Protein AF-A0A950PPW9-F1 (afdb_monomer_lite)

Structure (mmCIF, N/CA/C/O backbone):
data_AF-A0A950PPW9-F1
#
_entry.id   AF-A0A950PPW9-F1
#
loop_
_atom_site.group_PDB
_atom_site.id
_atom_site.type_symbol
_atom_site.label_atom_id
_atom_site.label_alt_id
_atom_site.label_comp_id
_atom_site.label_asym_id
_atom_site.label_entity_id
_atom_site.label_seq_id
_atom_site.pdbx_PDB_ins_code
_atom_site.Cartn_x
_atom_site.Cartn_y
_atom_site.Cartn_z
_atom_site.occupancy
_atom_site.B_iso_or_equiv
_atom_site.auth_seq_id
_atom_site.auth_comp_id
_atom_site.auth_asym_id
_atom_site.auth_atom_id
_atom_site.pdbx_PDB_model_num
ATOM 1 N N . MET A 1 1 ? -24.900 -16.368 11.382 1.00 40.72 1 MET A N 1
ATOM 2 C CA . MET A 1 1 ? -25.192 -15.391 12.455 1.00 40.72 1 MET A CA 1
ATOM 3 C C . MET A 1 1 ? -25.379 -14.032 11.807 1.00 40.72 1 MET A C 1
ATOM 5 O O . MET A 1 1 ? -24.435 -13.543 11.202 1.00 40.72 1 MET A O 1
ATOM 9 N N . SER A 1 2 ? -26.587 -13.465 11.857 1.00 43.78 2 SER A N 1
ATOM 10 C CA . SER A 1 2 ? -26.828 -12.078 11.438 1.00 43.78 2 SER A CA 1
ATOM 11 C C . SER A 1 2 ? -25.952 -11.175 12.313 1.00 43.78 2 SER A C 1
ATOM 13 O O . SER A 1 2 ? -26.174 -11.087 13.519 1.00 43.78 2 SER A O 1
ATOM 15 N N . ARG A 1 3 ? -24.878 -10.605 11.750 1.00 61.78 3 ARG A N 1
ATOM 16 C CA . ARG A 1 3 ? -24.101 -9.577 12.453 1.00 61.78 3 ARG A CA 1
ATOM 17 C C . ARG A 1 3 ? -25.024 -8.372 12.605 1.00 61.78 3 ARG A C 1
ATOM 19 O O . ARG A 1 3 ? -25.609 -7.932 11.619 1.00 61.78 3 ARG A O 1
ATOM 26 N N . SER A 1 4 ? -25.191 -7.875 13.829 1.00 80.69 4 SER A N 1
ATOM 27 C CA . SER A 1 4 ? -25.979 -6.668 14.059 1.00 80.69 4 SER A CA 1
ATOM 28 C C . SER A 1 4 ? -25.408 -5.516 13.230 1.00 80.69 4 SER A C 1
ATOM 30 O O . SER A 1 4 ? -24.190 -5.320 13.167 1.00 80.69 4 SER A O 1
ATOM 32 N N . SER A 1 5 ? -26.292 -4.769 12.564 1.00 90.56 5 SER A N 1
ATOM 33 C CA . SER A 1 5 ? -25.911 -3.532 11.881 1.00 90.56 5 SER A CA 1
ATOM 34 C C . SER A 1 5 ? -25.262 -2.581 12.891 1.00 90.56 5 SER A C 1
ATOM 36 O O . SER A 1 5 ? -25.732 -2.454 14.021 1.00 90.56 5 SER A O 1
ATOM 38 N N . ARG A 1 6 ? -24.181 -1.919 12.479 1.00 95.56 6 ARG A N 1
ATOM 39 C CA . ARG A 1 6 ? -23.402 -0.968 13.287 1.00 95.56 6 ARG A CA 1
ATOM 40 C C . ARG A 1 6 ? -23.330 0.357 12.548 1.00 95.56 6 ARG A C 1
ATOM 42 O O . ARG A 1 6 ? -23.385 0.356 11.315 1.00 95.56 6 ARG A O 1
ATOM 49 N N . ARG A 1 7 ? -23.189 1.450 13.292 1.00 98.00 7 ARG A N 1
ATOM 50 C CA . ARG A 1 7 ? -22.873 2.776 12.754 1.00 98.00 7 ARG A CA 1
ATOM 51 C C . ARG A 1 7 ? -21.359 2.944 12.768 1.00 98.00 7 ARG A C 1
ATOM 53 O O . ARG A 1 7 ? -20.749 2.906 13.836 1.00 98.00 7 ARG A O 1
ATOM 60 N N . ILE A 1 8 ? -20.760 3.058 11.592 1.00 98.62 8 ILE A N 1
ATOM 61 C CA . ILE A 1 8 ? -19.311 3.119 11.410 1.00 98.62 8 ILE A CA 1
ATOM 62 C C . ILE A 1 8 ? -18.952 4.493 10.855 1.00 98.62 8 ILE A C 1
ATOM 64 O O . ILE A 1 8 ? -19.380 4.857 9.758 1.00 98.62 8 ILE A O 1
ATOM 68 N N . GLY A 1 9 ? -18.159 5.239 11.610 1.00 98.50 9 GLY A N 1
ATOM 69 C CA . GLY A 1 9 ? -17.560 6.493 11.180 1.00 98.50 9 GLY A CA 1
ATOM 70 C C . GLY A 1 9 ? -16.190 6.234 10.578 1.00 98.50 9 GLY A C 1
ATOM 71 O O . GLY A 1 9 ? -15.428 5.433 11.111 1.00 98.50 9 GLY A O 1
ATOM 72 N N . ILE A 1 10 ? -15.858 6.907 9.483 1.00 98.50 10 ILE A N 1
ATOM 73 C CA . ILE A 1 10 ? -14.514 6.878 8.900 1.00 98.50 10 ILE A CA 1
ATOM 74 C C . ILE A 1 10 ? -14.001 8.313 8.840 1.00 98.50 10 ILE A C 1
ATOM 76 O O . ILE A 1 10 ? -14.574 9.144 8.134 1.00 98.50 10 ILE A O 1
ATOM 80 N N . LEU A 1 11 ? -12.927 8.608 9.568 1.00 97.62 11 LEU A N 1
ATOM 81 C CA . LEU A 1 11 ? -12.256 9.904 9.500 1.00 97.62 11 LEU A CA 1
ATOM 82 C C . LEU A 1 11 ? -11.194 9.851 8.406 1.00 97.62 11 LEU A C 1
ATOM 84 O O . LEU A 1 11 ? -10.182 9.163 8.543 1.00 97.62 11 LEU A O 1
ATOM 88 N N . CYS A 1 12 ? -11.428 10.567 7.306 1.00 95.69 12 CYS A N 1
ATOM 89 C CA . CYS A 1 12 ? -10.517 10.543 6.161 1.00 95.69 12 CYS A CA 1
ATOM 90 C C . CYS A 1 12 ? -9.306 11.463 6.354 1.00 95.69 12 CYS A C 1
ATOM 92 O O . CYS A 1 12 ? -8.371 11.395 5.563 1.00 95.69 12 CYS A O 1
ATOM 94 N N . GLY A 1 13 ? -9.312 12.334 7.369 1.00 92.44 13 GLY A N 1
ATOM 95 C CA . GLY A 1 13 ? -8.239 13.301 7.592 1.00 92.44 13 GLY A CA 1
ATOM 96 C C . GLY A 1 13 ? -7.991 14.154 6.336 1.00 92.44 13 GLY A C 1
ATOM 97 O O . GLY A 1 13 ? -8.944 14.716 5.788 1.00 92.44 13 GLY A O 1
ATOM 98 N N . PRO A 1 14 ? -6.744 14.249 5.837 1.00 90.00 14 PRO A N 1
ATOM 99 C CA . PRO A 1 14 ? -6.435 15.031 4.641 1.00 90.00 14 PRO A CA 1
ATOM 100 C C . PRO A 1 14 ? -6.818 14.328 3.325 1.00 90.00 14 PRO A C 1
ATOM 102 O O . PRO A 1 14 ? -6.679 14.918 2.251 1.00 90.00 14 PRO 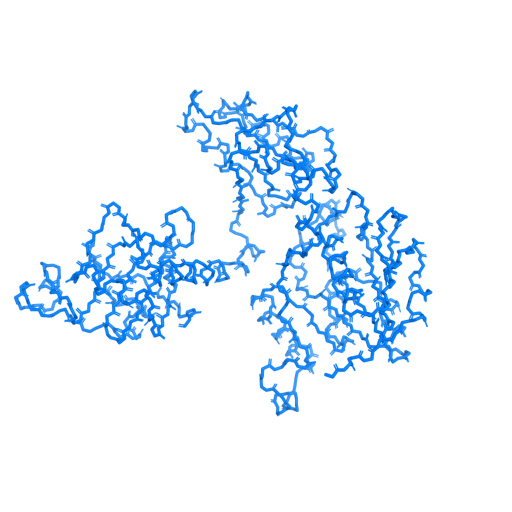A O 1
ATOM 105 N N . TYR A 1 15 ? -7.278 13.074 3.363 1.00 92.62 15 TYR A N 1
ATOM 106 C CA . TYR A 1 15 ? -7.465 12.264 2.162 1.00 92.62 15 TYR A CA 1
ATOM 107 C C . TYR A 1 15 ? -8.811 12.522 1.492 1.00 92.62 15 TYR A C 1
ATOM 109 O O . TYR A 1 15 ? -9.877 12.327 2.074 1.00 92.62 15 TYR A O 1
ATOM 117 N N . ARG A 1 16 ? -8.760 12.929 0.221 1.00 92.88 16 ARG A N 1
ATOM 118 C CA . ARG A 1 16 ? -9.948 13.108 -0.620 1.00 92.88 16 ARG A CA 1
ATOM 119 C C . ARG A 1 16 ? -10.617 11.767 -0.907 1.00 92.88 16 ARG A C 1
ATOM 121 O O . ARG A 1 16 ? -9.931 10.779 -1.162 1.00 92.88 16 ARG A O 1
ATOM 128 N N . VAL A 1 17 ? -11.945 11.775 -0.955 1.00 95.31 17 VAL A N 1
ATOM 129 C CA . VAL A 1 17 ? -12.769 10.632 -1.370 1.00 95.31 17 VAL A CA 1
ATOM 130 C C . VAL A 1 17 ? -13.710 11.095 -2.473 1.00 95.31 17 VAL A C 1
ATOM 132 O O . VAL A 1 17 ? -14.917 11.144 -2.302 1.00 95.31 17 VAL A O 1
ATOM 135 N N . ASP A 1 18 ? -13.136 11.526 -3.585 1.00 93.25 18 ASP A N 1
ATOM 136 C CA . ASP A 1 18 ? -13.825 11.995 -4.785 1.00 93.25 18 ASP A CA 1
ATOM 137 C C . ASP A 1 18 ? -13.012 11.587 -6.013 1.00 93.25 18 ASP A C 1
ATOM 139 O O . ASP A 1 18 ? -12.001 10.904 -5.887 1.00 93.25 18 ASP A O 1
ATOM 143 N N . ASP A 1 19 ? -13.372 12.041 -7.207 1.00 90.31 19 ASP A N 1
ATOM 144 C CA . ASP A 1 19 ? -12.643 11.661 -8.417 1.00 90.31 19 ASP A CA 1
ATOM 145 C C . ASP A 1 19 ? -11.154 12.065 -8.436 1.00 90.31 19 ASP A C 1
ATOM 147 O O . ASP A 1 19 ? -10.414 11.611 -9.300 1.00 90.31 19 ASP A O 1
ATOM 151 N N . GLN A 1 20 ? -10.658 12.851 -7.481 1.00 88.00 20 GLN A N 1
ATOM 152 C CA . GLN A 1 20 ? -9.236 13.173 -7.317 1.00 88.00 20 GLN A CA 1
ATOM 153 C C . GLN A 1 20 ? -8.565 12.371 -6.184 1.00 88.00 20 GLN A C 1
ATOM 155 O O . GLN A 1 20 ? -7.460 12.702 -5.753 1.00 88.00 20 GLN A O 1
ATOM 160 N N . LEU A 1 21 ? -9.206 11.310 -5.688 1.00 88.00 21 LEU A N 1
ATOM 161 C CA . LEU A 1 21 ? -8.724 10.487 -4.577 1.00 88.00 21 LEU A CA 1
ATOM 162 C C . LEU A 1 21 ? -7.353 9.837 -4.840 1.00 88.00 21 LEU A C 1
ATOM 164 O O . LEU A 1 21 ? -7.091 9.262 -5.902 1.00 88.00 21 LEU A O 1
ATOM 168 N N . GLY A 1 22 ? -6.479 9.884 -3.836 1.00 84.94 22 GLY A N 1
ATOM 169 C CA . GLY A 1 22 ? -5.212 9.147 -3.803 1.00 84.94 22 GLY A CA 1
ATOM 170 C C . GLY A 1 22 ? -5.377 7.713 -3.285 1.00 84.94 22 GLY A C 1
ATOM 171 O O . GLY A 1 22 ? -6.490 7.255 -3.038 1.00 84.94 22 GLY A O 1
ATOM 172 N N . GLY A 1 23 ? -4.263 7.004 -3.077 1.00 84.62 23 GLY A N 1
ATOM 173 C CA . GLY A 1 23 ? -4.278 5.605 -2.622 1.00 84.62 23 GLY A CA 1
ATOM 174 C C . GLY A 1 23 ? -5.037 5.380 -1.307 1.00 84.62 23 GLY A C 1
ATOM 175 O O . GLY A 1 23 ? -5.862 4.475 -1.231 1.00 84.62 23 GLY A O 1
ATOM 176 N N . ILE A 1 24 ? -4.831 6.239 -0.301 1.00 88.19 24 ILE A N 1
ATOM 177 C CA . ILE A 1 24 ? -5.546 6.133 0.983 1.00 88.19 24 ILE A CA 1
ATOM 178 C C . ILE A 1 24 ? -7.039 6.453 0.828 1.00 88.19 24 ILE A C 1
ATOM 180 O O . ILE A 1 24 ? -7.881 5.730 1.349 1.00 88.19 24 ILE A O 1
ATOM 184 N N . GLY A 1 25 ? -7.389 7.477 0.044 1.00 92.56 25 GLY A N 1
ATOM 185 C CA . GLY A 1 25 ? -8.788 7.793 -0.262 1.00 92.56 25 GLY A CA 1
ATOM 186 C C . GLY A 1 25 ? -9.523 6.628 -0.932 1.00 92.56 25 GLY A C 1
ATOM 187 O O . GLY A 1 25 ? -10.638 6.292 -0.534 1.00 92.56 25 GLY A O 1
ATOM 188 N N . LEU A 1 26 ? -8.865 5.952 -1.886 1.00 92.44 26 LEU A N 1
ATOM 189 C CA . LEU A 1 26 ? -9.387 4.737 -2.528 1.00 92.44 26 LEU A CA 1
ATOM 190 C C . LEU A 1 26 ? -9.616 3.636 -1.507 1.00 92.44 26 LEU A C 1
ATOM 192 O O . LEU A 1 26 ? -10.686 3.037 -1.458 1.00 92.44 26 LEU A O 1
ATOM 196 N N . ARG A 1 27 ? -8.609 3.402 -0.668 1.00 93.69 27 ARG A N 1
ATOM 197 C CA . ARG A 1 27 ? -8.648 2.383 0.369 1.00 93.69 27 ARG A CA 1
ATOM 198 C C . ARG A 1 27 ? -9.832 2.587 1.315 1.00 93.69 27 ARG A C 1
ATOM 200 O O . ARG A 1 27 ? -10.564 1.635 1.576 1.00 93.69 27 ARG A O 1
ATOM 207 N N . LEU A 1 28 ? -10.056 3.814 1.783 1.00 95.75 28 LEU A N 1
ATOM 208 C CA . LEU A 1 28 ? -11.186 4.151 2.652 1.00 95.75 28 LEU A CA 1
ATOM 209 C C . LEU A 1 28 ? -12.535 3.979 1.949 1.00 95.75 28 LEU A C 1
ATOM 211 O O . LEU A 1 28 ? -13.468 3.437 2.545 1.00 95.75 28 LEU A O 1
ATOM 215 N N . TRP A 1 29 ? -12.634 4.399 0.687 1.00 96.62 29 TRP A N 1
ATOM 216 C CA . TRP A 1 29 ? -13.847 4.228 -0.108 1.00 96.62 29 TRP A CA 1
ATOM 217 C C . TRP A 1 29 ? -14.204 2.754 -0.309 1.00 96.62 29 TRP A C 1
ATOM 219 O O . TRP A 1 29 ? -15.338 2.349 -0.053 1.00 96.62 29 TRP A O 1
ATOM 229 N N . GLU A 1 30 ? -13.229 1.926 -0.683 1.00 96.19 30 GLU A N 1
ATOM 230 C CA . GLU A 1 30 ? -13.460 0.498 -0.894 1.00 96.19 30 GLU A CA 1
ATOM 231 C C . GLU A 1 30 ? -13.828 -0.233 0.401 1.00 96.19 30 GLU A C 1
ATOM 233 O O . GLU A 1 30 ? -14.711 -1.096 0.385 1.00 96.19 30 GLU A O 1
ATOM 238 N N . ILE A 1 31 ? -13.196 0.120 1.530 1.00 96.81 31 ILE A N 1
ATOM 239 C CA . ILE A 1 31 ? -13.592 -0.389 2.853 1.00 96.81 31 ILE A CA 1
ATOM 240 C C . ILE A 1 31 ? -15.047 -0.008 3.140 1.00 96.81 31 ILE A C 1
ATOM 242 O O . ILE A 1 31 ? -15.829 -0.857 3.569 1.00 96.81 31 ILE A O 1
ATOM 246 N N . ALA A 1 32 ? -15.423 1.249 2.897 1.00 97.88 32 ALA A N 1
ATOM 247 C CA . ALA A 1 32 ? -16.771 1.733 3.161 1.00 97.88 32 ALA A CA 1
ATOM 248 C C . ALA A 1 32 ? -17.830 0.982 2.346 1.00 97.88 32 ALA A C 1
ATOM 250 O O . ALA A 1 32 ? -18.856 0.592 2.903 1.00 97.88 32 ALA A O 1
ATOM 251 N N . GLN A 1 33 ? -17.567 0.731 1.061 1.00 97.88 33 GLN 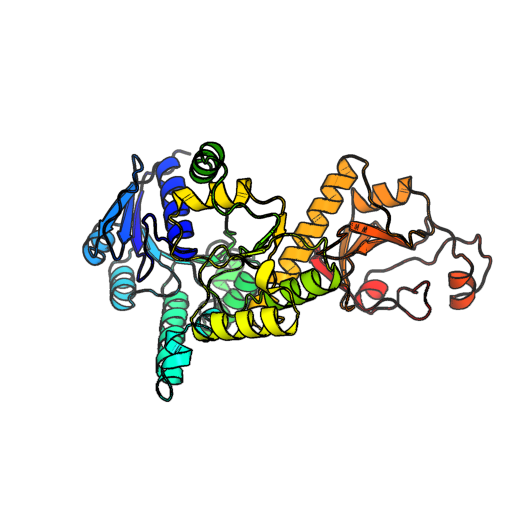A N 1
ATOM 252 C CA . GLN A 1 33 ? -18.443 -0.062 0.196 1.00 97.88 33 GLN A CA 1
ATOM 253 C C . GLN A 1 33 ? -18.620 -1.483 0.738 1.00 97.88 33 GLN A C 1
ATOM 255 O O . GLN A 1 33 ? -19.747 -1.914 0.958 1.00 97.88 33 GLN A O 1
ATOM 260 N N . VAL A 1 34 ? -17.521 -2.176 1.058 1.00 97.06 34 VAL A N 1
ATOM 261 C CA . VAL A 1 34 ? -17.573 -3.551 1.586 1.00 97.06 34 VAL A CA 1
ATOM 262 C C . VAL A 1 34 ? -18.327 -3.619 2.920 1.00 97.06 34 VAL A C 1
ATOM 264 O O . VAL A 1 34 ? -19.112 -4.540 3.146 1.00 97.06 34 VAL A O 1
ATOM 267 N N . LEU A 1 35 ? -18.135 -2.641 3.808 1.00 97.25 35 LEU A N 1
ATOM 268 C CA . LEU A 1 35 ? -18.881 -2.551 5.069 1.00 97.25 35 LEU A CA 1
ATOM 269 C C . LEU A 1 35 ? -20.369 -2.246 4.840 1.00 97.25 35 LEU A C 1
ATOM 271 O O . LEU A 1 35 ? -21.226 -2.800 5.535 1.00 97.25 35 LEU A O 1
ATOM 275 N N . GLY A 1 36 ? -20.680 -1.395 3.863 1.00 97.81 36 GLY A N 1
ATOM 276 C CA . GLY A 1 36 ? -22.043 -1.098 3.441 1.00 97.81 36 GLY A CA 1
ATOM 277 C C . GLY A 1 36 ? -22.753 -2.329 2.871 1.00 97.81 36 GLY A C 1
ATOM 278 O O . GLY A 1 36 ? -23.869 -2.630 3.293 1.00 97.81 36 GLY A O 1
ATOM 279 N N . ASP A 1 37 ? -22.097 -3.082 1.989 1.00 96.94 37 ASP A N 1
ATOM 280 C CA . ASP A 1 37 ? -22.600 -4.340 1.418 1.00 96.94 37 ASP A CA 1
ATOM 281 C C . ASP A 1 37 ? -22.793 -5.422 2.489 1.00 96.94 37 ASP A C 1
ATOM 283 O O . ASP A 1 37 ? -23.774 -6.167 2.468 1.00 96.94 37 ASP A O 1
ATOM 287 N N . ALA A 1 38 ? -21.909 -5.462 3.491 1.00 96.44 38 ALA A N 1
ATOM 288 C CA . ALA A 1 38 ? -22.058 -6.315 4.673 1.00 96.44 38 ALA A CA 1
ATOM 289 C C . ALA A 1 38 ? -23.217 -5.883 5.595 1.00 96.44 38 ALA A C 1
ATOM 291 O O . ALA A 1 38 ? -23.554 -6.580 6.556 1.00 96.44 38 ALA A O 1
ATOM 292 N N . GLY A 1 39 ? -23.848 -4.749 5.296 1.00 96.88 39 GLY A N 1
ATOM 293 C CA . GLY A 1 39 ? -25.080 -4.296 5.909 1.00 96.88 39 GLY A CA 1
ATOM 294 C C . GLY A 1 39 ? -24.917 -3.244 7.005 1.00 96.88 39 GLY A C 1
ATOM 295 O O . GLY A 1 39 ? -25.908 -2.920 7.663 1.00 96.88 39 GLY A O 1
ATOM 296 N N . HIS A 1 40 ? -23.726 -2.682 7.198 1.00 97.88 40 HIS A N 1
ATOM 297 C CA . HIS A 1 40 ? -23.492 -1.614 8.171 1.00 97.88 40 HIS A CA 1
ATOM 298 C C . HIS A 1 40 ? -23.896 -0.238 7.618 1.00 97.88 40 HIS A C 1
ATOM 300 O O . HIS A 1 40 ? -23.991 -0.045 6.406 1.00 97.88 40 HIS A O 1
ATOM 306 N N . GLN A 1 41 ? -24.151 0.723 8.507 1.00 98.12 41 GLN A N 1
ATOM 307 C CA . GLN A 1 41 ? -24.336 2.126 8.131 1.00 98.12 41 GLN A CA 1
ATOM 308 C C . GLN A 1 41 ? -22.988 2.827 8.239 1.00 98.12 41 GLN A C 1
ATOM 310 O O . GLN A 1 41 ? -22.442 2.921 9.337 1.00 98.12 41 GLN A O 1
ATOM 315 N N . VAL A 1 42 ? -22.451 3.308 7.120 1.00 98.69 42 VAL A N 1
ATOM 316 C CA . VAL A 1 42 ? -21.115 3.912 7.080 1.00 98.69 42 VAL A CA 1
ATOM 317 C C . VAL A 1 42 ? -21.228 5.399 6.775 1.00 98.69 42 VAL A C 1
ATOM 319 O O . VAL A 1 42 ? -21.940 5.793 5.851 1.00 98.69 42 VAL A O 1
ATOM 322 N N . THR A 1 43 ? -20.524 6.235 7.534 1.00 98.62 43 THR A N 1
ATOM 323 C CA . THR A 1 43 ? -20.415 7.672 7.258 1.00 98.62 43 THR A CA 1
ATOM 324 C C . THR A 1 43 ? -18.949 8.087 7.231 1.00 98.62 43 THR A C 1
ATOM 326 O O . THR A 1 43 ? -18.240 7.920 8.219 1.00 98.62 43 THR A O 1
ATOM 329 N N . LEU A 1 44 ? -18.489 8.628 6.105 1.00 98.62 44 LEU A N 1
ATOM 330 C CA . LEU A 1 44 ? -17.150 9.188 5.956 1.00 98.62 44 LEU A CA 1
ATOM 331 C C . LEU A 1 44 ? -17.188 10.687 6.263 1.00 98.62 44 LEU A C 1
ATOM 333 O O . LEU A 1 44 ? -18.028 11.403 5.717 1.00 98.62 44 LEU A O 1
ATOM 337 N N . ALA A 1 45 ? -16.252 11.163 7.078 1.00 98.00 45 ALA A N 1
ATOM 338 C CA . ALA A 1 45 ? -15.891 12.573 7.158 1.00 98.00 45 ALA A CA 1
ATOM 339 C C . ALA A 1 45 ? -14.720 12.822 6.202 1.00 98.00 45 ALA A C 1
ATOM 341 O O . ALA A 1 45 ? -13.606 12.362 6.455 1.00 98.00 45 ALA A O 1
ATOM 342 N N . ALA A 1 46 ? -14.991 13.486 5.080 1.00 96.50 46 ALA A N 1
ATOM 343 C CA . ALA A 1 46 ? -14.005 13.796 4.046 1.00 96.50 46 ALA A CA 1
ATOM 344 C C . ALA A 1 46 ? -13.631 15.291 4.079 1.00 96.50 46 ALA A C 1
ATOM 346 O O . ALA A 1 46 ? -14.449 16.116 4.490 1.00 96.50 46 ALA A O 1
ATOM 347 N N . PRO A 1 47 ? -12.438 15.688 3.601 1.00 95.00 47 PRO A N 1
ATOM 348 C CA . PRO A 1 47 ? -12.021 17.095 3.595 1.00 95.00 47 PRO A CA 1
ATOM 349 C C . PRO A 1 47 ? -12.770 17.950 2.560 1.00 95.00 47 PRO A C 1
ATOM 351 O O . PRO A 1 47 ? -12.691 19.175 2.584 1.00 95.00 47 PRO A O 1
ATOM 354 N N . CYS A 1 48 ? -13.482 17.321 1.624 1.00 94.94 48 CYS A N 1
ATOM 355 C CA . CYS A 1 48 ? -14.211 17.984 0.548 1.00 94.94 48 CYS A CA 1
ATOM 356 C C . CYS A 1 48 ? -15.485 17.202 0.183 1.00 94.94 48 CYS A C 1
ATOM 358 O O . CYS A 1 48 ? -15.594 16.021 0.531 1.00 94.94 48 CYS A O 1
ATOM 360 N N . PRO A 1 49 ? -16.464 17.850 -0.478 1.00 94.62 49 PRO A N 1
ATOM 361 C CA . PRO A 1 49 ? -17.642 17.170 -1.007 1.00 94.62 49 PRO A CA 1
ATOM 362 C C . PRO A 1 49 ? -17.273 16.067 -2.001 1.00 94.62 49 PRO A C 1
ATOM 364 O O . PRO A 1 49 ? -16.247 16.146 -2.672 1.00 94.62 49 PRO A O 1
ATOM 367 N N . SER A 1 50 ? -18.138 15.061 -2.104 1.00 95.75 50 SER A N 1
ATOM 368 C CA . SER A 1 50 ? -17.967 13.926 -3.005 1.00 95.75 50 SER A CA 1
ATOM 369 C C . SER A 1 50 ? -19.278 13.578 -3.686 1.00 95.75 50 SER A C 1
ATOM 371 O O . SER A 1 50 ? -20.323 13.552 -3.036 1.00 95.75 50 SER A O 1
ATOM 373 N N . ASP A 1 51 ? -19.186 13.246 -4.970 1.00 93.31 51 ASP A N 1
ATOM 374 C CA . ASP A 1 51 ? -20.301 12.738 -5.771 1.00 93.31 51 ASP A CA 1
ATOM 375 C C . ASP A 1 51 ? -20.394 11.205 -5.731 1.00 93.31 51 ASP A C 1
ATOM 377 O O . ASP A 1 51 ? -21.211 10.596 -6.424 1.00 93.31 51 ASP A O 1
ATOM 381 N N . PHE A 1 52 ? -19.546 10.544 -4.940 1.00 94.88 52 PHE A N 1
ATOM 382 C CA . PHE A 1 52 ? -19.574 9.094 -4.819 1.00 94.88 52 PHE A CA 1
ATOM 383 C C . PHE A 1 52 ? -20.810 8.647 -4.053 1.00 94.88 52 PHE A C 1
ATOM 385 O O . PHE A 1 52 ? -21.164 9.191 -3.006 1.00 94.88 52 PHE A O 1
ATOM 392 N N . THR A 1 53 ? -21.467 7.616 -4.576 1.00 94.69 53 THR A N 1
ATOM 393 C CA . THR A 1 53 ? -22.726 7.123 -4.029 1.00 94.69 53 THR A CA 1
ATOM 394 C C . THR A 1 53 ? -22.654 5.635 -3.749 1.00 94.69 53 THR A C 1
ATOM 396 O O . THR A 1 53 ? -22.024 4.862 -4.470 1.00 94.69 53 THR A O 1
ATOM 399 N N . HIS A 1 54 ? -23.308 5.233 -2.665 1.00 97.06 54 HIS A N 1
ATOM 400 C CA . HIS A 1 54 ? -23.545 3.840 -2.328 1.00 97.06 54 HIS A CA 1
ATOM 401 C C . HIS A 1 54 ? -24.750 3.763 -1.369 1.00 97.06 54 HIS A C 1
ATOM 403 O O . HIS A 1 54 ? -24.861 4.614 -0.483 1.00 97.06 54 HIS A O 1
ATOM 409 N N . PRO A 1 55 ? -25.647 2.760 -1.472 1.00 96.62 55 PRO A N 1
ATOM 410 C CA . PRO A 1 55 ? -26.925 2.750 -0.742 1.00 96.62 55 PRO A CA 1
ATOM 411 C C . PRO A 1 55 ? -26.832 2.870 0.787 1.00 96.62 55 PRO A C 1
ATOM 413 O O . PRO A 1 55 ? -27.778 3.321 1.430 1.00 96.62 55 PRO A O 1
ATOM 416 N N . ARG A 1 56 ? -25.713 2.441 1.384 1.00 97.44 56 ARG A N 1
ATOM 417 C CA . ARG A 1 56 ? -25.476 2.472 2.843 1.00 97.44 56 ARG A CA 1
ATOM 418 C C . ARG A 1 56 ? -24.269 3.299 3.283 1.00 97.44 56 ARG A C 1
ATOM 420 O O . ARG A 1 56 ? -23.878 3.222 4.447 1.00 97.44 56 ARG A O 1
ATOM 427 N N . VAL A 1 57 ? -23.675 4.063 2.369 1.00 98.44 57 VAL A N 1
ATOM 428 C CA . VAL A 1 57 ? -22.516 4.905 2.681 1.00 98.44 57 VAL A CA 1
ATOM 429 C C . VAL A 1 57 ? -22.884 6.359 2.439 1.00 98.44 57 VAL A C 1
ATOM 431 O O . VAL A 1 57 ? -23.402 6.713 1.383 1.00 98.44 57 VAL A O 1
ATOM 434 N N . ARG A 1 58 ? -22.606 7.204 3.427 1.00 98.00 58 ARG A N 1
ATOM 435 C CA . ARG A 1 58 ? -22.739 8.659 3.331 1.00 98.00 58 ARG A CA 1
ATOM 436 C C . ARG A 1 58 ? -21.360 9.295 3.410 1.00 98.00 58 ARG A C 1
ATOM 438 O O . ARG A 1 58 ? -20.515 8.826 4.163 1.00 98.00 58 ARG A O 1
ATOM 445 N N . ILE A 1 59 ? -21.151 10.381 2.677 1.00 98.12 59 ILE A N 1
ATOM 446 C CA . ILE A 1 59 ? -19.929 11.186 2.751 1.00 98.12 59 ILE A CA 1
ATOM 447 C C . ILE A 1 59 ? -20.337 12.596 3.177 1.00 98.12 59 ILE A C 1
ATOM 449 O O . ILE A 1 59 ? -21.217 13.198 2.565 1.00 98.12 59 ILE A O 1
ATOM 453 N N . LEU A 1 60 ? -19.734 13.102 4.250 1.00 97.56 60 LEU A N 1
ATOM 454 C CA . LEU A 1 60 ? -19.958 14.444 4.782 1.00 97.56 60 LEU A CA 1
ATOM 455 C C . LEU A 1 60 ? -18.646 15.229 4.734 1.00 97.56 60 LEU A C 1
ATOM 457 O O . LEU A 1 60 ? -17.623 14.769 5.239 1.00 97.56 60 LEU A O 1
ATOM 461 N N . ALA A 1 61 ? -18.675 16.425 4.151 1.00 96.81 61 ALA A N 1
ATOM 462 C CA . ALA A 1 61 ? -17.492 17.273 4.038 1.00 96.81 61 ALA A CA 1
ATOM 463 C C . ALA A 1 61 ? -17.258 18.085 5.325 1.00 96.81 61 ALA A C 1
ATOM 465 O O . ALA A 1 61 ? -18.112 18.892 5.693 1.00 96.81 61 ALA A O 1
ATOM 466 N N . GLY A 1 62 ? -16.118 17.890 5.995 1.00 92.31 62 GLY A N 1
ATOM 467 C CA . GLY A 1 62 ? -15.702 18.664 7.176 1.00 92.31 62 GLY A CA 1
ATOM 468 C C . GLY A 1 62 ? -16.627 18.534 8.395 1.00 92.31 62 GLY A C 1
ATOM 469 O O . GLY A 1 62 ? -16.815 19.497 9.138 1.00 92.31 62 GLY A O 1
ATOM 470 N N . ARG A 1 63 ? -17.273 17.373 8.573 1.00 95.75 63 ARG A N 1
ATOM 471 C CA . ARG A 1 63 ? -18.230 17.091 9.667 1.00 95.75 63 ARG A CA 1
ATOM 472 C C . ARG A 1 63 ? -17.709 16.029 10.636 1.00 95.75 63 ARG A C 1
ATOM 474 O O . ARG A 1 63 ? -18.480 15.238 11.172 1.00 95.75 63 ARG A O 1
ATOM 481 N N . ASP A 1 64 ? -16.405 16.006 10.865 1.00 96.12 64 ASP A N 1
ATOM 482 C CA . ASP A 1 64 ? -15.695 14.961 11.604 1.00 96.12 64 ASP A CA 1
ATOM 483 C C . ASP A 1 64 ? -16.269 14.712 13.009 1.00 96.12 64 ASP A C 1
ATOM 485 O O . ASP A 1 64 ? -16.537 13.568 13.374 1.00 96.12 64 ASP A O 1
ATOM 489 N N . SER A 1 65 ? -16.558 15.772 13.775 1.00 97.06 65 SER A N 1
ATOM 490 C CA . SER A 1 65 ? -17.160 15.650 15.113 1.00 97.06 65 SER A CA 1
ATOM 491 C C . SER A 1 65 ? -18.585 15.085 15.093 1.00 97.06 65 SER A C 1
ATOM 493 O O . SER A 1 65 ? -18.971 14.374 16.017 1.00 97.06 65 SER A O 1
ATOM 495 N N . GLU A 1 66 ? -19.373 15.379 14.054 1.00 97.75 66 GLU A N 1
ATOM 496 C CA . GLU A 1 66 ? -20.722 14.817 13.896 1.00 97.75 66 GLU A CA 1
ATOM 497 C C . GLU A 1 66 ? -20.653 13.333 13.539 1.00 97.75 66 GLU A C 1
ATOM 499 O O . GLU A 1 66 ? -21.389 12.525 14.107 1.00 97.75 66 GLU A O 1
ATOM 504 N N . VAL A 1 67 ? -19.735 12.969 12.639 1.00 98.06 67 VAL A N 1
ATOM 505 C CA . VAL A 1 67 ? -19.485 11.569 12.286 1.00 98.06 67 VAL A CA 1
ATOM 506 C C . VAL A 1 67 ? -19.054 10.787 13.520 1.00 98.06 67 VAL A C 1
ATOM 508 O O . VAL A 1 67 ? -19.625 9.730 13.783 1.00 98.06 67 VAL A O 1
ATOM 511 N N . LEU A 1 68 ? -18.125 11.318 14.319 1.00 98.00 68 LEU A N 1
ATOM 512 C CA . LEU A 1 68 ? -17.720 10.709 15.585 1.00 98.00 68 LEU A CA 1
ATOM 513 C C . LEU A 1 68 ? -18.918 10.505 16.526 1.00 98.00 68 LEU A C 1
ATOM 515 O O . LEU A 1 68 ? -19.164 9.383 16.962 1.00 98.00 68 LEU A O 1
ATOM 519 N N . ALA A 1 69 ? -19.698 11.557 16.789 1.00 97.38 69 ALA A N 1
ATOM 520 C CA . ALA A 1 69 ? -20.821 11.508 17.728 1.00 97.38 69 ALA A CA 1
ATOM 521 C C . ALA A 1 69 ? -21.922 10.505 17.328 1.00 97.38 69 ALA A C 1
ATOM 523 O O . ALA A 1 69 ? -22.657 10.006 18.181 1.00 97.38 69 ALA A O 1
ATOM 524 N N . ALA A 1 70 ? -22.056 10.211 16.033 1.00 97.25 70 ALA A N 1
ATOM 525 C CA . ALA A 1 70 ? -23.053 9.284 15.506 1.00 97.25 70 ALA A CA 1
ATOM 526 C C . ALA A 1 70 ? -22.568 7.824 15.402 1.00 97.25 70 ALA A C 1
ATOM 528 O O . ALA A 1 70 ? -23.359 6.960 15.006 1.00 97.25 70 ALA A O 1
ATOM 529 N N . SER A 1 71 ? -21.304 7.537 15.725 1.00 98.12 71 SER A N 1
ATOM 530 C CA . SER A 1 71 ? -20.654 6.257 15.423 1.00 98.12 71 SER A CA 1
ATOM 531 C C . SER A 1 71 ? -20.498 5.348 16.639 1.00 98.12 71 SER A C 1
ATOM 533 O O . SER A 1 71 ? -20.161 5.791 17.730 1.00 98.12 71 SER A O 1
ATOM 535 N N . ASP A 1 72 ? -20.698 4.045 16.431 1.00 97.56 72 ASP A N 1
ATOM 536 C CA . ASP A 1 72 ? -20.369 3.005 17.419 1.00 97.56 72 ASP A CA 1
ATOM 537 C C . ASP A 1 72 ? -18.901 2.555 17.286 1.00 97.56 72 ASP A C 1
ATOM 539 O O . ASP A 1 72 ? -18.299 2.050 18.233 1.00 97.56 72 ASP A O 1
ATOM 543 N N . VAL A 1 73 ? -18.353 2.692 16.075 1.00 98.31 73 VAL A N 1
ATOM 544 C CA . VAL A 1 73 ? -16.983 2.333 15.698 1.00 98.31 73 VAL A CA 1
ATOM 545 C C . VAL A 1 73 ? -16.419 3.443 14.821 1.00 98.31 73 VAL A C 1
ATOM 547 O O . VAL A 1 73 ? -17.099 3.900 13.902 1.00 98.31 73 VAL A O 1
ATOM 550 N N . LEU A 1 74 ? -15.177 3.836 15.069 1.00 98.31 74 LEU A N 1
ATOM 551 C CA . LEU A 1 74 ? -14.447 4.840 14.312 1.00 98.31 74 LEU A CA 1
ATOM 552 C C . LEU A 1 74 ? -13.245 4.197 13.620 1.00 98.31 74 LEU A C 1
ATOM 554 O O . LEU A 1 74 ? -12.393 3.617 14.286 1.00 98.31 74 LEU A O 1
ATOM 558 N N . LEU A 1 75 ? -13.155 4.320 12.299 1.00 98.31 75 LEU A N 1
ATOM 559 C CA . LEU A 1 75 ? -11.962 3.992 11.524 1.00 98.31 75 LEU A CA 1
ATOM 560 C C . LEU A 1 75 ? -11.160 5.267 11.244 1.00 98.31 75 LEU A C 1
ATOM 562 O O . LEU A 1 75 ? -11.724 6.270 10.803 1.00 98.31 75 LEU A O 1
ATOM 566 N N . THR A 1 76 ? -9.848 5.209 11.446 1.00 96.06 76 THR A N 1
ATOM 567 C CA . THR A 1 76 ? -8.908 6.287 11.109 1.00 96.06 76 THR A CA 1
ATOM 568 C C . THR A 1 76 ? -7.666 5.752 10.386 1.00 96.06 76 THR A C 1
ATOM 570 O O . THR A 1 76 ? -7.481 4.538 10.258 1.00 96.06 76 THR A O 1
ATOM 573 N N . THR A 1 77 ? -6.837 6.670 9.893 1.00 91.75 77 THR A N 1
ATOM 574 C CA . THR A 1 77 ? -5.640 6.418 9.074 1.00 91.75 77 THR A CA 1
ATOM 575 C C . THR A 1 77 ? -4.361 6.893 9.774 1.00 91.75 77 THR A C 1
ATOM 577 O O . THR A 1 77 ? -4.377 7.268 10.944 1.00 91.75 77 THR A O 1
ATOM 580 N N . ASP A 1 78 ? -3.244 6.891 9.055 1.00 87.75 78 ASP A N 1
ATOM 581 C CA . ASP A 1 78 ? -1.915 7.347 9.467 1.00 87.75 78 ASP A CA 1
ATOM 582 C C . ASP A 1 78 ? -1.853 8.811 9.948 1.00 87.75 78 ASP A C 1
ATOM 584 O O . ASP A 1 78 ? -1.063 9.120 10.844 1.00 87.75 78 ASP A O 1
ATOM 588 N N . LEU A 1 79 ? -2.726 9.691 9.442 1.00 89.25 79 LEU A N 1
ATOM 589 C CA . LEU A 1 79 ? -2.786 11.115 9.804 1.00 89.25 79 LEU A CA 1
ATOM 590 C C . LEU A 1 79 ? -4.098 11.509 10.516 1.00 89.25 79 LEU A C 1
ATOM 592 O O . LEU A 1 79 ? -4.878 12.308 9.987 1.00 89.25 79 LEU A O 1
ATOM 596 N N . PRO A 1 80 ? -4.368 10.997 11.733 1.00 92.56 80 PRO A N 1
ATOM 597 C CA . PRO A 1 80 ? -5.577 11.335 12.469 1.00 92.56 80 PRO A CA 1
ATOM 598 C C . PRO A 1 80 ? -5.517 12.759 13.044 1.00 92.56 80 PRO A C 1
ATOM 600 O O . PRO A 1 80 ? -4.453 13.259 13.443 1.00 92.56 80 PRO A O 1
ATOM 603 N N . ASP A 1 81 ? -6.690 13.374 13.219 1.00 93.81 81 ASP A N 1
ATOM 604 C CA . ASP A 1 81 ? -6.846 14.444 14.206 1.00 93.81 81 ASP A CA 1
ATOM 605 C C . ASP A 1 81 ? -6.805 13.824 15.609 1.00 93.81 81 ASP A C 1
ATOM 607 O O . ASP A 1 81 ? -7.699 13.083 16.024 1.00 93.81 81 ASP A O 1
ATOM 611 N N . THR A 1 82 ? -5.744 14.126 16.354 1.00 95.25 82 THR A N 1
ATOM 612 C CA . THR A 1 82 ? -5.515 13.569 17.689 1.00 95.25 82 THR A CA 1
ATOM 613 C C . THR A 1 82 ? -6.565 14.007 18.702 1.00 95.25 82 THR A C 1
ATOM 615 O O . THR A 1 82 ? -6.831 13.260 19.641 1.00 95.25 82 THR A O 1
ATOM 618 N N . ARG A 1 83 ? -7.208 15.166 18.510 1.00 96.69 83 ARG A N 1
ATOM 619 C CA . ARG A 1 83 ? -8.281 15.644 19.395 1.00 96.69 83 ARG A CA 1
ATOM 620 C C . ARG A 1 83 ? -9.515 14.764 19.265 1.00 96.69 83 ARG A C 1
ATOM 622 O O . ARG A 1 83 ? -10.090 14.374 20.274 1.00 96.69 83 ARG A O 1
ATOM 629 N N . LEU A 1 84 ? -9.880 14.407 18.033 1.00 96.75 84 LEU A N 1
ATOM 630 C CA . LEU A 1 84 ? -11.001 13.504 17.771 1.00 96.75 84 LEU A CA 1
ATOM 631 C C . LEU A 1 84 ? -10.703 12.086 18.252 1.00 96.75 84 LEU A C 1
ATOM 633 O O . LEU A 1 84 ? -11.590 11.429 18.784 1.00 96.75 84 LEU A O 1
ATOM 637 N N . LEU A 1 85 ? -9.455 11.631 18.113 1.00 96.38 85 LEU A N 1
ATOM 638 C CA . LEU A 1 85 ? -9.038 10.323 18.614 1.00 96.38 85 LEU A CA 1
ATOM 639 C C . LEU A 1 85 ? -9.144 10.233 20.146 1.00 96.38 85 LEU A C 1
ATOM 641 O O . LEU A 1 85 ? -9.659 9.250 20.671 1.00 96.38 85 LEU A O 1
ATOM 645 N N . LEU A 1 86 ? -8.696 11.273 20.857 1.00 97.81 86 LEU A N 1
ATOM 646 C CA . LEU A 1 86 ? -8.835 11.372 22.313 1.00 97.81 86 LEU A CA 1
ATOM 647 C C . LEU A 1 86 ? -10.305 11.453 22.731 1.00 97.81 86 LEU A C 1
ATOM 649 O O . LEU A 1 86 ? -10.721 10.721 23.622 1.00 97.81 86 LEU A O 1
ATOM 653 N N . GLN A 1 87 ? -11.103 12.268 22.041 1.00 97.94 87 GLN A N 1
ATOM 654 C CA . GLN A 1 87 ? -12.539 12.368 22.291 1.00 97.94 87 GLN A CA 1
ATOM 655 C C . GLN A 1 87 ? -13.245 11.015 22.100 1.00 97.94 87 GLN A C 1
ATOM 657 O O . GLN A 1 87 ? -14.067 10.630 22.928 1.00 97.94 87 GLN A O 1
ATOM 662 N N . ALA A 1 88 ? -12.927 10.279 21.031 1.00 97.88 88 ALA A N 1
ATOM 663 C CA . ALA A 1 88 ? -13.484 8.952 20.770 1.00 97.88 88 ALA A CA 1
ATOM 664 C C . ALA A 1 88 ? -13.166 7.973 21.907 1.00 97.88 88 ALA A C 1
ATOM 666 O O . ALA A 1 88 ? -14.054 7.264 22.383 1.00 97.88 88 ALA A O 1
ATOM 667 N N . TYR A 1 89 ? -11.917 7.994 22.376 1.00 97.62 89 TYR A N 1
ATOM 668 C CA . TYR A 1 89 ? -11.455 7.176 23.491 1.00 97.62 89 TYR A CA 1
ATOM 669 C C . TYR A 1 89 ? -12.186 7.524 24.798 1.00 97.62 89 TYR A C 1
ATOM 671 O O . TYR A 1 89 ? -12.700 6.633 25.472 1.00 97.62 89 TYR A O 1
ATOM 679 N N . GLU A 1 90 ? -12.304 8.812 25.131 1.00 97.56 90 GLU A N 1
ATOM 680 C CA . GLU A 1 90 ? -13.028 9.289 26.321 1.00 97.56 90 GLU A CA 1
ATOM 681 C C . GLU A 1 90 ? -14.518 8.915 26.297 1.00 97.56 90 GLU A C 1
ATOM 683 O O . GLU A 1 90 ? -15.113 8.651 27.342 1.00 97.56 90 GLU A O 1
ATOM 688 N N . GLN A 1 91 ? -15.119 8.862 25.107 1.00 97.25 91 GLN A N 1
ATOM 689 C CA . GLN A 1 91 ? -16.521 8.488 24.900 1.00 97.25 91 GLN A CA 1
ATOM 690 C C . GLN A 1 91 ? -16.747 6.969 24.807 1.00 97.25 91 GLN A C 1
ATOM 692 O O . GLN A 1 91 ? -17.896 6.531 24.740 1.00 97.25 91 GLN A O 1
ATOM 697 N N . GLY A 1 92 ? -15.684 6.158 24.805 1.00 97.00 92 GLY A N 1
ATOM 698 C CA . GLY A 1 92 ? -15.774 4.701 24.677 1.00 97.00 92 GLY A CA 1
ATOM 699 C C . GLY A 1 92 ? -16.208 4.217 23.288 1.00 97.00 92 GLY A C 1
ATOM 700 O O . GLY A 1 92 ? -16.739 3.111 23.165 1.00 97.00 92 GLY A O 1
ATOM 701 N N . VAL A 1 93 ? -16.013 5.033 22.247 1.00 98.12 93 VAL A N 1
ATOM 702 C CA . VAL A 1 93 ? -16.209 4.618 20.850 1.00 98.12 93 VAL A CA 1
ATOM 703 C C . VAL A 1 93 ? -15.077 3.669 20.470 1.00 98.12 93 VAL A C 1
ATOM 705 O O . VAL A 1 93 ? -13.917 3.968 20.736 1.00 98.12 93 VAL A O 1
ATOM 708 N N . LEU A 1 94 ? -15.395 2.542 19.823 1.00 98.25 94 LEU A N 1
ATOM 709 C CA . LEU A 1 94 ? -14.363 1.587 19.412 1.00 98.25 94 LEU A CA 1
ATOM 710 C C . LEU A 1 94 ? -13.494 2.181 18.302 1.00 98.25 94 LEU A C 1
ATOM 712 O O . LEU A 1 94 ? -14.009 2.533 17.240 1.00 98.25 94 LEU A O 1
ATOM 716 N N . ILE A 1 95 ? -12.185 2.240 18.516 1.00 98.56 95 ILE A N 1
ATOM 717 C CA . ILE A 1 95 ? -11.228 2.826 17.577 1.00 98.56 95 ILE A CA 1
ATOM 718 C C . ILE A 1 95 ? -10.535 1.719 16.783 1.00 98.56 95 ILE A C 1
ATOM 720 O O . ILE A 1 95 ? -9.829 0.869 17.330 1.00 98.56 95 ILE A O 1
ATOM 724 N N . VAL A 1 96 ? -10.675 1.779 15.463 1.00 98.31 96 VAL A N 1
ATOM 725 C CA . VAL A 1 96 ? -9.905 0.992 14.503 1.00 98.31 96 VAL A CA 1
ATOM 726 C C . VAL A 1 96 ? -8.949 1.929 13.771 1.00 98.31 96 VAL A C 1
ATOM 728 O O . VAL A 1 96 ? -9.368 2.943 13.219 1.00 98.31 96 VAL A O 1
ATOM 731 N N . ALA A 1 97 ? -7.664 1.598 13.744 1.00 97.25 97 ALA A N 1
ATOM 732 C CA . ALA A 1 97 ? -6.651 2.415 13.081 1.00 97.25 97 ALA A CA 1
ATOM 733 C C . ALA A 1 97 ? -5.909 1.597 12.022 1.00 97.25 97 ALA A C 1
ATOM 735 O O . ALA A 1 97 ? -5.267 0.600 12.358 1.00 97.25 97 ALA A O 1
ATOM 736 N N . GLU A 1 98 ? -5.974 2.010 10.753 1.00 93.25 98 GLU A N 1
ATOM 737 C CA . GLU A 1 98 ? -5.017 1.535 9.748 1.00 93.25 98 GLU A CA 1
ATOM 738 C C . GLU A 1 98 ? -3.704 2.286 9.972 1.00 93.25 98 GLU A C 1
ATOM 740 O O . GLU A 1 98 ? -3.618 3.490 9.744 1.00 93.25 98 GLU A O 1
ATOM 745 N N . ASN A 1 99 ? -2.717 1.578 10.525 1.00 80.62 99 ASN A N 1
ATOM 746 C CA . ASN A 1 99 ? -1.561 2.194 11.161 1.00 80.62 99 ASN A CA 1
ATOM 747 C C . ASN A 1 99 ? -0.262 1.513 10.716 1.00 80.62 99 ASN A C 1
ATOM 749 O O . ASN A 1 99 ? -0.019 0.347 11.038 1.00 80.62 99 ASN A O 1
ATOM 753 N N . ALA A 1 100 ? 0.598 2.264 10.032 1.00 83.62 100 ALA A N 1
ATOM 754 C CA . ALA A 1 100 ? 1.948 1.853 9.663 1.00 83.62 100 ALA A CA 1
ATOM 755 C C . ALA A 1 100 ? 2.967 2.823 10.284 1.00 83.62 100 ALA A C 1
ATOM 757 O O . ALA A 1 100 ? 2.656 4.004 10.452 1.00 83.62 100 ALA A O 1
ATOM 758 N N . PRO A 1 101 ? 4.182 2.366 10.650 1.00 88.06 101 PRO A N 1
ATOM 759 C CA . PRO A 1 101 ? 5.258 3.283 11.010 1.00 88.06 101 PRO A CA 1
ATOM 760 C C . PRO A 1 101 ? 5.437 4.346 9.914 1.00 88.06 101 PRO A C 1
ATOM 762 O O . PRO A 1 101 ? 5.483 3.969 8.743 1.00 88.06 101 PRO A O 1
ATOM 765 N N . PRO A 1 102 ? 5.569 5.643 10.253 1.00 88.62 102 PRO A N 1
ATOM 766 C CA . PRO A 1 102 ? 5.508 6.735 9.279 1.00 88.62 102 PRO A CA 1
ATOM 767 C C . PRO A 1 102 ? 6.815 6.893 8.479 1.00 88.62 102 PRO A C 1
ATOM 769 O O . PRO A 1 102 ? 7.315 7.997 8.303 1.00 88.62 102 PRO A O 1
ATOM 772 N N . ILE A 1 103 ? 7.394 5.793 7.996 1.00 84.88 103 ILE A N 1
ATOM 773 C CA . ILE A 1 103 ? 8.606 5.792 7.166 1.00 84.88 103 ILE A CA 1
ATOM 774 C C . ILE A 1 103 ? 8.315 6.510 5.845 1.00 84.88 103 ILE A C 1
ATOM 776 O O . ILE A 1 103 ? 9.087 7.381 5.450 1.00 84.88 103 ILE A O 1
ATOM 780 N N . GLU A 1 104 ? 7.158 6.238 5.233 1.00 78.25 104 GLU A N 1
ATOM 781 C CA . GLU A 1 104 ? 6.727 6.882 3.988 1.00 78.25 104 GLU A CA 1
ATOM 782 C C . GLU A 1 104 ? 6.646 8.411 4.095 1.00 78.25 104 GLU A C 1
ATOM 784 O O . GLU A 1 104 ? 6.915 9.116 3.126 1.00 78.25 104 GLU A O 1
ATOM 789 N N . HIS A 1 105 ? 6.355 8.940 5.288 1.00 81.56 105 HIS A N 1
ATOM 790 C CA . HIS A 1 105 ? 6.184 10.376 5.497 1.00 81.56 105 HIS A CA 1
ATOM 791 C C . HIS A 1 105 ? 7.498 11.139 5.350 1.00 81.56 105 HIS A C 1
ATOM 793 O O . HIS A 1 105 ? 7.465 12.309 4.982 1.00 81.56 105 HIS A O 1
ATOM 799 N N . LEU A 1 106 ? 8.652 10.485 5.561 1.00 81.19 106 LEU A N 1
ATOM 800 C CA . LEU A 1 106 ? 9.983 11.067 5.319 1.00 81.19 106 LEU A CA 1
ATOM 801 C C . LEU A 1 106 ? 10.186 11.509 3.864 1.00 81.19 106 LEU A C 1
ATOM 803 O O . LEU A 1 106 ? 11.079 12.307 3.593 1.00 81.19 106 LEU A O 1
ATOM 807 N N . HIS A 1 107 ? 9.363 10.996 2.950 1.00 73.94 107 HIS A N 1
ATOM 808 C CA . HIS A 1 107 ? 9.380 11.312 1.528 1.00 73.94 107 HIS A CA 1
ATOM 809 C C . HIS A 1 107 ? 8.352 12.375 1.121 1.00 73.94 107 HIS A C 1
ATOM 811 O O . HIS A 1 107 ? 8.213 12.658 -0.064 1.00 73.94 107 HIS A O 1
ATOM 817 N N . PHE A 1 108 ? 7.580 12.936 2.055 1.00 73.81 108 PHE A N 1
ATOM 818 C CA . PHE A 1 108 ? 6.570 13.929 1.697 1.00 73.81 108 PHE A CA 1
ATOM 819 C C . PHE A 1 108 ? 7.223 15.271 1.376 1.00 73.81 108 PHE A C 1
ATOM 821 O O . PHE A 1 108 ? 8.055 15.768 2.137 1.00 73.81 108 PHE A O 1
ATOM 828 N N . ASP A 1 109 ? 6.761 15.914 0.301 1.00 68.31 109 ASP A N 1
ATOM 829 C CA . ASP A 1 109 ? 7.213 17.252 -0.099 1.00 68.31 109 ASP A CA 1
ATOM 830 C C . ASP A 1 109 ? 7.073 18.281 1.029 1.00 68.31 109 ASP A C 1
ATOM 832 O O . ASP A 1 109 ? 7.873 19.211 1.126 1.00 68.31 109 ASP A O 1
ATOM 836 N N . THR A 1 110 ? 6.085 18.104 1.912 1.00 70.56 110 THR A N 1
ATOM 837 C CA . THR A 1 110 ? 5.904 18.937 3.106 1.00 70.56 110 THR A CA 1
ATOM 838 C C . THR A 1 110 ? 7.089 18.867 4.063 1.00 70.56 110 THR A C 1
ATOM 840 O O . THR A 1 110 ? 7.418 19.887 4.655 1.00 70.56 110 THR A O 1
ATOM 843 N N . LEU A 1 111 ? 7.760 17.719 4.202 1.00 76.44 111 LEU A N 1
ATOM 844 C CA . LEU A 1 111 ? 8.989 17.604 4.991 1.00 76.44 111 LEU A CA 1
ATOM 845 C C . LEU A 1 111 ? 10.201 18.089 4.199 1.00 76.44 111 LEU A C 1
ATOM 847 O O . LEU A 1 111 ? 10.991 18.875 4.719 1.00 76.44 111 LEU A O 1
ATOM 851 N N . SER A 1 112 ? 10.318 17.673 2.937 1.00 71.44 112 SER A N 1
ATOM 852 C CA . SER A 1 112 ? 11.437 18.035 2.057 1.00 71.44 112 SER A CA 1
ATOM 853 C C . SER A 1 112 ? 11.563 19.553 1.864 1.00 71.44 112 SER A C 1
ATOM 855 O O . SER A 1 112 ? 12.670 20.082 1.775 1.00 71.44 112 SER A O 1
ATOM 857 N N . SER A 1 113 ? 10.434 20.269 1.859 1.00 75.12 113 SER A N 1
ATOM 858 C CA . SER A 1 113 ? 10.363 21.727 1.682 1.00 75.12 113 SER A CA 1
ATOM 859 C C . SER A 1 113 ? 10.367 22.514 3.000 1.00 75.12 113 SER A C 1
ATOM 861 O O . SER A 1 113 ? 10.472 23.739 2.973 1.00 75.12 113 SER A O 1
ATOM 863 N N . ALA A 1 114 ? 10.250 21.851 4.157 1.00 79.62 114 ALA A N 1
ATOM 864 C CA . ALA A 1 114 ? 10.132 22.511 5.464 1.00 79.62 114 ALA A CA 1
ATOM 865 C C . ALA A 1 114 ? 11.461 23.030 6.038 1.00 79.62 114 ALA A C 1
ATOM 867 O O . ALA A 1 114 ? 11.458 23.726 7.056 1.00 79.62 114 ALA A O 1
ATOM 868 N N . GLY A 1 115 ? 12.601 22.705 5.421 1.00 85.06 115 GLY A N 1
ATOM 869 C CA . GLY A 1 115 ? 13.914 23.165 5.875 1.00 85.06 115 GLY A CA 1
ATOM 870 C C . GLY A 1 115 ? 14.167 22.820 7.348 1.00 85.06 115 GLY A C 1
ATOM 871 O O . GLY A 1 115 ? 14.136 21.652 7.731 1.00 85.06 115 GLY A O 1
ATOM 872 N N . ALA A 1 116 ? 14.394 23.839 8.183 1.00 86.81 116 ALA A N 1
ATOM 873 C CA . ALA A 1 116 ? 14.664 23.666 9.614 1.00 86.81 116 ALA A CA 1
ATOM 874 C C . ALA A 1 116 ? 13.498 23.022 10.400 1.00 86.81 116 ALA A C 1
ATOM 876 O O . ALA A 1 116 ? 13.738 22.358 11.407 1.00 86.81 116 ALA A O 1
ATOM 877 N N . GLU A 1 117 ? 12.253 23.151 9.925 1.00 89.62 117 GLU A N 1
ATOM 878 C CA . GLU A 1 117 ? 11.058 22.633 10.612 1.00 89.62 117 GLU A CA 1
ATOM 879 C C . GLU A 1 117 ? 10.775 21.152 10.317 1.00 89.62 117 GLU A C 1
ATOM 881 O O . GLU A 1 117 ? 9.952 20.525 10.989 1.00 89.62 117 GLU A O 1
ATOM 886 N N . ALA A 1 118 ? 11.469 20.550 9.344 1.00 87.38 118 ALA A N 1
ATOM 887 C CA . ALA A 1 118 ? 11.211 19.177 8.904 1.00 87.38 118 ALA A CA 1
ATOM 888 C C . ALA A 1 118 ? 11.273 18.165 10.065 1.00 87.38 118 ALA A C 1
ATOM 890 O O . ALA A 1 118 ? 10.432 17.272 10.184 1.00 87.38 118 ALA A O 1
ATOM 891 N N . GLN A 1 119 ? 12.231 18.333 10.980 1.00 89.31 119 GLN A N 1
ATOM 892 C CA . GLN A 1 119 ? 12.358 17.467 12.154 1.00 89.31 119 GLN A CA 1
ATOM 893 C C . GLN A 1 119 ? 11.219 17.642 13.158 1.00 89.31 119 GLN A C 1
ATOM 895 O O . GLN A 1 119 ? 10.819 16.661 13.787 1.00 89.31 119 GLN A O 1
ATOM 900 N N . TYR A 1 120 ? 10.679 18.851 13.315 1.00 91.69 120 TYR A N 1
ATOM 901 C CA . TYR A 1 120 ? 9.523 19.082 14.178 1.00 91.69 120 TYR A CA 1
ATOM 902 C C . TYR A 1 120 ? 8.265 18.424 13.595 1.00 91.69 120 TYR A C 1
ATOM 904 O O . TYR A 1 120 ? 7.602 17.651 14.289 1.00 91.69 120 TYR A O 1
ATOM 912 N N . LEU A 1 121 ? 7.998 18.634 12.304 1.00 89.19 121 LEU A N 1
ATOM 913 C CA . LEU A 1 121 ? 6.856 18.043 11.597 1.00 89.19 121 LEU A CA 1
ATOM 914 C C . LEU A 1 121 ? 6.896 16.508 11.602 1.00 89.19 121 LEU A C 1
ATOM 916 O O . LEU A 1 121 ? 5.884 15.842 11.845 1.00 89.19 121 LEU A O 1
ATOM 920 N N . TYR A 1 122 ? 8.078 15.923 11.400 1.00 92.19 122 TYR A N 1
ATOM 921 C CA . TYR A 1 122 ? 8.228 14.473 11.474 1.00 92.19 122 TYR A CA 1
ATOM 922 C C . TYR A 1 122 ? 8.020 13.943 12.899 1.00 92.19 122 TYR A C 1
ATOM 924 O O . TYR A 1 122 ? 7.365 12.919 13.098 1.00 92.19 122 TYR A O 1
ATOM 932 N N . ARG A 1 123 ? 8.518 14.653 13.921 1.00 94.06 123 ARG A N 1
ATOM 933 C CA . ARG A 1 123 ? 8.270 14.292 15.326 1.00 94.06 123 ARG A CA 1
ATOM 934 C C . ARG A 1 123 ? 6.786 14.333 15.679 1.00 94.06 123 ARG A C 1
ATOM 936 O O . ARG A 1 123 ? 6.345 13.450 16.413 1.00 94.06 123 ARG A O 1
ATOM 943 N N . ASP A 1 124 ? 6.036 15.306 15.166 1.00 92.25 124 ASP A N 1
ATOM 944 C CA . ASP A 1 124 ? 4.577 15.362 15.326 1.00 92.25 124 ASP A CA 1
ATOM 945 C C . ASP A 1 124 ? 3.906 14.141 14.682 1.00 92.25 124 ASP A C 1
ATOM 947 O O . ASP A 1 124 ? 3.148 13.432 15.341 1.00 92.25 124 ASP A O 1
ATOM 951 N N . THR A 1 125 ? 4.282 13.804 13.447 1.00 92.69 125 THR A N 1
ATOM 952 C CA . THR A 1 125 ? 3.788 12.603 12.746 1.00 92.69 125 THR A CA 1
ATOM 953 C C . THR A 1 125 ? 4.041 11.326 13.561 1.00 92.69 125 THR A C 1
ATOM 955 O O . THR A 1 125 ? 3.136 10.519 13.783 1.00 92.69 125 THR A O 1
ATOM 958 N N . VAL A 1 126 ? 5.252 11.163 14.103 1.00 94.94 126 VAL A N 1
ATOM 959 C CA . VAL A 1 126 ? 5.601 10.033 14.981 1.00 94.94 126 VAL A CA 1
ATOM 960 C C . VAL A 1 126 ? 4.789 10.047 16.282 1.00 94.94 126 VAL A C 1
ATOM 962 O O . VAL A 1 126 ? 4.411 8.984 16.779 1.00 94.94 126 VAL A O 1
ATOM 965 N N . ALA A 1 127 ? 4.505 11.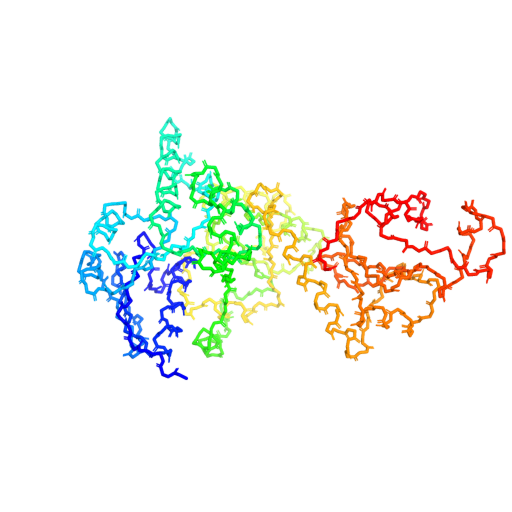218 16.855 1.00 94.88 127 ALA A N 1
ATOM 966 C CA . ALA A 1 127 ? 3.677 11.331 18.054 1.00 94.88 127 ALA A CA 1
ATOM 967 C C . ALA A 1 127 ? 2.225 10.899 17.787 1.00 94.88 127 ALA A C 1
ATOM 969 O O . ALA A 1 127 ? 1.662 10.154 18.592 1.00 94.88 127 ALA A O 1
ATOM 970 N N . ARG A 1 128 ? 1.652 11.279 16.637 1.00 94.75 128 ARG A N 1
ATOM 971 C CA . ARG A 1 128 ? 0.319 10.827 16.190 1.00 94.75 128 ARG A CA 1
ATOM 972 C C . ARG A 1 128 ? 0.274 9.315 16.017 1.00 94.75 128 ARG A C 1
ATOM 974 O O . ARG A 1 128 ? -0.602 8.662 16.577 1.00 94.75 128 ARG A O 1
ATOM 981 N N . TRP A 1 129 ? 1.257 8.755 15.315 1.00 95.31 129 TRP A N 1
ATOM 982 C CA . TRP A 1 129 ? 1.414 7.310 15.142 1.00 95.31 129 TRP A CA 1
ATOM 983 C C . TRP A 1 129 ? 1.466 6.562 16.488 1.00 95.31 129 TRP A C 1
ATOM 985 O O . TRP A 1 129 ? 0.743 5.585 16.695 1.00 95.31 129 TRP A O 1
ATOM 995 N N . ARG A 1 130 ? 2.262 7.054 17.450 1.00 95.69 130 ARG A N 1
ATOM 996 C CA . ARG A 1 130 ? 2.344 6.479 18.807 1.00 95.69 130 ARG A CA 1
ATOM 997 C C . ARG A 1 130 ? 1.021 6.561 19.557 1.00 95.69 130 ARG A C 1
ATOM 999 O O . ARG A 1 130 ? 0.665 5.607 20.242 1.00 95.69 130 ARG A O 1
ATOM 1006 N N . LEU A 1 131 ? 0.295 7.671 19.434 1.00 95.62 131 LEU A N 1
ATOM 1007 C CA . LEU A 1 131 ? -1.012 7.827 20.066 1.00 95.62 131 LEU A CA 1
ATOM 1008 C C . LEU A 1 131 ? -1.995 6.757 19.577 1.00 95.62 131 LEU A C 1
ATOM 1010 O O . LEU A 1 131 ? -2.681 6.145 20.392 1.00 95.62 131 LEU A O 1
ATOM 1014 N N . GLN A 1 132 ? -1.998 6.455 18.277 1.00 96.38 132 GLN A N 1
ATOM 1015 C CA . GLN A 1 132 ? -2.833 5.387 17.720 1.00 96.38 132 GLN A CA 1
ATOM 1016 C C . GLN A 1 132 ? -2.495 4.009 18.301 1.00 96.38 132 GLN A C 1
ATOM 1018 O O . GLN A 1 132 ? -3.404 3.251 18.620 1.00 96.38 132 GLN A O 1
ATOM 1023 N N . LEU A 1 133 ? -1.211 3.689 18.511 1.00 95.69 133 LEU A N 1
ATOM 1024 C CA . LEU A 1 133 ? -0.809 2.427 19.155 1.00 95.69 133 LEU A CA 1
ATOM 1025 C C . LEU A 1 133 ? -1.337 2.294 20.589 1.00 95.69 133 LEU A C 1
ATOM 1027 O O . LEU A 1 133 ? -1.604 1.183 21.046 1.00 95.69 133 LEU A O 1
ATOM 1031 N N . MET A 1 134 ? -1.460 3.414 21.303 1.00 93.81 134 MET A N 1
ATOM 1032 C CA . MET A 1 134 ? -1.953 3.430 22.679 1.00 93.81 134 MET A CA 1
ATOM 1033 C C . MET A 1 134 ? -3.481 3.350 22.744 1.00 93.81 134 MET A C 1
ATOM 1035 O O . MET A 1 134 ? -4.004 2.635 23.597 1.00 93.81 134 MET A O 1
ATOM 1039 N N . LEU A 1 135 ? -4.180 4.068 21.858 1.00 94.88 135 LEU A N 1
ATOM 1040 C CA . LEU A 1 135 ? -5.628 4.277 21.958 1.00 94.88 135 LEU A CA 1
ATOM 1041 C C . LEU A 1 135 ? -6.475 3.324 21.112 1.00 94.88 135 LEU A C 1
ATOM 1043 O O . LEU A 1 135 ? -7.630 3.105 21.460 1.00 94.88 135 LEU A O 1
ATOM 1047 N N . ALA A 1 136 ? -5.950 2.774 20.014 1.00 96.81 136 ALA A N 1
ATOM 1048 C CA . ALA A 1 136 ? -6.751 1.918 19.146 1.00 96.81 136 ALA A CA 1
ATOM 1049 C C . ALA A 1 136 ? -7.148 0.610 19.850 1.00 96.81 136 ALA A C 1
ATOM 1051 O O . ALA A 1 136 ? -6.314 -0.082 20.448 1.00 96.81 136 ALA A O 1
ATOM 1052 N N . ASP A 1 137 ? -8.421 0.241 19.723 1.00 96.81 137 ASP A N 1
ATOM 1053 C CA . ASP A 1 137 ? -8.935 -1.069 20.124 1.00 96.81 137 ASP A CA 1
ATOM 1054 C C . ASP A 1 137 ? -8.496 -2.159 19.145 1.00 96.81 137 ASP A C 1
ATOM 1056 O O . ASP A 1 137 ? -8.327 -3.320 19.528 1.00 96.81 137 ASP A O 1
ATOM 1060 N N . HIS A 1 138 ? -8.302 -1.788 17.876 1.00 97.19 138 HIS A N 1
ATOM 1061 C CA . HIS A 1 138 ? -7.814 -2.691 16.847 1.00 97.19 138 HIS A CA 1
ATOM 1062 C C . HIS A 1 138 ? -6.963 -1.973 15.794 1.00 97.19 138 HIS A C 1
ATOM 1064 O O . HIS A 1 138 ? -7.298 -0.883 15.332 1.00 97.19 138 HIS A O 1
ATOM 1070 N N . LEU A 1 139 ? -5.877 -2.613 15.373 1.00 97.06 139 LEU A N 1
ATOM 1071 C CA . LEU A 1 139 ? -4.958 -2.107 14.357 1.00 97.06 139 LEU A CA 1
ATOM 1072 C C . LEU A 1 139 ? -5.120 -2.892 13.056 1.00 97.06 139 LEU A C 1
ATOM 1074 O O . LEU A 1 139 ? -5.170 -4.123 13.060 1.00 97.06 139 LEU A O 1
ATOM 1078 N N . LEU A 1 140 ? -5.156 -2.183 11.934 1.00 96.56 140 LEU A N 1
ATOM 1079 C CA . LEU A 1 140 ? -5.083 -2.766 10.600 1.00 96.56 140 LEU A CA 1
ATOM 1080 C C . LEU A 1 140 ? -3.697 -2.500 10.019 1.00 96.56 140 LEU A C 1
ATOM 1082 O O . LEU A 1 140 ? -3.182 -1.386 10.098 1.00 96.56 140 LEU A O 1
ATOM 1086 N N . VAL A 1 141 ? -3.107 -3.536 9.433 1.00 93.19 141 VAL A N 1
ATOM 1087 C CA . VAL A 1 141 ? -1.834 -3.478 8.705 1.00 93.19 141 VAL A CA 1
ATOM 1088 C C . VAL A 1 141 ? -1.995 -4.145 7.348 1.00 93.19 141 VAL A C 1
ATOM 1090 O O . VAL A 1 141 ? -2.779 -5.081 7.202 1.00 93.19 141 VAL A O 1
ATOM 1093 N N . ARG A 1 142 ? -1.255 -3.682 6.348 1.00 88.38 142 ARG A N 1
ATOM 1094 C CA . ARG A 1 142 ? -1.443 -4.027 4.929 1.00 88.38 142 ARG A CA 1
ATOM 1095 C C . ARG A 1 142 ? -0.481 -5.106 4.446 1.00 88.38 142 ARG A C 1
ATOM 1097 O O . ARG A 1 142 ? -0.695 -5.712 3.399 1.00 88.38 142 ARG A O 1
ATOM 1104 N N . SER A 1 143 ? 0.582 -5.368 5.201 1.00 84.50 143 SER A N 1
ATOM 1105 C CA . SER A 1 143 ? 1.585 -6.380 4.871 1.00 84.50 143 SER A CA 1
ATOM 1106 C C . SER A 1 143 ? 2.128 -7.082 6.114 1.00 84.50 143 SER A C 1
ATOM 1108 O O . SER A 1 143 ? 2.021 -6.591 7.237 1.00 84.50 143 SER A O 1
ATOM 1110 N N . GLU A 1 144 ? 2.765 -8.236 5.914 1.00 84.31 144 GLU A N 1
ATOM 1111 C CA . GLU A 1 144 ? 3.466 -8.946 6.992 1.00 84.31 144 GLU A CA 1
ATOM 1112 C C . GLU A 1 144 ? 4.621 -8.128 7.587 1.00 84.31 144 GLU A C 1
ATOM 1114 O O . GLU A 1 144 ? 4.918 -8.247 8.774 1.00 84.31 144 GLU A O 1
ATOM 1119 N N . ALA A 1 145 ? 5.269 -7.278 6.784 1.00 82.56 145 ALA A N 1
ATOM 1120 C CA . ALA A 1 145 ? 6.336 -6.411 7.271 1.00 82.56 145 ALA A CA 1
ATOM 1121 C C . ALA A 1 145 ? 5.787 -5.298 8.167 1.00 82.56 145 ALA A C 1
ATOM 1123 O O . ALA A 1 145 ? 6.313 -5.084 9.260 1.00 82.56 145 ALA A O 1
ATOM 1124 N N . GLU A 1 146 ? 4.692 -4.655 7.752 1.00 87.12 146 GLU A N 1
ATOM 1125 C CA . GLU A 1 146 ? 3.973 -3.708 8.606 1.00 87.12 146 GLU A CA 1
ATOM 1126 C C . GLU A 1 146 ? 3.525 -4.403 9.895 1.00 87.12 146 GLU A C 1
ATOM 1128 O O . GLU A 1 146 ? 3.816 -3.912 10.983 1.00 87.12 146 GLU A O 1
ATOM 1133 N N . ARG A 1 147 ? 2.945 -5.607 9.801 1.00 89.94 147 ARG A N 1
ATOM 1134 C CA . ARG A 1 147 ? 2.544 -6.397 10.973 1.00 89.94 147 ARG A CA 1
ATOM 1135 C C . ARG A 1 147 ? 3.703 -6.640 11.935 1.00 89.94 147 ARG A C 1
ATOM 1137 O O . ARG A 1 147 ? 3.563 -6.371 13.126 1.00 89.94 147 ARG A O 1
ATOM 1144 N N . ALA A 1 148 ? 4.842 -7.118 11.441 1.00 88.69 148 ALA A N 1
ATOM 1145 C CA . ALA A 1 148 ? 6.022 -7.367 12.265 1.00 88.69 148 ALA A CA 1
ATOM 1146 C C . ALA A 1 148 ? 6.535 -6.081 12.936 1.00 88.69 148 ALA A C 1
ATOM 1148 O O . ALA A 1 148 ? 6.834 -6.085 14.132 1.00 88.69 148 ALA A O 1
ATOM 1149 N N . SER A 1 149 ? 6.588 -4.973 12.191 1.00 89.94 149 SER A N 1
ATOM 1150 C CA . SER A 1 149 ? 7.025 -3.676 12.718 1.00 89.94 149 SER A CA 1
ATOM 1151 C C . SER A 1 149 ? 6.082 -3.140 13.802 1.00 89.94 149 SER A C 1
ATOM 1153 O O . SER A 1 149 ? 6.538 -2.715 14.866 1.00 89.94 149 SER A O 1
ATOM 1155 N N . THR A 1 150 ? 4.769 -3.255 13.594 1.00 92.62 150 THR A N 1
ATOM 1156 C CA . THR A 1 150 ? 3.746 -2.826 14.550 1.00 92.62 150 THR A CA 1
ATOM 1157 C C . THR A 1 150 ? 3.757 -3.696 15.804 1.00 92.62 150 THR A C 1
ATOM 1159 O O . THR A 1 150 ? 3.633 -3.162 16.900 1.00 92.62 150 THR A O 1
ATOM 1162 N N . LEU A 1 151 ? 3.995 -5.009 15.698 1.00 92.12 151 LEU A N 1
ATOM 1163 C CA . LEU A 1 151 ? 4.182 -5.875 16.872 1.00 92.12 151 LEU A CA 1
ATOM 1164 C C . LEU A 1 151 ? 5.383 -5.436 17.723 1.00 92.12 151 LEU A C 1
ATOM 1166 O O . LEU A 1 151 ? 5.263 -5.336 18.944 1.00 92.12 151 LEU A O 1
ATOM 1170 N N . GLY A 1 152 ? 6.513 -5.109 17.090 1.00 92.94 152 GLY A N 1
ATOM 1171 C CA . GLY A 1 152 ? 7.665 -4.529 17.787 1.00 92.94 152 GLY A CA 1
ATOM 1172 C C . GLY A 1 152 ? 7.331 -3.193 18.462 1.00 92.94 152 GLY A C 1
ATOM 1173 O O . GLY A 1 152 ? 7.716 -2.957 19.606 1.00 92.94 152 GLY A O 1
ATOM 1174 N N . ALA A 1 153 ? 6.549 -2.340 17.799 1.00 94.06 153 ALA A N 1
ATOM 1175 C CA . ALA A 1 153 ? 6.104 -1.069 18.362 1.00 94.06 153 ALA A CA 1
ATOM 1176 C C . ALA A 1 153 ? 5.129 -1.240 19.543 1.00 94.06 153 ALA A C 1
ATOM 1178 O O . ALA A 1 153 ? 5.218 -0.503 20.525 1.00 94.06 153 ALA A O 1
ATOM 1179 N N . LEU A 1 154 ? 4.238 -2.233 19.498 1.00 93.62 154 LEU A N 1
ATOM 1180 C CA . LEU A 1 154 ? 3.331 -2.572 20.602 1.00 93.62 154 LEU A CA 1
ATOM 1181 C C . LEU A 1 154 ? 4.087 -3.078 21.837 1.00 93.62 154 LEU A C 1
ATOM 1183 O O . LEU A 1 154 ? 3.684 -2.782 22.962 1.00 93.62 154 LEU A O 1
ATOM 1187 N N . VAL A 1 155 ? 5.200 -3.798 21.648 1.00 92.94 155 VAL A N 1
ATOM 1188 C CA . VAL A 1 155 ? 6.132 -4.134 22.739 1.00 92.94 155 VAL A CA 1
ATOM 1189 C C . VAL A 1 155 ? 6.758 -2.862 23.302 1.00 92.94 155 VAL A C 1
ATOM 1191 O O . VAL A 1 155 ? 6.684 -2.619 24.503 1.00 92.94 155 VAL A O 1
ATOM 1194 N N . ALA A 1 156 ? 7.351 -2.036 22.436 1.00 93.12 156 ALA A N 1
ATOM 1195 C CA . ALA A 1 156 ? 8.093 -0.844 22.845 1.00 93.12 156 ALA A CA 1
ATOM 1196 C C . ALA A 1 156 ? 7.218 0.205 23.554 1.00 93.12 156 ALA A C 1
ATOM 1198 O O . ALA A 1 156 ? 7.709 0.956 24.391 1.00 93.12 156 ALA A O 1
ATOM 1199 N N . THR A 1 157 ? 5.924 0.249 23.236 1.00 91.88 157 THR A N 1
ATOM 1200 C CA . THR A 1 157 ? 4.932 1.130 23.875 1.00 91.88 157 THR A CA 1
ATOM 1201 C C . THR A 1 157 ? 4.277 0.512 25.113 1.00 91.88 157 THR A C 1
ATOM 1203 O O . THR A 1 157 ? 3.452 1.162 25.749 1.00 91.88 157 THR A O 1
ATOM 1206 N N . GLY A 1 158 ? 4.617 -0.732 25.472 1.00 90.62 158 GLY A N 1
ATOM 1207 C CA . GLY A 1 158 ? 4.037 -1.434 26.621 1.00 90.62 158 GLY A CA 1
ATOM 1208 C C . GLY A 1 158 ? 2.580 -1.866 26.428 1.00 90.62 158 GLY A C 1
ATOM 1209 O O . GLY A 1 158 ? 1.924 -2.264 27.390 1.00 90.62 158 GLY A O 1
ATOM 1210 N N . ARG A 1 159 ? 2.054 -1.803 25.198 1.00 91.38 159 ARG A N 1
ATOM 1211 C CA . ARG A 1 159 ? 0.672 -2.188 24.884 1.00 91.38 159 ARG A CA 1
ATOM 1212 C C . ARG A 1 159 ? 0.488 -3.703 24.849 1.00 91.38 159 ARG A C 1
ATOM 1214 O O . ARG A 1 159 ? -0.607 -4.192 25.112 1.00 91.38 159 ARG A O 1
ATOM 1221 N N . MET A 1 160 ? 1.545 -4.452 24.538 1.00 89.75 160 MET A N 1
ATOM 1222 C CA . MET A 1 160 ? 1.529 -5.914 24.534 1.00 89.75 160 MET A CA 1
ATOM 1223 C C . MET A 1 160 ? 1.986 -6.485 25.884 1.00 89.75 160 MET A C 1
ATOM 1225 O O . MET A 1 160 ? 2.977 -6.042 26.454 1.00 89.75 160 MET A O 1
ATOM 1229 N N . SER A 1 161 ? 1.285 -7.506 26.382 1.00 86.88 161 SER A N 1
ATOM 1230 C CA . SER A 1 161 ? 1.564 -8.158 27.667 1.00 86.88 161 SER A CA 1
ATOM 1231 C C . SER A 1 161 ? 1.265 -9.660 27.609 1.00 86.88 161 SER A C 1
ATOM 1233 O O . SER A 1 161 ? 0.657 -10.150 26.652 1.00 86.88 161 SER A O 1
ATOM 1235 N N . ALA A 1 162 ? 1.648 -10.400 28.656 1.00 91.31 162 ALA A N 1
ATOM 1236 C CA . ALA A 1 162 ? 1.366 -11.834 28.769 1.00 91.31 162 ALA A CA 1
ATOM 1237 C C . ALA A 1 162 ? -0.138 -12.155 28.672 1.00 91.31 162 ALA A C 1
ATOM 1239 O O . ALA A 1 162 ? -0.506 -13.169 28.084 1.00 91.31 162 ALA A O 1
ATOM 1240 N N . VAL A 1 163 ? -1.004 -11.263 29.169 1.00 92.50 163 VAL A N 1
ATOM 1241 C CA . VAL A 1 163 ? -2.468 -11.414 29.099 1.00 92.50 163 VAL A CA 1
ATOM 1242 C C . VAL A 1 163 ? -2.954 -11.429 27.647 1.00 92.50 163 VAL A C 1
ATOM 1244 O O . VAL A 1 163 ? -3.798 -12.248 27.283 1.00 92.50 163 VAL A O 1
ATOM 1247 N N . HIS A 1 164 ? -2.391 -10.576 26.785 1.00 91.06 164 HIS A N 1
ATOM 1248 C CA . HIS A 1 164 ? -2.728 -10.571 25.360 1.00 91.06 164 HIS A CA 1
ATOM 1249 C C . HIS A 1 164 ? -2.296 -11.869 24.674 1.00 91.06 164 HIS A C 1
ATOM 1251 O O . HIS A 1 164 ? -3.085 -12.472 23.945 1.00 91.06 164 HIS A O 1
ATOM 1257 N N . HIS A 1 165 ? -1.082 -12.341 24.960 1.00 90.31 165 HIS A N 1
ATOM 1258 C CA . HIS A 1 165 ? -0.585 -13.596 24.401 1.00 90.31 165 HIS A CA 1
ATOM 1259 C C . HIS A 1 165 ? -1.414 -14.809 24.863 1.00 90.31 165 HIS A C 1
ATOM 1261 O O . HIS A 1 165 ? -1.762 -15.659 24.048 1.00 90.31 165 HIS A O 1
ATOM 1267 N N . GLN A 1 166 ? -1.789 -14.872 26.145 1.00 94.75 166 GLN A N 1
ATOM 1268 C CA . GLN A 1 166 ? -2.642 -15.937 26.691 1.00 94.75 166 GLN A CA 1
ATOM 1269 C C . GLN A 1 166 ? -4.046 -15.937 26.078 1.00 94.75 166 GLN A C 1
ATOM 1271 O O . GLN A 1 166 ? -4.601 -17.004 25.830 1.00 94.75 166 GLN A O 1
ATOM 1276 N N . ARG A 1 167 ? -4.617 -14.755 25.800 1.00 94.25 167 ARG A N 1
ATOM 1277 C CA . ARG A 1 167 ? -5.922 -14.639 25.134 1.00 94.25 167 ARG A CA 1
ATOM 1278 C C . ARG A 1 167 ? -5.886 -15.191 23.712 1.00 94.25 167 ARG A C 1
ATOM 1280 O O . ARG A 1 167 ? -6.826 -15.856 23.289 1.00 94.25 167 ARG A O 1
ATOM 1287 N N . ASN A 1 168 ? -4.850 -14.848 22.950 1.00 92.62 168 ASN A N 1
ATOM 1288 C CA . ASN A 1 168 ? -4.625 -15.361 21.604 1.00 92.62 168 ASN A CA 1
ATOM 1289 C C . ASN A 1 168 ? -3.163 -15.117 21.207 1.00 92.62 168 ASN A C 1
ATOM 1291 O O . ASN A 1 168 ? -2.782 -13.967 20.981 1.00 92.62 168 ASN A O 1
ATOM 1295 N N . ALA A 1 169 ? -2.386 -16.188 21.036 1.00 89.12 169 ALA A N 1
ATOM 1296 C CA . ALA A 1 169 ? -0.974 -16.112 20.656 1.00 89.12 169 ALA A CA 1
ATOM 1297 C C . ALA A 1 169 ? -0.749 -15.443 19.285 1.00 89.12 169 ALA A C 1
ATOM 1299 O O . ALA A 1 169 ? 0.273 -14.798 19.068 1.00 89.12 169 ALA A O 1
ATOM 1300 N N . ALA A 1 170 ? -1.723 -15.522 18.371 1.00 87.81 170 ALA A N 1
ATOM 1301 C CA . ALA A 1 170 ? -1.676 -14.835 17.080 1.00 87.81 170 ALA A CA 1
ATOM 1302 C C . ALA A 1 170 ? -2.045 -13.341 17.171 1.00 87.81 170 ALA A C 1
ATOM 1304 O O . ALA A 1 170 ? -1.960 -12.629 16.170 1.00 87.81 170 ALA A O 1
ATOM 1305 N N . LEU A 1 171 ? -2.474 -12.860 18.345 1.00 92.31 171 LEU A N 1
ATOM 1306 C CA . LEU A 1 171 ? -2.848 -11.467 18.623 1.00 92.31 171 LEU A CA 1
ATOM 1307 C C . LEU A 1 171 ? -3.937 -10.899 17.697 1.00 92.31 171 LEU A C 1
ATOM 1309 O O . LEU A 1 171 ? -4.121 -9.688 17.634 1.00 92.31 171 LEU A O 1
ATOM 1313 N N . GLY A 1 172 ? -4.731 -11.761 17.051 1.00 92.69 172 GLY A N 1
ATOM 1314 C CA . GLY A 1 172 ? -5.795 -11.358 16.117 1.00 92.69 172 GLY A CA 1
ATOM 1315 C C . GLY A 1 172 ? -6.941 -10.558 16.748 1.00 92.69 172 GLY A C 1
ATOM 1316 O O . GLY A 1 172 ? -7.838 -10.113 16.049 1.00 92.69 172 GLY A O 1
ATOM 1317 N N . HIS A 1 173 ? -6.928 -10.369 18.070 1.00 92.88 173 HIS A N 1
ATOM 1318 C CA . HIS A 1 173 ? -7.834 -9.451 18.760 1.00 92.88 173 HIS A CA 1
ATOM 1319 C C . HIS A 1 173 ? -7.304 -8.007 18.799 1.00 92.88 173 HIS A C 1
ATOM 1321 O O . HIS A 1 173 ? -8.107 -7.096 18.952 1.00 92.88 173 HIS A O 1
ATOM 1327 N N . LEU A 1 174 ? -5.991 -7.793 18.646 1.00 93.88 174 LEU A N 1
ATOM 1328 C CA . LEU A 1 174 ? -5.350 -6.470 18.639 1.00 93.88 174 LEU A CA 1
ATOM 1329 C C . LEU A 1 174 ? -5.005 -5.983 17.233 1.00 93.88 174 LEU A C 1
ATOM 1331 O O . LEU A 1 174 ? -5.054 -4.787 16.982 1.00 93.88 174 LEU A O 1
ATOM 1335 N N . ILE A 1 175 ? -4.604 -6.889 16.340 1.00 95.00 175 ILE A N 1
ATOM 1336 C CA . ILE A 1 175 ? -4.066 -6.524 15.029 1.00 95.00 175 ILE A CA 1
ATOM 1337 C C . ILE A 1 175 ? -4.497 -7.517 13.952 1.00 95.00 175 ILE A C 1
ATOM 1339 O O . ILE A 1 175 ? -4.376 -8.731 14.139 1.00 95.00 175 ILE A O 1
ATOM 1343 N N . SER A 1 176 ? -4.944 -7.000 12.809 1.00 95.25 176 SER A N 1
ATOM 1344 C CA . SER A 1 176 ? -5.316 -7.787 11.631 1.00 95.25 176 SER A CA 1
ATOM 1345 C C . SER A 1 176 ? -4.517 -7.379 10.401 1.00 95.25 176 SER A C 1
ATOM 1347 O O . SER A 1 176 ? -4.326 -6.195 10.129 1.00 95.25 176 SER A O 1
ATOM 1349 N N . LEU A 1 177 ? -4.095 -8.383 9.630 1.00 92.25 177 LEU A N 1
ATOM 1350 C CA . LEU A 1 177 ? -3.541 -8.193 8.295 1.00 92.25 177 LEU A CA 1
ATOM 1351 C C . LEU A 1 177 ? -4.695 -8.043 7.298 1.00 92.25 177 LEU A C 1
ATOM 1353 O O . LEU A 1 177 ? -5.406 -9.008 7.025 1.00 92.25 177 LEU A O 1
ATOM 1357 N N . VAL A 1 178 ? -4.873 -6.839 6.761 1.00 93.25 178 VAL A N 1
ATOM 1358 C CA . VAL A 1 178 ? -5.847 -6.518 5.715 1.00 93.25 178 VAL A CA 1
ATOM 1359 C C . VAL A 1 178 ? -5.090 -5.911 4.533 1.00 93.25 178 VAL A C 1
ATOM 1361 O O . VAL A 1 178 ? -4.872 -4.700 4.504 1.00 93.25 178 VAL A O 1
ATOM 1364 N N . PRO A 1 179 ? -4.651 -6.739 3.569 1.00 87.88 179 PRO A N 1
ATOM 1365 C CA . PRO A 1 179 ? -3.931 -6.258 2.398 1.00 87.88 179 PRO A CA 1
ATOM 1366 C C . PRO A 1 179 ? -4.758 -5.277 1.567 1.00 87.88 179 PRO A C 1
ATOM 1368 O O . PRO A 1 179 ? -5.991 -5.272 1.625 1.00 87.88 179 PRO A O 1
ATOM 1371 N N . ILE A 1 180 ? -4.069 -4.482 0.746 1.00 85.31 180 ILE A N 1
ATOM 1372 C CA . ILE A 1 180 ? -4.734 -3.692 -0.292 1.00 85.31 180 ILE A CA 1
ATOM 1373 C C . ILE A 1 180 ? -5.444 -4.658 -1.245 1.00 85.31 180 ILE A C 1
ATOM 1375 O O . ILE A 1 180 ? -4.821 -5.558 -1.809 1.00 85.31 180 ILE A O 1
ATOM 1379 N N . GLY A 1 181 ? -6.759 -4.487 -1.358 1.00 85.62 181 GLY A N 1
ATOM 1380 C CA . GLY A 1 181 ? -7.632 -5.321 -2.172 1.00 85.62 181 GLY A CA 1
ATOM 1381 C C . GLY A 1 181 ? -8.085 -4.620 -3.447 1.00 85.62 181 GLY A C 1
ATOM 1382 O O . GLY A 1 181 ? -7.609 -3.543 -3.791 1.00 85.62 181 GLY A O 1
ATOM 1383 N N . PHE A 1 182 ? -9.014 -5.277 -4.135 1.00 88.50 182 PHE A N 1
ATOM 1384 C CA . PHE A 1 182 ? -9.732 -4.740 -5.282 1.00 88.50 182 PHE A CA 1
ATOM 1385 C C . PHE A 1 182 ? -11.152 -5.309 -5.240 1.00 88.50 182 PHE A C 1
ATOM 1387 O O . PHE A 1 182 ? -11.350 -6.507 -5.456 1.00 88.50 182 PHE A O 1
ATOM 1394 N N . ASN A 1 183 ? -12.122 -4.490 -4.830 1.00 92.81 183 ASN A N 1
ATOM 1395 C CA . ASN A 1 183 ? -13.474 -4.969 -4.533 1.00 92.81 183 ASN A CA 1
ATOM 1396 C C . ASN A 1 183 ? -14.353 -5.107 -5.799 1.00 92.81 183 ASN A C 1
ATOM 1398 O O . ASN A 1 183 ? -13.966 -4.726 -6.904 1.00 92.81 183 ASN A O 1
ATOM 1402 N N . GLN A 1 184 ? -15.567 -5.647 -5.640 1.00 94.12 184 GLN A N 1
ATOM 1403 C CA . GLN A 1 184 ? -16.488 -5.881 -6.758 1.00 94.12 184 GLN A CA 1
ATOM 1404 C C . GLN A 1 184 ? -16.969 -4.585 -7.441 1.00 94.12 184 GLN A C 1
ATOM 1406 O O . GLN A 1 184 ? -17.237 -4.591 -8.646 1.00 94.12 184 GLN A O 1
ATOM 1411 N N . HIS A 1 185 ? -17.069 -3.475 -6.704 1.00 93.69 185 HIS A N 1
ATOM 1412 C CA . HIS A 1 185 ? -17.428 -2.169 -7.266 1.00 93.69 185 HIS A CA 1
ATOM 1413 C C . HIS A 1 185 ? -16.299 -1.640 -8.147 1.00 93.69 185 HIS A C 1
ATOM 1415 O O . HIS A 1 185 ? -16.547 -1.293 -9.298 1.00 93.69 185 HIS A O 1
ATOM 1421 N N . SER A 1 186 ? -15.057 -1.680 -7.663 1.00 92.06 186 SER A N 1
ATOM 1422 C CA . SER A 1 186 ? -13.866 -1.318 -8.438 1.00 92.06 186 SER A CA 1
ATOM 1423 C C . SER A 1 186 ? -13.698 -2.208 -9.666 1.00 92.06 186 SER A C 1
ATOM 1425 O O . SER A 1 186 ? -13.433 -1.706 -10.755 1.00 92.06 186 SER A O 1
ATOM 1427 N N . LEU A 1 187 ? -13.959 -3.514 -9.543 1.00 93.12 187 LEU A N 1
ATOM 1428 C CA . LEU A 1 187 ? -13.979 -4.433 -10.682 1.00 93.12 187 LEU A CA 1
ATOM 1429 C C . LEU A 1 187 ? -15.046 -4.052 -11.714 1.00 93.12 187 LEU A C 1
ATOM 1431 O O . LEU A 1 187 ? -14.791 -4.104 -12.917 1.00 93.12 187 LEU A O 1
ATOM 1435 N N . THR A 1 188 ? -16.227 -3.632 -11.263 1.00 93.06 188 THR A N 1
ATOM 1436 C CA . THR A 1 188 ? -17.308 -3.179 -12.147 1.00 93.06 188 THR A CA 1
ATOM 1437 C C . THR A 1 188 ? -16.920 -1.896 -12.883 1.00 93.06 188 THR A C 1
ATOM 1439 O O . THR A 1 188 ? -17.029 -1.852 -14.111 1.00 93.06 188 THR A O 1
ATOM 1442 N N . THR A 1 189 ? -16.399 -0.894 -12.168 1.00 90.56 189 THR A N 1
ATOM 1443 C CA . THR A 1 189 ? -15.867 0.350 -12.751 1.00 90.56 189 THR A CA 1
ATOM 1444 C C . THR A 1 189 ? -14.789 0.044 -13.786 1.00 90.56 189 THR A C 1
ATOM 1446 O O . THR A 1 189 ? -14.878 0.488 -14.934 1.00 90.56 189 THR A O 1
ATOM 1449 N N . ALA A 1 190 ? -13.831 -0.813 -13.430 1.00 91.88 190 ALA A N 1
ATOM 1450 C CA . ALA A 1 190 ? -12.768 -1.219 -14.328 1.00 91.88 190 ALA A CA 1
ATOM 1451 C C . ALA A 1 190 ? -13.316 -1.934 -15.561 1.00 91.88 190 ALA A C 1
ATOM 1453 O O . ALA A 1 190 ? -12.882 -1.628 -16.665 1.00 91.88 190 ALA A O 1
ATOM 1454 N N . HIS A 1 191 ? -14.294 -2.838 -15.447 1.00 93.50 191 HIS A N 1
ATOM 1455 C CA . HIS A 1 191 ? -14.905 -3.487 -16.612 1.00 93.50 191 HIS A CA 1
ATOM 1456 C C . HIS A 1 191 ? -15.600 -2.493 -17.547 1.00 93.50 191 HIS A C 1
ATOM 1458 O O . HIS A 1 191 ? -15.432 -2.608 -18.763 1.00 93.50 191 HIS A O 1
ATOM 1464 N N . GLN A 1 192 ? -16.303 -1.503 -16.999 1.00 93.62 192 GLN A N 1
ATOM 1465 C CA . GLN A 1 192 ? -17.027 -0.485 -17.766 1.00 93.62 192 GLN A CA 1
ATOM 1466 C C . GLN A 1 192 ? -16.104 0.546 -18.430 1.00 93.62 192 GLN A C 1
ATOM 1468 O O . GLN A 1 192 ? -16.462 1.109 -19.470 1.00 93.62 192 GLN A O 1
ATOM 1473 N N . ALA A 1 193 ? -14.910 0.765 -17.875 1.00 93.50 193 ALA A N 1
ATOM 1474 C CA . ALA A 1 193 ? -13.951 1.724 -18.404 1.00 93.50 193 ALA A CA 1
ATOM 1475 C C . ALA A 1 193 ? -13.569 1.413 -19.859 1.00 93.50 193 ALA A C 1
ATOM 1477 O O . ALA A 1 193 ? -13.174 0.292 -20.200 1.00 93.50 193 ALA A O 1
ATOM 1478 N N . GLN A 1 194 ? -13.652 2.422 -20.722 1.00 93.69 194 GLN A N 1
ATOM 1479 C CA . GLN A 1 194 ? -13.226 2.311 -22.114 1.00 93.69 194 GLN A CA 1
ATOM 1480 C C . GLN A 1 194 ? -11.720 2.580 -22.232 1.00 93.69 194 GLN A C 1
ATOM 1482 O O . GLN A 1 194 ? -11.227 3.504 -21.579 1.00 93.69 194 GLN A O 1
ATOM 1487 N N . PRO A 1 195 ? -10.977 1.823 -23.063 1.00 93.81 195 PRO A N 1
ATOM 1488 C CA . PRO A 1 195 ? -9.570 2.109 -23.310 1.00 93.81 195 PRO A CA 1
ATOM 1489 C C . PRO A 1 195 ? -9.385 3.524 -23.861 1.00 93.81 195 PRO A C 1
ATOM 1491 O O . PRO A 1 195 ? -10.071 3.940 -24.802 1.00 93.81 195 PRO A O 1
ATOM 1494 N N . VAL A 1 196 ? -8.437 4.261 -23.290 1.00 92.44 196 VAL A N 1
ATOM 1495 C CA . VAL A 1 196 ? -8.082 5.597 -23.772 1.00 92.44 196 VAL A CA 1
ATOM 1496 C C . VAL A 1 196 ? -7.452 5.495 -25.164 1.00 92.44 196 VAL A C 1
ATOM 1498 O O . VAL A 1 196 ? -6.510 4.738 -25.378 1.00 92.44 196 VAL A O 1
ATOM 1501 N N . LYS A 1 197 ? -7.968 6.276 -26.122 1.00 88.81 197 LYS A N 1
ATOM 1502 C CA . LYS A 1 197 ? -7.430 6.344 -27.495 1.00 88.81 197 LYS A CA 1
ATOM 1503 C C . LYS A 1 197 ? -6.420 7.477 -27.673 1.00 88.81 197 LYS A C 1
ATOM 1505 O O . LYS A 1 197 ? -5.372 7.292 -28.281 1.00 88.81 197 LYS A O 1
ATOM 1510 N N . ALA A 1 198 ? -6.741 8.661 -27.155 1.00 85.19 198 ALA A N 1
ATOM 1511 C CA . ALA A 1 198 ? -5.888 9.838 -27.268 1.00 85.19 198 ALA A CA 1
ATOM 1512 C C . ALA A 1 198 ? -4.743 9.772 -26.246 1.00 85.19 198 ALA A C 1
ATOM 1514 O O . ALA A 1 198 ? -4.989 9.659 -25.049 1.00 85.19 198 ALA A O 1
ATOM 1515 N N . GLY A 1 199 ? -3.497 9.846 -26.716 1.00 77.25 199 GLY A N 1
ATOM 1516 C CA . GLY A 1 199 ? -2.315 9.703 -25.859 1.00 77.25 199 GLY A CA 1
ATOM 1517 C C . GLY A 1 199 ? -2.004 8.260 -25.455 1.00 77.25 199 GLY A C 1
ATOM 1518 O O . GLY A 1 199 ? -1.235 8.063 -24.516 1.00 77.25 199 GLY A O 1
ATOM 1519 N N . ALA A 1 200 ? -2.600 7.272 -26.140 1.00 80.38 200 ALA A N 1
ATOM 1520 C CA . ALA A 1 200 ? -2.300 5.857 -25.947 1.00 80.38 200 ALA A CA 1
ATOM 1521 C C . ALA A 1 200 ? -0.787 5.592 -26.007 1.00 80.38 200 ALA A C 1
ATOM 1523 O O . ALA A 1 200 ? -0.048 6.259 -26.732 1.00 80.38 200 ALA A O 1
ATOM 1524 N N . CYS A 1 201 ? -0.344 4.619 -25.220 1.00 88.12 201 CYS A N 1
ATOM 1525 C CA . CYS A 1 201 ? 1.062 4.283 -25.037 1.00 88.12 201 CYS A CA 1
ATOM 1526 C C . CYS A 1 201 ? 1.240 2.768 -25.056 1.00 88.12 201 CYS A C 1
ATOM 1528 O O . CYS A 1 201 ? 0.306 2.019 -24.763 1.00 88.12 201 CYS A O 1
ATOM 1530 N N . ASP A 1 202 ? 2.445 2.310 -25.367 1.00 92.94 202 ASP A N 1
ATOM 1531 C CA . ASP A 1 202 ? 2.783 0.894 -25.263 1.00 92.94 202 ASP A CA 1
ATOM 1532 C C . ASP A 1 202 ? 2.976 0.484 -23.799 1.00 92.94 202 ASP A C 1
ATOM 1534 O O . ASP A 1 202 ? 2.505 -0.573 -23.373 1.00 92.94 202 ASP A O 1
ATOM 1538 N N . VAL A 1 203 ? 3.660 1.327 -23.023 1.00 93.94 203 VAL A N 1
ATOM 1539 C CA . VAL A 1 203 ? 4.026 1.066 -21.632 1.00 93.94 203 VAL A CA 1
ATOM 1540 C C . VAL A 1 203 ? 3.532 2.195 -20.741 1.00 93.94 203 VAL A C 1
ATOM 1542 O O . VAL A 1 203 ? 3.865 3.361 -20.943 1.00 93.94 203 VAL A O 1
ATOM 1545 N N . LEU A 1 204 ? 2.791 1.834 -19.698 1.00 92.56 204 LEU A N 1
ATOM 1546 C CA . LEU A 1 204 ? 2.346 2.758 -18.667 1.00 92.56 204 LEU A CA 1
ATOM 1547 C C . LEU A 1 204 ? 3.196 2.586 -17.412 1.00 92.56 204 LEU A C 1
ATOM 1549 O O . LEU A 1 204 ? 3.227 1.514 -16.806 1.00 92.56 204 LEU A O 1
ATOM 1553 N N . TRP A 1 205 ? 3.847 3.653 -16.974 1.00 90.44 205 TRP A N 1
ATOM 1554 C CA . TRP A 1 205 ? 4.454 3.697 -15.655 1.00 90.44 205 TRP A CA 1
ATOM 1555 C C . TRP A 1 205 ? 3.443 4.246 -14.655 1.00 90.44 205 TRP A C 1
ATOM 1557 O O . TRP A 1 205 ? 3.136 5.438 -14.637 1.00 90.44 205 TRP A O 1
ATOM 1567 N N . ASN A 1 206 ? 2.878 3.345 -13.852 1.00 79.19 206 ASN A N 1
ATOM 1568 C CA . ASN A 1 206 ? 1.874 3.689 -12.843 1.00 79.19 206 ASN A CA 1
ATOM 1569 C C . ASN A 1 206 ? 2.522 4.282 -11.582 1.00 79.19 206 ASN A C 1
ATOM 1571 O O . ASN A 1 206 ? 1.878 5.067 -10.902 1.00 79.19 206 ASN A O 1
ATOM 1575 N N . GLY A 1 207 ? 3.783 3.924 -11.305 1.00 64.88 207 GLY A N 1
ATOM 1576 C CA . GLY A 1 207 ? 4.463 3.992 -10.006 1.00 64.88 207 GLY A CA 1
ATOM 1577 C C . GLY A 1 207 ? 4.454 5.315 -9.235 1.00 64.88 207 GLY A C 1
ATOM 1578 O O . GLY A 1 207 ? 5.512 5.839 -8.963 1.00 64.88 207 GLY A O 1
ATOM 1579 N N . GLY A 1 208 ? 3.289 5.768 -8.775 1.00 61.84 208 GLY A N 1
ATOM 1580 C CA . GLY A 1 208 ? 3.085 6.749 -7.714 1.00 61.84 208 GLY A CA 1
ATOM 1581 C C . GLY A 1 208 ? 3.592 8.170 -7.978 1.00 61.84 208 GLY A C 1
ATOM 1582 O O . GLY A 1 208 ? 4.560 8.423 -8.683 1.00 61.84 208 GLY A O 1
ATOM 1583 N N . VAL A 1 209 ? 2.960 9.125 -7.301 1.00 50.72 209 VAL A N 1
ATOM 1584 C CA . VAL A 1 209 ? 3.516 10.475 -7.093 1.00 50.72 209 VAL A CA 1
ATOM 1585 C C . VAL A 1 209 ? 4.690 10.430 -6.089 1.00 50.72 209 VAL A C 1
ATOM 1587 O O . VAL A 1 209 ? 5.329 11.438 -5.823 1.00 50.72 209 VAL A O 1
ATOM 1590 N N . TRP A 1 210 ? 4.973 9.251 -5.521 1.00 60.59 210 TRP A N 1
ATOM 1591 C CA . TRP A 1 210 ? 5.835 9.056 -4.362 1.00 60.59 210 TRP A CA 1
ATOM 1592 C C . TRP A 1 210 ? 7.309 8.860 -4.713 1.00 60.59 210 TRP A C 1
ATOM 1594 O O . TRP A 1 210 ? 7.657 8.181 -5.678 1.00 60.59 210 TRP A O 1
ATOM 1604 N N . ASP A 1 211 ? 8.180 9.383 -3.853 1.00 58.09 211 ASP A N 1
ATOM 1605 C CA . ASP A 1 211 ? 9.623 9.476 -4.099 1.00 58.09 211 ASP A CA 1
ATOM 1606 C C . ASP A 1 211 ? 10.379 8.158 -4.083 1.00 58.09 211 ASP A C 1
ATOM 1608 O O . ASP A 1 211 ? 11.444 8.043 -4.684 1.00 58.09 211 ASP A O 1
ATOM 1612 N N . TYR A 1 212 ? 9.818 7.141 -3.441 1.00 64.25 212 TYR A N 1
ATOM 1613 C CA . TYR A 1 212 ? 10.393 5.802 -3.442 1.00 64.25 212 TYR A CA 1
ATOM 1614 C C . TYR A 1 212 ? 10.116 5.034 -4.745 1.00 64.25 212 TYR A C 1
ATOM 1616 O O . TYR A 1 212 ? 10.687 3.959 -4.959 1.00 64.25 212 TYR A O 1
ATOM 1624 N N . CYS A 1 213 ? 9.266 5.559 -5.630 1.00 72.62 213 CYS A N 1
ATOM 1625 C CA . CYS A 1 213 ? 9.126 5.057 -6.988 1.00 72.62 213 CYS A CA 1
ATOM 1626 C C . CYS A 1 213 ? 10.031 5.849 -7.937 1.00 72.62 213 CYS A C 1
ATOM 1628 O O . CYS A 1 213 ? 10.119 7.073 -7.873 1.00 72.62 213 CYS A O 1
ATOM 1630 N N . HIS A 1 214 ? 10.712 5.147 -8.839 1.00 77.50 214 HIS A N 1
ATOM 1631 C CA . HIS A 1 214 ? 11.790 5.738 -9.625 1.00 77.50 214 HIS A CA 1
ATOM 1632 C C . HIS A 1 214 ? 11.729 5.270 -11.083 1.00 77.50 214 HIS A C 1
ATOM 1634 O O . HIS A 1 214 ? 12.069 4.116 -11.350 1.00 77.50 214 HIS A O 1
ATOM 1640 N N . PRO A 1 215 ? 11.282 6.111 -12.039 1.00 79.56 215 PRO A N 1
ATOM 1641 C CA . PRO A 1 215 ? 11.113 5.711 -13.438 1.00 79.56 215 PRO A CA 1
ATOM 1642 C C . PRO A 1 215 ? 12.410 5.708 -14.258 1.00 79.56 215 PRO A C 1
ATOM 1644 O O . PRO A 1 215 ? 12.409 5.164 -15.359 1.00 79.56 215 PRO A O 1
ATOM 1647 N N . ALA A 1 216 ? 13.525 6.255 -13.759 1.00 83.88 216 ALA A N 1
ATOM 1648 C CA . ALA A 1 216 ? 14.765 6.353 -14.541 1.00 83.88 216 ALA A CA 1
ATOM 1649 C C . ALA A 1 216 ? 15.309 5.005 -15.080 1.00 83.88 216 ALA A C 1
ATOM 1651 O O . ALA A 1 216 ? 15.768 4.976 -16.222 1.00 83.88 216 ALA A O 1
ATOM 1652 N N . PRO A 1 217 ? 15.194 3.859 -14.372 1.00 88.12 217 PRO A N 1
ATOM 1653 C CA . PRO A 1 217 ? 15.575 2.559 -14.921 1.00 88.12 217 PRO A CA 1
ATOM 1654 C C . PRO A 1 217 ? 14.763 2.180 -16.164 1.00 88.12 217 PRO A C 1
ATOM 1656 O O . PRO A 1 217 ? 15.263 1.457 -17.024 1.00 88.12 217 PRO A O 1
ATOM 1659 N N . VAL A 1 218 ? 13.526 2.677 -16.286 1.00 91.12 218 VAL A N 1
ATOM 1660 C CA . VAL A 1 218 ? 12.707 2.490 -17.488 1.00 91.12 218 VAL A CA 1
ATOM 1661 C C . VAL A 1 218 ? 13.282 3.302 -18.645 1.00 91.12 218 VAL A C 1
ATOM 1663 O O . VAL A 1 218 ? 13.405 2.761 -19.736 1.00 91.12 218 VAL A O 1
ATOM 1666 N N . LEU A 1 219 ? 13.713 4.548 -18.413 1.00 93.38 219 LEU A N 1
ATOM 1667 C CA . LEU A 1 219 ? 14.349 5.381 -19.445 1.00 93.38 219 LEU A CA 1
ATOM 1668 C C . LEU A 1 219 ? 15.620 4.724 -19.999 1.00 93.38 219 LEU A C 1
ATOM 1670 O O . LEU A 1 219 ? 15.782 4.616 -21.213 1.00 93.38 219 LEU A O 1
ATOM 1674 N N . ALA A 1 220 ? 16.477 4.201 -19.118 1.00 93.12 220 ALA A N 1
ATOM 1675 C CA . ALA A 1 220 ? 17.673 3.463 -19.524 1.00 93.12 220 ALA A CA 1
ATOM 1676 C C . ALA A 1 220 ? 17.329 2.201 -20.340 1.00 93.12 220 ALA A C 1
ATOM 1678 O O . ALA A 1 220 ? 18.005 1.885 -21.320 1.00 93.12 220 ALA A O 1
ATOM 1679 N N . ALA A 1 221 ? 16.253 1.495 -19.974 1.00 94.19 221 ALA A N 1
ATOM 1680 C CA . ALA A 1 221 ? 15.777 0.340 -20.729 1.00 94.19 221 ALA A CA 1
ATOM 1681 C C . ALA A 1 221 ? 15.260 0.726 -22.126 1.00 94.19 221 ALA A C 1
ATOM 1683 O O . ALA A 1 221 ? 15.551 0.017 -23.088 1.00 94.19 221 ALA A O 1
ATOM 1684 N N . LEU A 1 222 ? 14.547 1.851 -22.266 1.00 95.56 222 LEU A N 1
ATOM 1685 C CA . LEU A 1 222 ? 14.126 2.368 -23.575 1.00 95.56 222 LEU A CA 1
ATOM 1686 C C . LEU A 1 222 ? 15.338 2.684 -24.456 1.00 95.56 222 LEU A C 1
ATOM 1688 O O . LEU A 1 222 ? 15.373 2.267 -25.610 1.00 95.56 222 LEU A O 1
ATOM 1692 N N . ALA A 1 223 ? 16.355 3.345 -23.899 1.00 96.06 223 ALA A N 1
ATOM 1693 C CA . ALA A 1 223 ? 17.569 3.693 -24.635 1.00 96.06 223 ALA A CA 1
ATOM 1694 C C . ALA A 1 223 ? 18.293 2.442 -25.153 1.00 96.06 223 ALA A C 1
ATOM 1696 O O . ALA A 1 223 ? 18.730 2.397 -26.302 1.00 96.06 223 ALA A O 1
ATOM 1697 N N . HIS A 1 224 ? 18.348 1.383 -24.339 1.00 96.12 224 HIS A N 1
ATOM 1698 C CA . HIS A 1 224 ? 18.935 0.104 -24.735 1.00 96.12 224 HIS A CA 1
ATOM 1699 C C . HIS A 1 224 ? 18.173 -0.592 -25.877 1.00 96.12 224 HIS A C 1
ATOM 1701 O O . HIS A 1 224 ? 18.784 -1.266 -26.703 1.00 96.12 224 HIS A O 1
ATOM 1707 N N . LEU A 1 225 ? 16.848 -0.428 -25.945 1.00 95.38 225 LEU A N 1
ATOM 1708 C CA . LEU A 1 225 ? 16.015 -0.981 -27.021 1.00 95.38 225 LEU A CA 1
ATOM 1709 C C . LEU A 1 225 ? 16.144 -0.200 -28.343 1.00 95.38 225 LEU A C 1
ATOM 1711 O O . LEU A 1 225 ? 15.786 -0.724 -29.402 1.00 95.38 225 LEU A O 1
ATOM 1715 N N . GLY A 1 226 ? 16.667 1.027 -28.298 1.00 92.31 226 GLY A N 1
ATOM 1716 C CA . GLY A 1 226 ? 16.960 1.835 -29.478 1.00 92.31 226 GLY A CA 1
ATOM 1717 C C . GLY A 1 226 ? 15.703 2.239 -30.271 1.00 92.31 226 GLY A C 1
ATOM 1718 O O . GLY A 1 226 ? 14.645 2.464 -29.686 1.00 92.31 226 GLY A O 1
ATOM 1719 N N . PRO A 1 227 ? 15.767 2.329 -31.614 1.00 89.56 227 PRO A N 1
ATOM 1720 C CA . PRO A 1 227 ? 14.684 2.887 -32.440 1.00 89.56 227 PRO A CA 1
ATOM 1721 C C . PRO A 1 227 ? 13.316 2.195 -32.315 1.00 8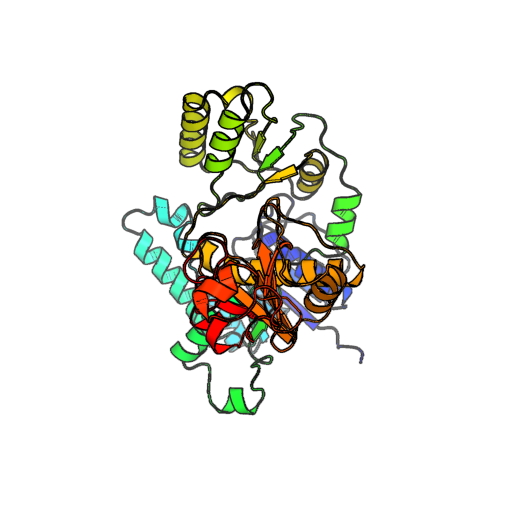9.56 227 PRO A C 1
ATOM 1723 O O . PRO A 1 227 ? 12.283 2.813 -32.592 1.00 89.56 227 PRO A O 1
ATOM 1726 N N . ASN A 1 228 ? 13.310 0.928 -31.891 1.00 90.12 228 ASN A N 1
ATOM 1727 C CA . ASN A 1 228 ? 12.111 0.107 -31.712 1.00 90.12 228 ASN A CA 1
ATOM 1728 C C . ASN A 1 228 ? 11.561 0.156 -30.275 1.00 90.12 228 ASN A C 1
ATOM 1730 O O . ASN A 1 228 ? 10.680 -0.634 -29.932 1.00 90.12 228 ASN A O 1
ATOM 1734 N N . ALA A 1 229 ? 12.090 1.040 -29.424 1.00 94.25 229 ALA A N 1
ATOM 1735 C CA . ALA A 1 229 ? 11.638 1.182 -28.051 1.00 94.25 229 ALA A CA 1
ATOM 1736 C C . ALA A 1 229 ? 10.144 1.565 -27.982 1.00 94.25 229 ALA A C 1
ATOM 1738 O O . ALA A 1 229 ? 9.682 2.400 -28.774 1.00 94.25 229 ALA A O 1
ATOM 1739 N N . PRO A 1 230 ? 9.389 0.974 -27.035 1.00 95.31 230 PRO A N 1
ATOM 1740 C CA . PRO A 1 230 ? 7.984 1.296 -26.835 1.00 95.31 230 PRO A CA 1
ATOM 1741 C C . PRO A 1 230 ? 7.800 2.740 -26.366 1.00 95.31 230 PRO A C 1
ATOM 1743 O O . PRO A 1 230 ? 8.667 3.311 -25.703 1.00 95.31 230 PRO A O 1
ATOM 1746 N N . THR A 1 231 ? 6.634 3.311 -26.651 1.00 95.12 231 THR A N 1
ATOM 1747 C CA . THR A 1 231 ? 6.235 4.597 -26.070 1.00 95.12 231 THR A CA 1
ATOM 1748 C C . THR A 1 231 ? 5.871 4.427 -24.595 1.00 95.12 231 THR A C 1
ATOM 1750 O O . THR A 1 231 ? 5.023 3.608 -24.230 1.00 95.12 231 THR A O 1
ATOM 1753 N N . LEU A 1 232 ? 6.522 5.204 -23.735 1.00 94.50 232 LEU A N 1
ATOM 1754 C CA . LEU A 1 232 ? 6.290 5.242 -22.298 1.00 94.50 232 LEU A CA 1
ATOM 1755 C C . LEU A 1 232 ? 5.366 6.403 -21.952 1.00 94.50 232 LEU A C 1
ATOM 1757 O O . LEU A 1 232 ? 5.603 7.526 -22.379 1.00 94.50 232 LEU A O 1
ATOM 1761 N N . ARG A 1 233 ? 4.376 6.174 -21.095 1.00 92.69 233 ARG A N 1
ATOM 1762 C CA . ARG A 1 233 ? 3.606 7.241 -20.449 1.00 92.69 233 ARG A CA 1
ATOM 1763 C C . ARG A 1 233 ? 3.697 7.132 -18.938 1.00 92.69 233 ARG A C 1
ATOM 1765 O O . ARG A 1 233 ? 3.515 6.048 -18.389 1.00 92.69 233 ARG A O 1
ATOM 1772 N N . LEU A 1 234 ? 3.910 8.255 -18.262 1.00 90.62 234 LEU A N 1
ATOM 1773 C CA . LEU A 1 234 ? 3.726 8.330 -16.813 1.00 90.62 234 LEU A CA 1
ATOM 1774 C C . LEU A 1 234 ? 2.239 8.553 -16.524 1.00 90.62 234 LEU A C 1
ATOM 1776 O O . LEU A 1 234 ? 1.614 9.429 -17.127 1.00 90.62 234 LEU A O 1
ATOM 1780 N N . LEU A 1 235 ? 1.664 7.753 -15.623 1.00 88.06 235 LEU A N 1
ATOM 1781 C CA . LEU A 1 235 ? 0.244 7.864 -15.280 1.00 88.06 235 LEU A CA 1
ATOM 1782 C C . LEU A 1 235 ? -0.044 9.144 -14.482 1.00 88.06 235 LEU A C 1
ATOM 1784 O O . LEU A 1 235 ? -1.062 9.789 -14.704 1.00 88.06 235 LEU A O 1
ATOM 1788 N N . TYR A 1 236 ? 0.860 9.523 -13.581 1.00 85.19 236 TYR A N 1
ATOM 1789 C CA . TYR A 1 236 ? 0.713 10.698 -12.727 1.00 85.19 236 TYR A CA 1
ATOM 1790 C C . TYR A 1 236 ? 1.842 11.692 -12.957 1.00 85.19 236 TYR A C 1
ATOM 1792 O O . TYR A 1 236 ? 2.961 11.315 -13.307 1.00 85.19 236 TYR A O 1
ATOM 1800 N N . GLU A 1 237 ? 1.524 12.967 -12.753 1.00 83.69 237 GLU A N 1
ATOM 1801 C CA . GLU A 1 237 ? 2.488 14.060 -12.808 1.00 83.69 237 GLU A CA 1
ATOM 1802 C C . GLU A 1 237 ? 3.513 13.916 -11.672 1.00 83.69 237 GLU A C 1
ATOM 1804 O O . GLU A 1 237 ? 3.110 13.889 -10.506 1.00 83.69 237 GLU A O 1
ATOM 1809 N N . PRO A 1 238 ? 4.821 13.818 -11.969 1.00 79.81 238 PRO A N 1
ATOM 1810 C CA . PRO A 1 238 ? 5.848 13.889 -10.938 1.00 79.81 238 PRO A CA 1
ATOM 1811 C C . PRO A 1 238 ? 5.909 15.288 -10.315 1.00 79.81 238 PRO A C 1
ATOM 1813 O O . PRO A 1 238 ? 5.582 16.279 -10.968 1.00 79.81 238 PRO A O 1
ATOM 1816 N N . ALA A 1 239 ? 6.435 15.392 -9.092 1.00 78.50 239 ALA A N 1
ATOM 1817 C CA . ALA A 1 239 ? 6.783 16.690 -8.513 1.00 78.50 239 ALA A CA 1
ATOM 1818 C C . ALA A 1 239 ? 7.703 17.493 -9.469 1.00 78.50 239 ALA A C 1
ATOM 1820 O O . ALA A 1 239 ? 8.547 16.885 -10.140 1.00 78.50 239 ALA A O 1
ATOM 1821 N N . PRO A 1 240 ? 7.604 18.838 -9.533 1.00 82.31 240 PRO A N 1
ATOM 1822 C CA . PRO A 1 240 ? 8.288 19.643 -10.552 1.00 82.31 240 PRO A CA 1
ATOM 1823 C C . PRO A 1 240 ? 9.797 19.385 -10.674 1.00 82.31 240 PRO A C 1
ATOM 1825 O O . PRO A 1 240 ? 10.307 19.217 -11.780 1.00 82.31 240 PRO A O 1
ATOM 1828 N N . ALA A 1 241 ? 10.505 19.281 -9.544 1.00 80.75 241 ALA A N 1
ATOM 1829 C CA . ALA A 1 241 ? 11.940 18.992 -9.532 1.00 80.75 241 ALA A CA 1
ATOM 1830 C C . ALA A 1 241 ? 12.259 17.598 -10.101 1.00 80.75 241 ALA A C 1
ATOM 1832 O O . ALA A 1 241 ? 13.187 17.444 -10.896 1.00 80.75 241 ALA A O 1
ATOM 1833 N N . ARG A 1 242 ? 11.450 16.585 -9.759 1.00 80.88 242 ARG A N 1
ATOM 1834 C CA . ARG A 1 242 ? 11.584 15.235 -10.322 1.00 80.88 242 ARG A CA 1
ATOM 1835 C C . ARG A 1 242 ? 11.276 15.226 -11.813 1.00 80.88 242 ARG A C 1
ATOM 1837 O O . ARG A 1 242 ? 11.996 14.573 -12.562 1.00 80.88 242 ARG A O 1
ATOM 1844 N N . ARG A 1 243 ? 10.232 15.933 -12.254 1.00 87.00 243 ARG A N 1
ATOM 1845 C CA . ARG A 1 243 ? 9.903 16.045 -13.680 1.00 87.00 243 ARG A CA 1
ATOM 1846 C C . ARG A 1 243 ? 11.093 16.595 -14.461 1.00 87.00 243 ARG A C 1
ATOM 1848 O O . ARG A 1 243 ? 11.481 15.975 -15.445 1.00 87.00 243 ARG A O 1
ATOM 1855 N N . ALA A 1 244 ? 11.691 17.691 -13.994 1.00 88.56 244 ALA A N 1
ATOM 1856 C CA . ALA A 1 244 ? 12.856 18.293 -14.639 1.00 88.56 244 ALA A CA 1
ATOM 1857 C C . ALA A 1 244 ? 14.037 17.309 -14.730 1.00 88.56 244 ALA A C 1
ATOM 1859 O O . ALA A 1 244 ? 14.606 17.133 -15.803 1.00 88.56 244 ALA A O 1
ATOM 1860 N N . ALA A 1 245 ? 14.346 16.599 -13.639 1.00 88.00 245 ALA A N 1
ATOM 1861 C CA . ALA A 1 245 ? 15.415 15.598 -13.624 1.00 88.00 245 ALA A CA 1
ATOM 1862 C C . ALA A 1 245 ? 15.153 14.427 -14.592 1.00 88.00 245 ALA A C 1
ATOM 1864 O O . ALA A 1 245 ? 16.064 13.960 -15.273 1.00 88.00 245 ALA A O 1
ATOM 1865 N N . LEU A 1 246 ? 13.907 13.953 -14.684 1.00 89.62 246 LEU A N 1
ATOM 1866 C CA . LEU A 1 246 ? 13.546 12.876 -15.609 1.00 89.62 246 LEU A CA 1
ATOM 1867 C C . LEU A 1 246 ? 13.552 13.332 -17.071 1.00 89.62 246 LEU A C 1
ATOM 1869 O O . LEU A 1 246 ? 13.916 12.544 -17.937 1.00 89.62 246 LEU A O 1
ATOM 1873 N N . GLN A 1 247 ? 13.162 14.578 -17.347 1.00 93.62 247 GLN A N 1
ATOM 1874 C CA . GLN A 1 247 ? 13.243 15.168 -18.685 1.00 93.62 247 GLN A CA 1
ATOM 1875 C C . GLN A 1 247 ? 14.697 15.287 -19.134 1.00 93.62 247 GLN A C 1
ATOM 1877 O O . GLN A 1 247 ? 15.038 14.763 -20.189 1.00 93.62 247 GLN A O 1
ATOM 1882 N N . GLN A 1 248 ? 15.565 15.839 -18.283 1.00 95.19 248 GLN A N 1
ATOM 1883 C CA . GLN A 1 248 ? 17.001 15.892 -18.546 1.00 95.19 248 GLN A CA 1
ATOM 1884 C C . GLN A 1 248 ? 17.580 14.492 -18.803 1.00 95.19 248 GLN A C 1
ATOM 1886 O O . GLN A 1 248 ? 18.295 14.288 -19.779 1.00 95.19 248 GLN A O 1
ATOM 1891 N N . SER A 1 249 ? 17.231 13.503 -17.973 1.00 94.62 249 SER A N 1
ATOM 1892 C CA . SER A 1 249 ? 17.690 12.123 -18.167 1.00 94.62 249 SER A CA 1
ATOM 1893 C C . SER A 1 249 ? 17.184 11.517 -19.481 1.00 94.62 249 SER A C 1
ATOM 1895 O O . SER A 1 249 ? 17.927 10.799 -20.148 1.00 94.62 249 SER A O 1
ATOM 1897 N N . ALA A 1 250 ? 15.942 11.803 -19.880 1.00 95.62 250 ALA A N 1
ATOM 1898 C CA . ALA A 1 250 ? 15.398 11.349 -21.156 1.00 95.62 250 ALA A CA 1
ATOM 1899 C C . ALA A 1 250 ? 16.107 12.002 -22.356 1.00 95.62 250 ALA A C 1
ATOM 1901 O O . ALA A 1 250 ? 16.338 11.318 -23.355 1.00 95.62 250 ALA A O 1
ATOM 1902 N N . ASP A 1 251 ? 16.481 13.281 -22.249 1.00 96.88 251 ASP A N 1
ATOM 1903 C CA . ASP A 1 251 ? 17.254 14.003 -23.266 1.00 96.88 251 ASP A CA 1
ATOM 1904 C C . ASP A 1 251 ? 18.673 13.428 -23.398 1.00 96.88 251 ASP A C 1
ATOM 1906 O O . ASP A 1 251 ? 19.107 13.094 -24.500 1.00 96.88 251 ASP A O 1
ATOM 1910 N N . GLU A 1 252 ? 19.374 13.233 -22.277 1.00 97.06 252 GLU A N 1
ATOM 1911 C CA . GLU A 1 252 ? 20.726 12.654 -22.233 1.00 97.06 252 GLU A CA 1
ATOM 1912 C C . GLU A 1 252 ? 20.774 11.230 -22.806 1.00 97.06 252 GLU A C 1
ATOM 1914 O O . GLU A 1 252 ? 21.743 10.844 -23.461 1.00 97.06 252 GLU A O 1
ATOM 1919 N N . LEU A 1 253 ? 19.715 10.451 -22.582 1.00 96.94 253 LEU A N 1
ATOM 1920 C CA . LEU A 1 253 ? 19.568 9.092 -23.103 1.00 96.94 253 LEU A CA 1
ATOM 1921 C C . LEU A 1 253 ? 19.038 9.042 -24.546 1.00 96.94 253 LEU A C 1
ATOM 1923 O O . LEU A 1 253 ? 18.981 7.957 -25.124 1.00 96.94 253 LEU A O 1
ATOM 1927 N N . GLY A 1 254 ? 18.640 10.179 -25.125 1.00 96.50 254 GLY A N 1
ATOM 1928 C CA . GLY A 1 254 ? 18.087 10.250 -26.479 1.00 96.50 254 GLY A CA 1
ATOM 1929 C C . GLY A 1 254 ? 16.735 9.547 -26.636 1.00 96.50 254 GLY A C 1
ATOM 1930 O O . GLY A 1 254 ? 16.465 8.985 -27.694 1.00 96.50 254 GLY A O 1
ATOM 1931 N N . VAL A 1 255 ? 15.902 9.542 -25.587 1.00 96.62 255 VAL A N 1
ATOM 1932 C CA . VAL A 1 255 ? 14.580 8.878 -25.559 1.00 96.62 255 VAL A CA 1
ATOM 1933 C C . VAL A 1 255 ? 13.420 9.831 -25.270 1.00 96.62 255 VAL A C 1
ATOM 1935 O O . VAL A 1 255 ? 12.301 9.383 -25.024 1.00 96.62 255 VAL A O 1
ATOM 1938 N N . ALA A 1 256 ? 13.656 11.143 -25.271 1.00 95.50 256 ALA A N 1
ATOM 1939 C CA . ALA A 1 256 ? 12.637 12.146 -24.963 1.00 95.50 256 ALA A CA 1
ATOM 1940 C C . ALA A 1 256 ? 11.397 12.058 -25.875 1.00 95.50 256 ALA A C 1
ATOM 1942 O O . ALA A 1 256 ? 10.273 12.228 -25.403 1.00 95.50 256 ALA A O 1
ATOM 1943 N N . ASP A 1 257 ? 11.577 11.698 -27.150 1.00 94.62 257 ASP A N 1
ATOM 1944 C CA . ASP A 1 257 ? 10.504 11.459 -28.129 1.00 94.62 257 ASP A CA 1
ATOM 1945 C C . ASP A 1 257 ? 9.632 10.234 -27.796 1.00 94.62 257 ASP A C 1
ATOM 1947 O O . ASP A 1 257 ? 8.533 10.082 -28.332 1.00 94.62 257 ASP A O 1
ATOM 1951 N N . ARG A 1 258 ? 10.101 9.362 -26.896 1.00 94.31 258 ARG A N 1
ATOM 1952 C CA . ARG A 1 258 ? 9.397 8.153 -26.443 1.00 94.31 258 ARG A CA 1
ATOM 1953 C C . ARG A 1 258 ? 8.674 8.328 -25.120 1.00 94.31 258 ARG A C 1
ATOM 1955 O O . ARG A 1 258 ? 7.966 7.405 -24.719 1.00 94.31 258 ARG A O 1
ATOM 1962 N N . VAL A 1 259 ? 8.815 9.471 -24.450 1.00 94.00 259 VAL A N 1
ATOM 1963 C CA . VAL A 1 259 ? 8.207 9.711 -23.136 1.00 94.00 259 VAL A CA 1
ATOM 1964 C C . VAL A 1 259 ? 7.048 10.696 -23.247 1.00 94.00 259 VAL A C 1
ATOM 1966 O O . VAL A 1 259 ? 7.214 11.887 -23.495 1.00 94.00 259 VAL A O 1
ATOM 1969 N N . LEU A 1 260 ? 5.843 10.190 -23.001 1.00 92.88 260 LEU A N 1
ATOM 1970 C CA . LEU A 1 260 ? 4.614 10.961 -22.923 1.00 92.88 260 LEU A CA 1
ATOM 1971 C C . LEU A 1 260 ? 4.393 11.434 -21.488 1.00 92.88 260 LEU A C 1
ATOM 1973 O O . LEU A 1 260 ? 4.051 10.654 -20.593 1.00 92.88 260 LEU A O 1
ATOM 1977 N N . TRP A 1 261 ? 4.533 12.738 -21.286 1.00 90.00 261 TRP A N 1
ATOM 1978 C CA . TRP A 1 261 ? 4.271 13.364 -19.999 1.00 90.00 261 TRP A CA 1
ATOM 1979 C C . TRP A 1 261 ? 2.764 13.579 -19.794 1.00 90.00 261 TRP A C 1
ATOM 1981 O O . TRP A 1 261 ? 2.051 13.943 -20.739 1.00 90.00 261 TRP A O 1
ATOM 1991 N N . PRO A 1 262 ? 2.237 13.347 -18.583 1.00 88.12 262 PRO A N 1
ATOM 1992 C CA . PRO A 1 262 ? 0.914 13.829 -18.224 1.00 88.12 262 PRO A CA 1
ATOM 1993 C C . PRO A 1 262 ? 0.882 15.368 -18.242 1.00 88.12 262 PRO A C 1
ATOM 1995 O O . PRO A 1 262 ? 1.907 16.050 -18.274 1.00 88.12 262 PRO A O 1
ATOM 1998 N N . THR A 1 263 ? -0.330 15.911 -18.336 1.00 81.62 263 THR A N 1
ATOM 1999 C CA . THR A 1 263 ? -0.590 17.360 -18.405 1.00 81.62 263 THR A CA 1
ATOM 2000 C C . THR A 1 263 ? -1.564 17.813 -17.318 1.00 81.62 263 THR A C 1
ATOM 2002 O O . THR A 1 263 ? -2.052 18.938 -17.350 1.00 81.62 263 THR A O 1
ATOM 2005 N N . GLY A 1 264 ? -1.900 16.921 -16.386 1.00 82.56 264 GLY A N 1
ATOM 2006 C CA . GLY A 1 264 ? -2.897 17.143 -15.349 1.00 82.56 264 GLY A CA 1
ATOM 2007 C C . GLY A 1 264 ? -3.293 15.846 -14.643 1.00 82.56 264 GLY A C 1
ATOM 2008 O O . GLY A 1 264 ? -2.911 14.755 -15.083 1.00 82.56 264 GLY A O 1
ATOM 2009 N N . PRO A 1 265 ? -4.049 15.952 -13.539 1.00 83.44 265 PRO A N 1
ATOM 2010 C CA . PRO A 1 265 ? -4.485 14.794 -12.779 1.00 83.44 265 PRO A CA 1
ATOM 2011 C C . PRO A 1 265 ? -5.504 13.960 -13.564 1.00 83.44 265 PRO A C 1
ATOM 2013 O O . PRO A 1 265 ? -6.293 14.477 -14.356 1.00 83.44 265 PRO A O 1
ATOM 2016 N N . ILE A 1 266 ? -5.498 12.651 -13.314 1.00 86.75 266 ILE A N 1
ATOM 2017 C CA . ILE A 1 266 ? -6.437 11.706 -13.922 1.00 86.75 266 ILE A CA 1
ATOM 2018 C C . ILE A 1 266 ? -7.550 11.406 -12.912 1.00 86.75 266 ILE A C 1
ATOM 2020 O O . ILE A 1 266 ? -7.243 10.880 -11.830 1.00 86.75 266 ILE A O 1
ATOM 2024 N N . PRO A 1 267 ? -8.822 11.683 -13.265 1.00 88.31 267 PRO A N 1
ATOM 2025 C CA . PRO A 1 267 ? -9.960 11.300 -12.443 1.00 88.31 267 PRO A CA 1
ATOM 2026 C C . PRO A 1 267 ? -9.936 9.806 -12.124 1.00 88.31 267 PRO A C 1
ATOM 2028 O O . PRO A 1 267 ? -9.557 9.002 -12.977 1.00 88.31 267 PRO A O 1
ATOM 2031 N N . HIS A 1 268 ? -10.352 9.417 -10.924 1.00 86.88 268 HIS A N 1
ATOM 2032 C CA . HIS A 1 268 ? -10.365 8.032 -10.462 1.00 86.88 268 HIS A CA 1
ATOM 2033 C C . HIS A 1 268 ? -11.043 7.102 -11.473 1.00 86.88 268 HIS A C 1
ATOM 2035 O O . HIS A 1 268 ? -10.424 6.130 -11.906 1.00 86.88 268 HIS A O 1
ATOM 2041 N N . GLN A 1 269 ? -12.236 7.476 -11.943 1.00 84.81 269 GLN A N 1
ATOM 2042 C CA . GLN A 1 269 ? -13.002 6.725 -12.944 1.00 84.81 269 GLN A CA 1
ATOM 2043 C C . GLN A 1 269 ? -12.315 6.627 -14.321 1.00 84.81 269 GLN A C 1
ATOM 2045 O O . GLN A 1 269 ? -12.662 5.774 -15.134 1.00 84.81 269 GLN A O 1
ATOM 2050 N N . GLY A 1 270 ? -11.324 7.478 -14.604 1.00 87.38 270 GLY A N 1
ATOM 2051 C CA . GLY A 1 270 ? -10.564 7.472 -15.856 1.00 87.38 270 GLY A CA 1
ATOM 2052 C C . GLY A 1 270 ? -9.310 6.592 -15.842 1.00 87.38 270 GLY A C 1
ATOM 2053 O O . GLY A 1 270 ? -8.741 6.333 -16.904 1.00 87.38 270 GLY A O 1
ATOM 2054 N N . ARG A 1 271 ? -8.846 6.129 -14.671 1.00 89.56 271 ARG A N 1
ATOM 2055 C CA . ARG A 1 271 ? -7.552 5.428 -14.522 1.00 89.56 271 ARG A CA 1
ATOM 2056 C C . ARG A 1 271 ? -7.527 4.079 -15.231 1.00 89.56 271 ARG A C 1
ATOM 2058 O O . ARG A 1 271 ? -6.558 3.769 -15.923 1.00 89.56 271 ARG A O 1
ATOM 2065 N N . ASP A 1 272 ? -8.604 3.310 -15.120 1.00 92.12 272 ASP A N 1
ATOM 2066 C CA . ASP A 1 272 ? -8.687 1.971 -15.712 1.00 92.12 272 ASP A CA 1
ATOM 2067 C C . ASP A 1 272 ? -8.637 2.009 -17.242 1.00 92.12 272 ASP A C 1
ATOM 2069 O O . ASP A 1 272 ? -8.075 1.114 -17.872 1.00 92.12 272 ASP A O 1
ATOM 2073 N N . GLY A 1 273 ? -9.149 3.079 -17.858 1.00 93.31 273 GLY A N 1
ATOM 2074 C CA . GLY A 1 273 ? -9.051 3.285 -19.302 1.00 93.31 273 GLY A CA 1
ATOM 2075 C C . GLY A 1 273 ? -7.605 3.418 -19.786 1.00 93.31 273 GLY A C 1
ATOM 2076 O O . GLY A 1 273 ? -7.266 2.911 -20.856 1.00 93.31 273 GLY A O 1
ATOM 2077 N N . TRP A 1 274 ? -6.733 4.047 -18.991 1.00 92.31 274 TRP A N 1
ATOM 2078 C CA . TRP A 1 274 ? -5.299 4.137 -19.282 1.00 92.31 274 TRP A CA 1
ATOM 2079 C C . TRP A 1 274 ? -4.598 2.793 -19.124 1.00 92.31 274 TRP A C 1
ATOM 2081 O O . TRP A 1 274 ? -3.815 2.408 -19.991 1.00 92.31 274 TRP A O 1
ATOM 2091 N N . VAL A 1 275 ? -4.907 2.058 -18.052 1.00 92.06 275 VAL A N 1
ATOM 2092 C CA . VAL A 1 275 ? -4.355 0.713 -17.822 1.00 92.06 275 VAL A CA 1
ATOM 2093 C C . VAL A 1 275 ? -4.758 -0.236 -18.952 1.00 92.06 275 VAL A C 1
ATOM 2095 O O . VAL A 1 275 ? -3.911 -0.962 -19.460 1.00 92.06 275 VAL A O 1
ATOM 2098 N N . LYS A 1 276 ? -6.019 -0.190 -19.401 1.00 92.88 276 LYS A N 1
ATOM 2099 C CA . LYS A 1 276 ? -6.519 -0.994 -20.528 1.00 92.88 276 LYS A CA 1
ATOM 2100 C C . LYS A 1 276 ? -5.927 -0.610 -21.883 1.00 92.88 276 LYS A C 1
ATOM 2102 O O . LYS A 1 276 ? -5.885 -1.452 -22.775 1.00 92.88 276 LYS A O 1
ATOM 2107 N N . ALA A 1 277 ? -5.552 0.653 -22.069 1.00 92.62 277 ALA A N 1
ATOM 2108 C CA . ALA A 1 277 ? -4.944 1.119 -23.313 1.00 92.62 277 ALA A CA 1
ATOM 2109 C C . ALA A 1 277 ? -3.477 0.688 -23.443 1.00 92.62 277 ALA A C 1
ATOM 2111 O O . ALA A 1 277 ? -2.986 0.529 -24.559 1.00 92.62 277 ALA A O 1
ATOM 2112 N N . ALA A 1 278 ? -2.782 0.509 -22.317 1.00 93.69 278 ALA A N 1
ATOM 2113 C CA . ALA A 1 278 ? -1.383 0.114 -22.297 1.00 93.69 278 ALA A CA 1
ATOM 2114 C C . ALA A 1 278 ? -1.203 -1.384 -22.579 1.00 93.69 278 ALA A C 1
ATOM 2116 O O . ALA A 1 278 ? -1.989 -2.223 -22.139 1.00 93.69 278 ALA A O 1
ATOM 2117 N N . ARG A 1 279 ? -0.116 -1.745 -23.269 1.00 93.19 279 ARG A N 1
ATOM 2118 C CA . ARG A 1 279 ? 0.257 -3.152 -23.511 1.00 93.19 279 ARG A CA 1
ATOM 2119 C C . ARG A 1 279 ? 0.951 -3.765 -22.298 1.00 93.19 279 ARG A C 1
ATOM 2121 O O . ARG A 1 279 ? 0.890 -4.976 -22.101 1.00 93.19 279 ARG A O 1
ATOM 2128 N N . ALA A 1 280 ? 1.615 -2.934 -21.498 1.00 91.81 280 ALA A N 1
ATOM 2129 C CA . ALA A 1 280 ? 2.231 -3.326 -20.240 1.00 91.81 280 ALA A CA 1
ATOM 2130 C C . ALA A 1 280 ? 2.191 -2.185 -19.217 1.00 91.81 280 ALA A C 1
ATOM 2132 O O . ALA A 1 280 ? 2.279 -1.010 -19.570 1.00 91.81 280 ALA A O 1
ATOM 2133 N N . VAL A 1 281 ? 2.129 -2.550 -17.935 1.00 90.81 281 VAL A N 1
ATOM 2134 C CA . VAL A 1 281 ? 2.344 -1.629 -16.814 1.00 90.81 281 VAL A CA 1
ATOM 2135 C C . VAL A 1 281 ? 3.694 -1.941 -16.183 1.00 90.81 281 VAL A C 1
ATOM 2137 O O . VAL A 1 281 ? 3.979 -3.095 -15.860 1.00 90.81 281 VAL A O 1
ATOM 2140 N N . VAL A 1 282 ? 4.524 -0.918 -15.994 1.00 88.19 282 VAL A N 1
ATOM 2141 C CA . VAL A 1 282 ? 5.841 -1.039 -15.359 1.00 88.19 282 VAL A CA 1
ATOM 2142 C C . VAL A 1 282 ? 5.851 -0.250 -14.058 1.00 88.19 282 VAL A C 1
ATOM 2144 O O . VAL A 1 282 ? 5.368 0.878 -13.986 1.00 88.19 282 VAL A O 1
ATOM 2147 N N . ILE A 1 283 ? 6.401 -0.860 -13.011 1.00 84.38 283 ILE A N 1
ATOM 2148 C CA . ILE A 1 283 ? 6.580 -0.240 -11.699 1.00 84.38 283 ILE A CA 1
ATOM 2149 C C . ILE A 1 283 ? 8.014 -0.506 -11.265 1.00 84.38 283 ILE A C 1
ATOM 2151 O O . ILE A 1 283 ? 8.454 -1.654 -11.188 1.00 84.38 283 ILE A O 1
ATOM 2155 N N . THR A 1 284 ? 8.734 0.567 -10.978 1.00 83.50 284 THR A N 1
ATOM 2156 C CA . THR A 1 284 ? 10.140 0.551 -10.578 1.00 83.50 284 THR A CA 1
ATOM 2157 C C . THR A 1 284 ? 10.302 1.413 -9.337 1.00 83.50 284 THR A C 1
ATOM 2159 O O . THR A 1 284 ? 9.658 2.452 -9.203 1.00 83.50 284 THR A O 1
ATOM 2162 N N . GLY A 1 285 ? 11.154 0.976 -8.419 1.00 76.31 285 GLY A N 1
ATOM 2163 C CA . GLY A 1 285 ? 11.438 1.685 -7.179 1.00 76.31 285 GLY A CA 1
ATOM 2164 C C . GLY A 1 285 ? 12.873 1.443 -6.749 1.00 76.31 285 GLY A C 1
ATOM 2165 O O . GLY A 1 285 ? 13.496 0.459 -7.158 1.00 76.31 285 GLY A O 1
ATOM 2166 N N . GLU A 1 286 ? 13.396 2.355 -5.945 1.00 73.06 286 GLU A N 1
ATOM 2167 C CA . GLU A 1 286 ? 14.745 2.243 -5.400 1.00 73.06 286 GLU A CA 1
ATOM 2168 C C . GLU A 1 286 ? 14.784 1.301 -4.200 1.00 73.06 286 GLU A C 1
ATOM 2170 O O . GLU A 1 286 ? 13.778 1.038 -3.542 1.00 73.06 286 GLU A O 1
ATOM 2175 N N . ARG A 1 287 ? 15.964 0.787 -3.864 1.00 74.62 287 ARG A N 1
ATOM 2176 C CA . ARG A 1 287 ? 16.128 0.003 -2.640 1.00 74.62 287 ARG A CA 1
ATOM 2177 C C . ARG A 1 287 ? 16.217 0.937 -1.428 1.00 74.62 287 ARG A C 1
ATOM 2179 O O . ARG A 1 287 ? 17.308 1.237 -0.955 1.00 74.62 287 ARG A O 1
ATOM 2186 N N . THR A 1 288 ? 15.066 1.372 -0.929 1.00 73.44 288 THR A N 1
ATOM 2187 C CA . THR A 1 288 ? 14.925 2.235 0.256 1.00 73.44 288 THR A CA 1
ATOM 2188 C C . THR A 1 288 ? 14.367 1.460 1.448 1.00 73.44 288 THR A C 1
ATOM 2190 O O . THR A 1 288 ? 13.832 0.363 1.284 1.00 73.44 288 THR A O 1
ATOM 2193 N N . ALA A 1 289 ? 14.463 2.032 2.655 1.00 72.81 289 ALA A N 1
ATOM 2194 C CA . ALA A 1 289 ? 13.835 1.460 3.849 1.00 72.81 289 ALA A CA 1
ATOM 2195 C C . ALA A 1 289 ? 12.329 1.203 3.638 1.00 72.81 289 ALA A C 1
ATOM 2197 O O . ALA A 1 289 ? 11.832 0.154 4.039 1.00 72.81 289 ALA A O 1
ATOM 2198 N N . GLU A 1 290 ? 11.655 2.109 2.923 1.00 72.81 290 GLU A N 1
ATOM 2199 C CA . GLU A 1 290 ? 10.249 1.989 2.533 1.00 72.81 290 GLU A CA 1
ATOM 2200 C C . GLU A 1 290 ? 10.009 0.761 1.639 1.00 72.81 290 GLU A C 1
ATOM 2202 O O . GLU A 1 290 ? 9.281 -0.160 2.010 1.00 72.81 290 GLU A O 1
ATOM 2207 N N . ASN A 1 291 ? 10.722 0.653 0.512 1.00 69.19 291 ASN A N 1
ATOM 2208 C CA . ASN A 1 291 ? 10.561 -0.467 -0.424 1.00 69.19 291 ASN A CA 1
ATOM 2209 C C . ASN A 1 291 ? 11.048 -1.814 0.144 1.00 69.19 291 ASN A C 1
ATOM 2211 O O . ASN A 1 291 ? 10.609 -2.879 -0.309 1.00 69.19 291 ASN A O 1
ATOM 2215 N N . MET A 1 292 ? 11.920 -1.793 1.160 1.00 64.56 292 MET A N 1
ATOM 2216 C CA . MET A 1 292 ? 12.420 -3.003 1.812 1.00 64.56 292 MET A CA 1
ATOM 2217 C C . MET A 1 292 ? 11.354 -3.758 2.612 1.00 64.56 292 MET A C 1
ATOM 2219 O O . MET A 1 292 ? 11.468 -4.978 2.768 1.00 64.56 292 MET A O 1
ATOM 2223 N N . THR A 1 293 ? 10.283 -3.085 3.033 1.00 57.53 293 THR A N 1
ATOM 2224 C CA . THR A 1 293 ? 9.133 -3.724 3.692 1.00 57.53 293 THR A CA 1
ATOM 2225 C C . THR A 1 293 ? 8.318 -4.621 2.737 1.00 57.53 293 THR A C 1
ATOM 2227 O O . THR A 1 293 ? 7.560 -5.481 3.179 1.00 57.53 293 THR A O 1
ATOM 2230 N N . CYS A 1 294 ? 8.527 -4.535 1.416 1.00 53.97 294 CYS A N 1
ATOM 2231 C CA . CYS A 1 294 ? 7.722 -5.246 0.413 1.00 53.97 294 CYS A CA 1
ATOM 2232 C C . CYS A 1 294 ? 8.350 -6.544 -0.149 1.00 53.97 294 CYS A C 1
ATOM 2234 O O . CYS A 1 294 ? 7.674 -7.306 -0.846 1.00 53.97 294 CYS A O 1
ATOM 2236 N N . HIS A 1 295 ? 9.636 -6.829 0.099 1.00 53.56 295 HIS A N 1
ATOM 2237 C CA . HIS A 1 295 ? 10.354 -7.889 -0.638 1.00 53.56 295 HIS A CA 1
ATOM 2238 C C . HIS A 1 295 ? 9.944 -9.321 -0.267 1.00 53.56 295 HIS A C 1
ATOM 2240 O O . HIS A 1 295 ? 9.803 -10.161 -1.156 1.00 53.56 295 HIS A O 1
ATOM 2246 N N . GLN A 1 296 ? 9.717 -9.615 1.019 1.00 57.78 296 GLN A N 1
ATOM 2247 C CA . GLN A 1 296 ? 9.272 -10.956 1.421 1.00 57.78 296 GLN A CA 1
ATOM 2248 C C . GLN A 1 296 ? 7.845 -11.256 0.949 1.00 57.78 296 GLN A C 1
ATOM 2250 O O . GLN A 1 296 ? 7.561 -12.391 0.580 1.00 57.78 296 GLN A O 1
ATOM 2255 N N . ALA A 1 297 ? 6.964 -10.250 0.908 1.00 62.12 297 ALA A N 1
ATOM 2256 C CA . ALA A 1 297 ? 5.602 -10.414 0.404 1.00 62.12 297 ALA A CA 1
ATOM 2257 C C . ALA A 1 297 ? 5.599 -10.799 -1.084 1.00 62.12 297 ALA A C 1
ATOM 2259 O O . ALA A 1 297 ? 4.939 -11.760 -1.469 1.00 62.12 297 ALA A O 1
ATOM 2260 N N . LYS A 1 298 ? 6.425 -10.129 -1.902 1.00 67.19 298 LYS A N 1
ATOM 2261 C CA . LYS A 1 298 ? 6.604 -10.471 -3.325 1.00 67.19 298 LYS A CA 1
ATOM 2262 C C . LYS A 1 298 ? 7.177 -11.879 -3.526 1.00 67.19 298 LYS A C 1
ATOM 2264 O O . LYS A 1 298 ? 6.795 -12.557 -4.472 1.00 67.19 298 LYS A O 1
ATOM 2269 N N . ALA A 1 299 ? 8.077 -12.323 -2.647 1.00 76.75 299 ALA A N 1
ATOM 2270 C CA . ALA A 1 299 ? 8.622 -13.682 -2.670 1.00 76.75 299 ALA A CA 1
ATOM 2271 C C . ALA A 1 299 ? 7.572 -14.748 -2.353 1.00 76.75 299 ALA A C 1
ATOM 2273 O O . ALA A 1 299 ? 7.506 -15.752 -3.058 1.00 76.75 299 ALA A O 1
ATOM 2274 N N . LYS A 1 300 ? 6.726 -14.506 -1.345 1.00 77.62 300 LYS A N 1
ATOM 2275 C CA . LYS A 1 300 ? 5.607 -15.395 -1.014 1.00 77.62 300 LYS A CA 1
ATOM 2276 C C . LYS A 1 300 ? 4.589 -15.464 -2.154 1.00 77.62 300 LYS A C 1
ATOM 2278 O O . LYS A 1 300 ? 4.272 -16.556 -2.598 1.00 77.62 300 LYS A O 1
ATOM 2283 N N . ASP A 1 301 ? 4.161 -14.322 -2.690 1.00 75.94 301 ASP A N 1
ATOM 2284 C CA . ASP A 1 301 ? 3.225 -14.271 -3.826 1.00 75.94 301 ASP A CA 1
ATOM 2285 C C . ASP A 1 301 ? 3.783 -14.977 -5.076 1.00 75.94 301 ASP A C 1
ATOM 2287 O O . ASP A 1 301 ? 3.091 -15.756 -5.730 1.00 75.94 301 ASP A O 1
ATOM 2291 N N . ALA A 1 302 ? 5.068 -14.772 -5.386 1.00 82.62 302 ALA A N 1
ATOM 2292 C CA . ALA A 1 302 ? 5.725 -15.491 -6.473 1.00 82.62 302 ALA A CA 1
ATOM 2293 C C . ALA A 1 302 ? 5.750 -17.006 -6.227 1.00 82.62 302 ALA A C 1
ATOM 2295 O O . ALA A 1 302 ? 5.504 -17.764 -7.165 1.00 82.62 302 ALA A O 1
ATOM 2296 N N . ALA A 1 303 ? 6.018 -17.443 -4.992 1.00 91.19 303 ALA A N 1
ATOM 2297 C CA . ALA A 1 303 ? 6.004 -18.854 -4.630 1.00 91.19 303 ALA A CA 1
ATOM 2298 C C . ALA A 1 303 ? 4.610 -19.477 -4.792 1.00 91.19 303 ALA A C 1
ATOM 2300 O O . ALA A 1 303 ? 4.496 -20.507 -5.454 1.00 91.19 303 ALA A O 1
ATOM 2301 N N . GLU A 1 304 ? 3.553 -18.829 -4.292 1.00 89.69 304 GLU A N 1
ATOM 2302 C CA . GLU A 1 304 ? 2.170 -19.307 -4.456 1.00 89.69 304 GLU A CA 1
ATOM 2303 C C . GLU A 1 304 ? 1.792 -19.449 -5.935 1.00 89.69 304 GLU A C 1
ATOM 2305 O O . GLU A 1 304 ? 1.304 -20.495 -6.354 1.00 89.69 304 GLU A O 1
ATOM 2310 N N . LYS A 1 305 ? 2.124 -18.458 -6.771 1.00 88.44 305 LYS A N 1
ATOM 2311 C CA . LYS A 1 305 ? 1.874 -18.515 -8.223 1.00 88.44 305 LYS A CA 1
ATOM 2312 C C . LYS A 1 305 ? 2.648 -19.621 -8.936 1.00 88.44 305 LYS A C 1
ATOM 2314 O O . LYS A 1 305 ? 2.269 -20.029 -10.034 1.00 88.44 305 LYS A O 1
ATOM 2319 N N . ILE A 1 306 ? 3.802 -20.030 -8.411 1.00 95.19 306 ILE A N 1
ATOM 2320 C CA . ILE A 1 306 ? 4.569 -21.160 -8.954 1.00 95.19 306 ILE A CA 1
ATOM 2321 C C . ILE A 1 306 ? 3.884 -22.468 -8.571 1.00 95.19 306 ILE A C 1
ATOM 2323 O O . ILE A 1 306 ? 3.708 -23.316 -9.442 1.00 95.19 306 ILE A O 1
ATOM 2327 N N . ILE A 1 307 ? 3.454 -22.592 -7.315 1.00 96.06 307 ILE A N 1
ATOM 2328 C CA . ILE A 1 307 ? 2.721 -23.758 -6.811 1.00 96.06 307 ILE A CA 1
ATOM 2329 C C . ILE A 1 307 ? 1.417 -23.935 -7.592 1.00 96.06 307 ILE A C 1
ATOM 2331 O O . ILE A 1 307 ? 1.157 -25.019 -8.099 1.00 96.06 307 ILE A O 1
ATOM 2335 N N . GLU A 1 308 ? 0.638 -22.870 -7.779 1.00 92.38 308 GLU A N 1
ATOM 2336 C CA . GLU A 1 308 ? -0.612 -22.889 -8.549 1.00 92.38 308 GLU A CA 1
ATOM 2337 C C . GLU A 1 308 ? -0.391 -23.375 -9.991 1.00 92.38 308 GLU A C 1
ATOM 2339 O O . GLU A 1 308 ? -1.051 -24.305 -10.451 1.00 92.38 308 GLU A O 1
ATOM 2344 N N . ARG A 1 309 ? 0.618 -22.836 -10.688 1.00 93.25 309 ARG A N 1
ATOM 2345 C CA . ARG A 1 309 ? 0.990 -23.311 -12.034 1.00 93.25 309 ARG A CA 1
ATOM 2346 C C . ARG A 1 309 ? 1.429 -24.774 -12.034 1.00 93.25 309 ARG A C 1
ATOM 2348 O O . ARG A 1 309 ? 1.079 -25.517 -12.950 1.00 93.25 309 ARG A O 1
ATOM 2355 N N . ALA A 1 310 ? 2.181 -25.191 -11.020 1.00 95.06 310 ALA A N 1
ATOM 2356 C CA . ALA A 1 310 ? 2.612 -26.572 -10.886 1.00 95.06 310 ALA A CA 1
ATOM 2357 C C . ALA A 1 310 ? 1.420 -27.504 -10.637 1.00 95.06 310 ALA A C 1
ATOM 2359 O O . ALA A 1 310 ? 1.401 -28.590 -11.211 1.00 95.06 310 ALA A O 1
ATOM 2360 N N . GLN A 1 311 ? 0.398 -27.086 -9.878 1.00 93.94 311 GLN A N 1
ATOM 2361 C CA . GLN A 1 311 ? -0.853 -27.837 -9.687 1.00 93.94 311 GLN A CA 1
ATOM 2362 C C . GLN A 1 311 ? -1.575 -28.093 -11.021 1.00 93.94 311 GLN A C 1
ATOM 2364 O O . GLN A 1 311 ? -2.098 -29.185 -11.231 1.00 93.94 311 GLN A O 1
ATOM 2369 N N . GLU A 1 312 ? -1.477 -27.172 -11.983 1.00 94.00 312 GLU A N 1
ATOM 2370 C CA . GLU A 1 312 ? -1.937 -27.372 -13.370 1.00 94.00 312 GLU A CA 1
ATOM 2371 C C . GLU A 1 312 ? -1.008 -28.258 -14.229 1.00 94.00 312 GLU A C 1
ATOM 2373 O O . GLU A 1 312 ? -1.234 -28.426 -15.428 1.00 94.00 312 GLU A O 1
ATOM 2378 N N . GLY A 1 313 ? 0.071 -28.798 -13.656 1.00 91.06 313 GLY A N 1
ATOM 2379 C CA . GLY A 1 313 ? 1.084 -29.588 -14.360 1.00 91.06 313 GLY A CA 1
ATOM 2380 C C . GLY A 1 313 ? 2.051 -28.759 -15.209 1.00 91.06 313 GLY A C 1
ATOM 2381 O O . GLY A 1 313 ? 2.706 -29.311 -16.092 1.00 91.06 313 GLY A O 1
ATOM 2382 N N . LYS A 1 314 ? 2.148 -27.443 -14.980 1.00 92.19 314 LYS A N 1
ATOM 2383 C CA . LYS A 1 314 ? 2.965 -26.530 -15.792 1.00 92.19 314 LYS A CA 1
ATOM 2384 C C . LYS A 1 314 ? 4.202 -26.055 -15.035 1.00 92.19 314 LYS A C 1
ATOM 2386 O O . LYS A 1 314 ? 4.126 -25.639 -13.883 1.00 92.19 314 LYS A O 1
ATOM 2391 N N . MET A 1 315 ? 5.333 -25.992 -15.735 1.00 94.00 315 MET A N 1
ATOM 2392 C CA . MET A 1 315 ? 6.542 -25.300 -15.277 1.00 94.00 315 MET A CA 1
ATOM 2393 C C . MET A 1 315 ? 7.215 -24.549 -16.430 1.00 94.00 315 MET A C 1
ATOM 2395 O O . MET A 1 315 ? 7.033 -24.892 -17.599 1.00 94.00 315 MET A O 1
ATOM 2399 N N . ARG A 1 316 ? 8.003 -23.520 -16.104 1.00 93.12 316 ARG A N 1
ATOM 2400 C CA . ARG A 1 316 ? 8.857 -22.809 -17.069 1.00 93.12 316 ARG A CA 1
ATOM 2401 C C . ARG A 1 316 ? 10.310 -23.196 -16.851 1.00 93.12 316 ARG A C 1
ATOM 2403 O O . ARG A 1 316 ? 10.700 -23.473 -15.722 1.00 93.12 316 ARG A O 1
ATOM 2410 N N . ARG A 1 317 ? 11.109 -23.192 -17.915 1.00 96.19 317 ARG A N 1
ATOM 2411 C CA . ARG A 1 317 ? 12.533 -23.547 -17.873 1.00 96.19 317 ARG A CA 1
ATOM 2412 C C . ARG A 1 317 ? 13.378 -22.306 -18.125 1.00 96.19 317 ARG A C 1
ATOM 2414 O O . ARG A 1 317 ? 13.086 -21.542 -19.042 1.00 96.19 317 ARG A O 1
ATOM 2421 N N . ASP A 1 318 ? 14.402 -22.104 -17.307 1.00 94.44 318 ASP A N 1
ATOM 2422 C CA . ASP A 1 318 ? 15.427 -21.100 -17.571 1.00 94.44 318 ASP A CA 1
ATOM 2423 C C . ASP A 1 318 ? 16.325 -21.528 -18.746 1.00 94.44 318 ASP A C 1
ATOM 2425 O O . ASP A 1 318 ? 16.432 -22.709 -19.066 1.00 94.44 318 ASP A O 1
ATOM 2429 N N . SER A 1 319 ? 17.033 -20.574 -19.356 1.00 88.69 319 SER A N 1
ATOM 2430 C CA . SER A 1 319 ? 18.062 -20.864 -20.365 1.00 88.69 319 SER A CA 1
ATOM 2431 C C . SER A 1 319 ? 19.156 -21.816 -19.868 1.00 88.69 319 SER A C 1
ATOM 2433 O O . SER A 1 319 ? 19.744 -22.537 -20.665 1.00 88.69 319 SER A O 1
ATOM 2435 N N . GLY A 1 320 ? 19.436 -21.821 -18.562 1.00 85.44 320 GLY A N 1
ATOM 2436 C CA . GLY A 1 320 ? 20.360 -22.747 -17.922 1.00 85.44 320 GLY A CA 1
ATOM 2437 C C . GLY A 1 320 ? 19.645 -23.865 -17.176 1.00 85.44 320 GLY A C 1
ATOM 2438 O O . GLY A 1 320 ? 20.059 -24.160 -16.066 1.00 85.44 320 GLY A O 1
ATOM 2439 N N . TYR A 1 321 ? 18.560 -24.434 -17.706 1.00 92.75 321 TYR A N 1
ATOM 2440 C CA . TYR A 1 321 ? 17.825 -25.537 -17.073 1.00 92.75 321 TYR A CA 1
ATOM 2441 C C . TYR A 1 321 ? 18.673 -26.818 -16.971 1.00 92.75 321 TYR A C 1
ATOM 2443 O O . TYR A 1 321 ? 19.037 -27.395 -17.993 1.00 92.75 321 TYR A O 1
ATOM 2451 N N . HIS A 1 322 ? 18.984 -27.259 -15.748 1.00 90.81 322 HIS A N 1
ATOM 2452 C CA . HIS A 1 322 ? 19.780 -28.470 -15.478 1.00 90.81 322 HIS A CA 1
ATOM 2453 C C . HIS A 1 322 ? 19.449 -29.126 -14.116 1.00 90.81 322 HIS A C 1
ATOM 2455 O O . HIS A 1 322 ? 20.311 -29.219 -13.240 1.00 90.81 322 HIS A O 1
ATOM 2461 N N . PRO A 1 323 ? 18.198 -29.532 -13.846 1.00 90.38 323 PRO A N 1
ATOM 2462 C CA . PRO A 1 323 ? 17.919 -30.337 -12.662 1.00 90.38 323 PRO A CA 1
ATOM 2463 C C . PRO A 1 323 ? 18.567 -31.722 -12.760 1.00 90.38 323 PRO A C 1
ATOM 2465 O O . PRO A 1 323 ? 18.691 -32.290 -13.842 1.00 90.38 323 PRO A O 1
ATOM 2468 N N . HIS A 1 324 ? 18.961 -32.271 -11.613 1.00 89.56 324 HIS A N 1
ATOM 2469 C CA . HIS A 1 324 ? 19.620 -33.576 -11.520 1.00 89.56 324 HIS A CA 1
ATOM 2470 C C . HIS A 1 324 ? 18.643 -34.766 -11.541 1.00 89.56 324 HIS A C 1
ATOM 2472 O O . HIS A 1 324 ? 19.070 -35.916 -11.486 1.00 89.56 324 HIS A O 1
ATOM 2478 N N . PHE A 1 325 ? 17.341 -34.493 -11.635 1.00 92.81 325 PHE A N 1
ATOM 2479 C CA . PHE A 1 325 ? 16.252 -35.461 -11.757 1.00 92.81 325 PHE A CA 1
ATOM 2480 C C . PHE A 1 325 ? 15.238 -34.996 -12.809 1.00 92.81 325 PHE A C 1
ATOM 2482 O O . PHE A 1 325 ? 15.232 -33.831 -13.210 1.00 92.81 325 PHE A O 1
ATOM 2489 N N . GLY A 1 326 ? 14.383 -35.918 -13.258 1.00 92.25 326 GLY A N 1
ATOM 2490 C CA . GLY A 1 326 ? 13.432 -35.676 -14.343 1.00 92.25 326 GLY A CA 1
ATOM 2491 C C . GLY A 1 326 ? 12.326 -34.668 -14.014 1.00 92.25 326 GLY A C 1
ATOM 2492 O O . GLY A 1 326 ? 11.994 -34.409 -12.855 1.00 92.25 326 GLY A O 1
ATOM 2493 N N . ASP A 1 327 ? 11.710 -34.142 -15.070 1.00 95.12 327 ASP A N 1
ATOM 2494 C CA . ASP A 1 327 ? 10.658 -33.121 -15.028 1.00 95.12 327 ASP A CA 1
ATOM 2495 C C . ASP A 1 327 ? 9.464 -33.488 -14.140 1.00 95.12 327 ASP A C 1
ATOM 2497 O O . ASP A 1 327 ? 8.895 -32.617 -13.483 1.00 95.12 327 ASP A O 1
ATOM 2501 N N . GLU A 1 328 ? 9.101 -34.771 -14.085 1.00 94.94 328 GLU A N 1
ATOM 2502 C CA . GLU A 1 328 ? 8.026 -35.262 -13.218 1.00 94.94 328 GLU A CA 1
ATOM 2503 C C . GLU A 1 328 ? 8.323 -34.973 -11.744 1.00 94.94 328 GLU A C 1
ATOM 2505 O O . GLU A 1 328 ? 7.461 -34.464 -11.026 1.00 94.94 328 GLU A O 1
ATOM 2510 N N . ARG A 1 329 ? 9.570 -35.206 -11.311 1.00 96.38 329 ARG A N 1
ATOM 2511 C CA . ARG A 1 329 ? 10.005 -34.936 -9.938 1.00 96.38 329 ARG A CA 1
ATOM 2512 C C . ARG A 1 329 ? 10.095 -33.438 -9.663 1.00 96.38 329 ARG A C 1
ATOM 2514 O O . ARG A 1 329 ? 9.689 -32.995 -8.593 1.00 96.38 329 ARG A O 1
ATOM 2521 N N . VAL A 1 330 ? 10.555 -32.645 -10.635 1.00 97.25 330 VAL A N 1
ATOM 2522 C CA . VAL A 1 330 ? 10.552 -31.175 -10.531 1.00 97.25 330 VAL A CA 1
ATOM 2523 C C . VAL A 1 330 ? 9.134 -30.656 -10.288 1.00 97.25 330 VAL A C 1
ATOM 2525 O O . VAL A 1 330 ? 8.916 -29.866 -9.371 1.00 97.25 330 VAL A O 1
ATOM 2528 N N . ILE A 1 331 ? 8.165 -31.106 -11.089 1.00 96.81 331 ILE A N 1
ATOM 2529 C CA . ILE A 1 331 ? 6.766 -30.689 -10.965 1.00 96.81 331 ILE A CA 1
ATOM 2530 C C . ILE A 1 331 ? 6.177 -31.135 -9.625 1.00 96.81 331 ILE A C 1
ATOM 2532 O O . ILE A 1 331 ? 5.476 -30.346 -9.000 1.00 96.81 331 ILE A O 1
ATOM 2536 N N . ASP A 1 332 ? 6.458 -32.354 -9.166 1.00 97.38 332 ASP A N 1
ATOM 2537 C CA . ASP A 1 332 ? 5.950 -32.854 -7.882 1.00 97.38 332 ASP A CA 1
ATOM 2538 C C . ASP A 1 332 ? 6.440 -32.018 -6.685 1.00 97.38 332 ASP A C 1
ATOM 2540 O O . ASP A 1 332 ? 5.636 -31.597 -5.848 1.00 97.38 332 ASP A O 1
ATOM 2544 N N . ILE A 1 333 ? 7.730 -31.661 -6.663 1.00 97.81 333 ILE A N 1
ATOM 2545 C CA . ILE A 1 333 ? 8.301 -30.777 -5.632 1.00 97.81 333 ILE A CA 1
ATOM 2546 C C . ILE A 1 333 ? 7.640 -29.393 -5.670 1.00 97.81 333 ILE A C 1
ATOM 2548 O O . ILE A 1 333 ? 7.301 -28.839 -4.626 1.00 97.81 333 ILE A O 1
ATOM 2552 N N . LEU A 1 334 ? 7.432 -28.822 -6.863 1.00 97.62 334 LEU A N 1
ATOM 2553 C CA . LEU A 1 334 ? 6.777 -27.515 -7.003 1.00 97.62 334 LEU A CA 1
ATOM 2554 C C . LEU A 1 334 ? 5.288 -27.555 -6.634 1.00 97.62 334 LEU A C 1
ATOM 2556 O O . LEU A 1 334 ? 4.770 -26.565 -6.121 1.00 97.62 334 LEU A O 1
ATOM 2560 N N . LYS A 1 335 ? 4.595 -28.672 -6.886 1.00 96.75 335 LYS A N 1
ATOM 2561 C CA . LYS A 1 335 ? 3.188 -28.871 -6.507 1.00 96.75 335 LYS A CA 1
ATOM 2562 C C . LYS A 1 335 ? 3.021 -28.907 -4.995 1.00 96.75 335 LYS A C 1
ATOM 2564 O O . LYS A 1 335 ? 2.100 -28.282 -4.471 1.00 96.75 335 LYS A O 1
ATOM 2569 N N . ASN A 1 336 ? 3.889 -29.655 -4.317 1.00 96.38 336 ASN A N 1
ATOM 2570 C CA . ASN A 1 336 ? 3.713 -30.027 -2.918 1.00 96.38 336 ASN A CA 1
ATOM 2571 C C . ASN A 1 336 ? 4.995 -29.794 -2.094 1.00 96.38 336 ASN A C 1
ATOM 2573 O O . ASN A 1 336 ? 5.515 -30.752 -1.512 1.00 96.38 336 ASN A O 1
ATOM 2577 N N . PRO A 1 337 ? 5.520 -28.555 -2.029 1.00 97.19 337 PRO A N 1
ATOM 2578 C CA . PRO A 1 337 ? 6.703 -28.274 -1.232 1.00 97.19 337 PRO A CA 1
ATOM 2579 C C . PRO A 1 337 ? 6.378 -28.363 0.264 1.00 97.19 337 PRO A C 1
ATOM 2581 O O . PRO A 1 337 ? 5.352 -27.848 0.717 1.00 97.19 337 PRO A O 1
ATOM 2584 N N . ASP A 1 338 ? 7.279 -28.962 1.040 1.00 96.31 338 ASP A N 1
ATOM 2585 C CA . ASP A 1 338 ? 7.219 -28.938 2.504 1.00 96.31 338 ASP A CA 1
ATOM 2586 C C . ASP A 1 338 ? 7.769 -27.631 3.091 1.00 96.31 338 ASP A C 1
ATOM 2588 O O . ASP A 1 338 ? 7.385 -27.231 4.189 1.00 96.31 338 ASP A O 1
ATOM 2592 N N . ALA A 1 339 ? 8.634 -26.945 2.344 1.00 96.44 339 ALA A N 1
ATOM 2593 C CA . ALA A 1 339 ? 9.177 -25.645 2.686 1.00 96.44 339 ALA A CA 1
ATOM 2594 C C . ALA A 1 339 ? 9.562 -24.861 1.428 1.00 96.44 339 ALA A C 1
ATOM 2596 O O . ALA A 1 339 ? 9.968 -25.428 0.408 1.00 96.44 339 ALA A O 1
ATOM 2597 N N . VAL A 1 340 ? 9.488 -23.533 1.514 1.00 96.88 340 VAL A N 1
ATOM 2598 C CA . VAL A 1 340 ? 10.010 -22.638 0.470 1.00 96.88 340 VAL A CA 1
ATOM 2599 C C . VAL A 1 340 ? 10.962 -21.630 1.089 1.00 96.88 340 VAL A C 1
ATOM 2601 O O . VAL A 1 340 ? 10.664 -21.041 2.127 1.00 96.88 340 VAL A O 1
ATOM 2604 N N . TYR A 1 341 ? 12.095 -21.389 0.436 1.00 96.69 341 TYR A N 1
ATOM 2605 C CA . TYR A 1 341 ? 13.134 -20.477 0.901 1.00 96.69 341 TYR A CA 1
ATOM 2606 C C . TYR A 1 341 ? 13.404 -19.365 -0.110 1.00 96.69 341 TYR A C 1
ATOM 2608 O O . TYR A 1 341 ? 13.370 -19.582 -1.319 1.00 96.69 341 TYR A O 1
ATOM 2616 N N . LEU A 1 342 ? 13.727 -18.177 0.397 1.00 91.62 342 LEU A N 1
ATOM 2617 C CA . LEU A 1 342 ? 14.203 -17.034 -0.375 1.00 91.62 342 LEU A CA 1
ATOM 2618 C C . LEU A 1 342 ? 15.714 -16.883 -0.187 1.00 91.62 342 LEU A C 1
ATOM 2620 O O . LEU A 1 342 ? 16.168 -16.576 0.918 1.00 91.62 342 LEU A O 1
ATOM 2624 N N . SER A 1 343 ? 16.484 -17.081 -1.255 1.00 91.19 343 SER A N 1
ATOM 2625 C CA . SER A 1 343 ? 17.940 -16.911 -1.242 1.00 91.19 343 SER A CA 1
ATOM 2626 C C . SER A 1 343 ? 18.337 -15.449 -1.024 1.00 91.19 343 SER A C 1
ATOM 2628 O O . SER A 1 343 ? 17.768 -14.546 -1.635 1.00 91.19 343 SER A O 1
ATOM 2630 N N . ALA A 1 344 ? 19.364 -15.218 -0.203 1.00 81.38 344 ALA A N 1
ATOM 2631 C CA . ALA A 1 344 ? 19.973 -13.905 0.017 1.00 81.38 344 ALA A CA 1
ATOM 2632 C C . ALA A 1 344 ? 20.876 -13.445 -1.147 1.00 81.38 344 ALA A C 1
ATOM 2634 O O . ALA A 1 344 ? 21.425 -12.344 -1.111 1.00 81.38 344 ALA A O 1
ATOM 2635 N N . GLY A 1 345 ? 21.052 -14.277 -2.182 1.00 77.81 345 GLY A N 1
ATOM 2636 C CA . GLY A 1 345 ? 21.798 -13.916 -3.385 1.00 77.81 345 GLY A CA 1
ATOM 2637 C C . GLY A 1 345 ? 21.145 -12.774 -4.164 1.00 77.81 345 GLY A C 1
ATOM 2638 O O . GLY A 1 345 ? 19.933 -12.590 -4.114 1.00 77.81 345 GLY A O 1
ATOM 2639 N N . GLY A 1 346 ? 21.931 -12.046 -4.965 1.00 61.59 346 GLY A N 1
ATOM 2640 C CA . GLY A 1 346 ? 21.464 -10.844 -5.677 1.00 61.59 346 GLY A CA 1
ATOM 2641 C C . GLY A 1 346 ? 20.252 -11.038 -6.606 1.00 61.59 346 GLY A C 1
ATOM 2642 O O . GLY A 1 346 ? 19.561 -10.069 -6.897 1.00 61.59 346 GLY A O 1
ATOM 2643 N N . ARG A 1 347 ? 19.961 -12.273 -7.047 1.00 68.69 347 ARG A N 1
ATOM 2644 C CA . ARG A 1 347 ? 18.769 -12.613 -7.854 1.00 68.69 347 ARG A CA 1
ATOM 2645 C C . ARG A 1 347 ? 17.538 -13.027 -7.032 1.00 68.69 347 ARG A C 1
ATOM 2647 O O . ARG A 1 347 ? 16.473 -13.202 -7.613 1.00 68.69 347 ARG A O 1
ATOM 2654 N N . GLY A 1 348 ? 17.673 -13.217 -5.718 1.00 81.75 348 GLY A N 1
ATOM 2655 C CA . GLY A 1 348 ? 16.562 -13.578 -4.831 1.00 81.75 348 GLY A CA 1
ATOM 2656 C C . GLY A 1 348 ? 15.862 -14.892 -5.193 1.00 81.75 348 GLY A C 1
ATOM 2657 O O . GLY A 1 348 ? 14.641 -14.958 -5.109 1.00 81.75 348 GLY A O 1
ATOM 2658 N N . ASN A 1 349 ? 16.605 -15.907 -5.654 1.00 93.56 349 ASN A N 1
ATOM 2659 C CA . ASN A 1 349 ? 16.038 -17.185 -6.105 1.00 93.56 349 ASN A CA 1
ATOM 2660 C C . ASN A 1 349 ? 15.144 -17.838 -5.040 1.00 93.56 349 ASN A C 1
ATOM 2662 O O . ASN A 1 349 ? 15.431 -17.753 -3.843 1.00 93.56 349 ASN A O 1
ATOM 2666 N N . LEU A 1 350 ? 14.102 -18.532 -5.498 1.00 95.69 350 LEU A N 1
ATOM 2667 C CA . LEU A 1 350 ? 13.235 -19.340 -4.645 1.00 95.69 350 LEU A CA 1
ATOM 2668 C C . LEU A 1 350 ? 13.695 -20.796 -4.673 1.00 95.69 350 LEU A C 1
ATOM 2670 O O . LEU A 1 350 ? 13.973 -21.334 -5.746 1.00 95.69 350 LEU A O 1
ATOM 2674 N N . ILE A 1 351 ? 13.759 -21.423 -3.504 1.00 97.44 351 ILE A N 1
ATOM 2675 C CA . ILE A 1 351 ? 14.141 -22.827 -3.331 1.00 97.44 351 ILE A CA 1
ATOM 2676 C C . ILE A 1 351 ? 12.932 -23.553 -2.751 1.00 97.44 351 ILE A C 1
ATOM 2678 O O . ILE A 1 351 ? 12.524 -23.261 -1.630 1.00 97.44 351 ILE A O 1
ATOM 2682 N N . PHE A 1 352 ? 12.350 -24.461 -3.520 1.00 98.12 352 PHE A N 1
ATOM 2683 C CA . PHE A 1 352 ? 11.247 -25.322 -3.108 1.00 98.12 352 PHE A CA 1
ATOM 2684 C C . PHE A 1 352 ? 11.835 -26.634 -2.627 1.00 98.12 352 PHE A C 1
ATOM 2686 O O . PHE A 1 352 ? 12.615 -27.230 -3.363 1.00 98.12 352 PHE A O 1
ATOM 2693 N N . ARG A 1 353 ? 11.489 -27.071 -1.421 1.00 97.94 353 ARG A N 1
ATOM 2694 C CA . ARG A 1 353 ? 11.953 -28.342 -0.866 1.00 97.94 353 ARG A CA 1
ATOM 2695 C C . ARG A 1 353 ? 10.786 -29.301 -0.704 1.00 97.94 353 ARG A C 1
ATOM 2697 O O . ARG A 1 353 ? 9.679 -28.871 -0.392 1.00 97.94 353 ARG A O 1
ATOM 2704 N N . GLN A 1 354 ? 11.045 -30.585 -0.913 1.00 97.50 354 GLN A N 1
ATOM 2705 C CA . GLN A 1 354 ? 10.152 -31.664 -0.518 1.00 97.50 354 GLN A CA 1
ATOM 2706 C C . GLN A 1 354 ? 10.992 -32.856 -0.045 1.00 97.50 354 GLN A C 1
ATOM 2708 O O . GLN A 1 354 ? 11.657 -33.518 -0.846 1.00 97.50 354 GLN A O 1
ATOM 2713 N N . GLY A 1 355 ? 10.982 -33.124 1.261 1.00 95.06 355 GLY A N 1
ATOM 2714 C CA . GLY A 1 355 ? 11.909 -34.069 1.874 1.00 95.06 355 GLY A CA 1
ATOM 2715 C C . GLY A 1 355 ? 13.342 -33.544 1.787 1.00 95.06 355 GLY A C 1
ATOM 2716 O O . GLY A 1 355 ? 13.654 -32.479 2.317 1.00 95.06 355 GLY A O 1
ATOM 2717 N N . GLU A 1 356 ? 14.206 -34.290 1.104 1.00 95.25 356 GLU A N 1
ATOM 2718 C CA . GLU A 1 356 ? 15.630 -33.963 0.932 1.00 95.25 356 GLU A CA 1
ATOM 2719 C C . GLU A 1 356 ? 15.975 -33.505 -0.494 1.00 95.25 356 GLU A C 1
ATOM 2721 O O . GLU A 1 356 ? 17.143 -33.245 -0.793 1.00 95.25 356 GLU A O 1
ATOM 2726 N N . ASP A 1 357 ? 14.966 -33.387 -1.364 1.00 96.81 357 ASP A N 1
ATOM 2727 C CA . ASP A 1 357 ? 15.109 -32.816 -2.699 1.00 96.81 357 ASP A CA 1
ATOM 2728 C C . ASP A 1 357 ? 14.709 -31.341 -2.712 1.00 96.81 357 ASP A C 1
ATOM 2730 O O . ASP A 1 357 ? 13.756 -30.920 -2.046 1.00 96.81 357 ASP A O 1
ATOM 2734 N N . ILE A 1 358 ? 15.399 -30.559 -3.540 1.00 97.31 358 ILE A N 1
ATOM 2735 C CA . ILE A 1 358 ? 15.077 -29.162 -3.806 1.00 97.31 358 ILE A CA 1
ATOM 2736 C C . ILE A 1 358 ? 14.963 -28.859 -5.297 1.00 97.31 358 ILE A C 1
ATOM 2738 O O . ILE A 1 358 ? 15.680 -29.415 -6.125 1.00 97.31 358 ILE A O 1
ATOM 2742 N N . VAL A 1 359 ? 14.127 -27.878 -5.624 1.00 97.69 359 VAL A N 1
ATOM 2743 C CA . VAL A 1 359 ? 14.056 -27.217 -6.930 1.00 97.69 359 VAL A CA 1
ATOM 2744 C C . VAL A 1 359 ? 14.336 -25.732 -6.745 1.00 97.69 359 VAL A C 1
ATOM 2746 O O . VAL A 1 359 ? 13.702 -25.055 -5.936 1.00 97.69 359 VAL A O 1
ATOM 2749 N N . VAL A 1 360 ? 15.273 -25.201 -7.527 1.00 96.19 360 VAL A N 1
ATOM 2750 C CA . VAL A 1 360 ? 15.649 -23.786 -7.510 1.00 96.19 360 VAL A CA 1
ATOM 2751 C C . VAL A 1 360 ? 15.048 -23.091 -8.721 1.00 96.19 360 VAL A C 1
ATOM 2753 O O . VAL A 1 360 ? 15.276 -23.485 -9.867 1.00 96.19 360 VAL A O 1
ATOM 2756 N N . THR A 1 361 ? 14.324 -22.007 -8.474 1.00 96.12 361 THR A N 1
ATOM 2757 C CA . THR A 1 361 ? 13.705 -21.178 -9.510 1.00 96.12 361 THR A CA 1
ATOM 2758 C C . THR A 1 361 ? 14.164 -19.727 -9.398 1.00 96.12 361 THR A C 1
ATOM 2760 O O . THR A 1 361 ? 14.647 -19.283 -8.348 1.00 96.12 361 THR A O 1
ATOM 2763 N N . LYS A 1 362 ? 14.011 -18.956 -10.479 1.00 92.19 362 LYS A N 1
ATOM 2764 C CA . LYS A 1 362 ? 14.189 -17.499 -10.414 1.00 92.19 362 LYS A CA 1
ATOM 2765 C C . LYS A 1 362 ? 13.223 -16.879 -9.406 1.00 92.19 362 LYS A C 1
ATOM 2767 O O . LYS A 1 362 ? 12.043 -17.231 -9.366 1.00 92.19 362 LYS A O 1
ATOM 2772 N N . GLY A 1 363 ? 13.743 -15.919 -8.647 1.00 85.44 363 GLY A N 1
ATOM 2773 C CA . GLY A 1 363 ? 12.994 -15.131 -7.677 1.00 85.44 363 GLY A CA 1
ATOM 2774 C C . GLY A 1 363 ? 11.920 -14.222 -8.278 1.00 85.44 363 GLY A C 1
ATOM 2775 O O . GLY A 1 363 ? 11.692 -14.231 -9.490 1.00 85.44 363 GLY A O 1
ATOM 2776 N N . PRO A 1 364 ? 11.270 -13.391 -7.445 1.00 73.06 364 PRO A N 1
ATOM 2777 C CA . PRO A 1 364 ? 10.321 -12.381 -7.907 1.00 73.06 364 PRO A CA 1
ATOM 2778 C C . PRO A 1 364 ? 10.931 -11.445 -8.956 1.00 73.06 364 PRO A C 1
ATOM 2780 O O . PRO A 1 364 ? 12.022 -10.916 -8.757 1.00 73.06 364 PRO A O 1
ATOM 2783 N N . GLY A 1 365 ? 10.202 -11.200 -10.048 1.00 69.12 365 GLY A N 1
ATOM 2784 C CA . GLY A 1 365 ? 10.640 -10.343 -11.151 1.00 69.12 365 GLY A CA 1
ATOM 2785 C C . GLY A 1 365 ? 10.506 -11.012 -12.521 1.00 69.12 365 GLY A C 1
ATOM 2786 O O . GLY A 1 365 ? 9.678 -11.903 -12.724 1.00 69.12 365 GLY A O 1
ATOM 2787 N N . ALA A 1 366 ? 11.312 -10.561 -13.483 1.00 70.94 366 ALA A N 1
ATOM 2788 C CA . ALA A 1 366 ? 11.323 -11.121 -14.831 1.00 70.94 366 ALA A CA 1
ATOM 2789 C C . ALA A 1 366 ? 11.759 -12.598 -14.810 1.00 70.94 366 ALA A C 1
ATOM 2791 O O . ALA A 1 366 ? 12.804 -12.945 -14.262 1.00 70.94 366 ALA A O 1
ATOM 2792 N N . GLY A 1 367 ? 10.944 -13.471 -15.411 1.00 80.06 367 GLY A N 1
ATOM 2793 C CA . GLY A 1 367 ? 11.181 -14.918 -15.402 1.00 80.06 367 GLY A CA 1
ATOM 2794 C C . GLY A 1 367 ? 10.875 -15.605 -14.065 1.00 80.06 367 GLY A C 1
ATOM 2795 O O . GLY A 1 367 ? 11.323 -16.724 -13.850 1.00 80.06 367 GLY A O 1
ATOM 2796 N N . ALA A 1 368 ? 10.133 -14.975 -13.146 1.00 83.50 368 ALA A N 1
ATOM 2797 C CA . ALA A 1 368 ? 9.818 -15.569 -11.841 1.00 83.50 368 ALA A CA 1
ATOM 2798 C C . ALA A 1 368 ? 9.241 -16.992 -11.951 1.00 83.50 368 ALA A C 1
ATOM 2800 O O . ALA A 1 368 ? 8.203 -17.221 -12.585 1.00 83.50 368 ALA A O 1
ATOM 2801 N N . GLY A 1 369 ? 9.889 -17.964 -11.314 1.00 90.12 369 GLY A N 1
ATOM 2802 C CA . GLY A 1 369 ? 9.491 -19.368 -11.406 1.00 90.12 369 GLY A CA 1
ATOM 2803 C C . GLY A 1 369 ? 10.010 -20.131 -12.620 1.00 90.12 369 GLY A C 1
ATOM 2804 O O . GLY A 1 369 ? 9.596 -21.269 -12.819 1.00 90.12 369 GLY A O 1
ATOM 2805 N N . ASP A 1 370 ? 10.886 -19.543 -13.435 1.00 95.62 370 ASP A N 1
ATOM 2806 C CA . ASP A 1 370 ? 11.682 -20.328 -14.375 1.00 95.62 370 ASP A CA 1
ATOM 2807 C C . ASP A 1 370 ? 12.609 -21.233 -13.559 1.00 95.62 370 ASP A C 1
ATOM 2809 O O . ASP A 1 370 ? 13.408 -20.751 -12.746 1.00 95.62 370 ASP A O 1
ATOM 2813 N N . VAL A 1 371 ? 12.472 -22.541 -13.745 1.00 96.75 371 VAL A N 1
ATOM 2814 C CA . VAL A 1 371 ? 13.291 -23.548 -13.078 1.00 96.75 371 VAL A CA 1
ATOM 2815 C C . VAL A 1 371 ? 14.711 -23.459 -13.615 1.00 96.75 371 VAL A C 1
ATOM 2817 O O . VAL A 1 371 ? 14.924 -23.420 -14.826 1.00 96.75 371 VAL A O 1
ATOM 2820 N N . ILE A 1 372 ? 15.677 -23.420 -12.704 1.00 93.94 372 ILE A N 1
ATOM 2821 C CA . ILE A 1 372 ? 17.103 -23.328 -13.021 1.00 93.94 372 ILE A CA 1
ATOM 2822 C C . ILE A 1 372 ? 17.745 -24.703 -12.838 1.00 93.94 372 ILE A C 1
ATOM 2824 O O . ILE A 1 372 ? 18.378 -25.227 -13.748 1.00 93.94 372 ILE A O 1
ATOM 2828 N N . THR A 1 373 ? 17.584 -25.293 -11.656 1.00 93.62 373 THR A N 1
ATOM 2829 C CA . THR A 1 373 ? 18.224 -26.559 -11.281 1.00 93.62 373 THR A CA 1
ATOM 2830 C C . THR A 1 373 ? 17.439 -27.241 -10.160 1.00 93.62 373 THR A C 1
ATOM 2832 O O . THR A 1 373 ? 16.474 -26.679 -9.637 1.00 93.62 373 THR A O 1
ATOM 2835 N N . GLY A 1 374 ? 17.851 -28.444 -9.791 1.00 93.50 374 GLY A N 1
ATOM 2836 C CA . GLY A 1 374 ? 17.293 -29.231 -8.704 1.00 93.50 374 GLY A CA 1
ATOM 2837 C C . GLY A 1 374 ? 18.321 -30.242 -8.218 1.00 93.50 374 GLY A C 1
ATOM 2838 O O . GLY A 1 374 ? 19.059 -30.798 -9.031 1.00 93.50 374 GLY A O 1
ATOM 2839 N N . TYR A 1 375 ? 18.380 -30.441 -6.907 1.00 92.38 375 TYR A N 1
ATOM 2840 C CA . TYR A 1 375 ? 19.374 -31.269 -6.225 1.00 92.38 375 TYR A CA 1
ATOM 2841 C C . TYR A 1 375 ? 18.684 -32.167 -5.208 1.00 92.38 375 TYR A C 1
ATOM 2843 O O . TYR A 1 375 ? 17.657 -31.778 -4.658 1.00 92.38 375 TYR A O 1
ATOM 2851 N N . GLY A 1 376 ? 19.270 -33.325 -4.933 1.00 91.38 376 GLY A N 1
ATOM 2852 C CA . GLY A 1 376 ? 18.816 -34.229 -3.885 1.00 91.38 376 GLY A CA 1
ATOM 2853 C C . GLY A 1 376 ? 18.922 -35.701 -4.284 1.00 91.38 376 GLY A C 1
ATOM 2854 O O . GLY A 1 376 ? 19.373 -36.003 -5.398 1.00 91.38 376 GLY A O 1
ATOM 2855 N N . PRO A 1 377 ? 18.520 -36.616 -3.388 1.00 90.56 377 PRO A N 1
ATOM 2856 C CA . PRO A 1 377 ? 18.665 -38.058 -3.571 1.00 90.56 377 PRO A CA 1
ATOM 2857 C C . PRO A 1 377 ? 17.850 -38.631 -4.732 1.00 90.56 377 PRO A C 1
ATOM 2859 O O . PRO A 1 377 ? 18.190 -39.699 -5.236 1.00 90.56 377 PRO A O 1
ATOM 2862 N N . SER A 1 378 ? 16.799 -37.939 -5.186 1.00 89.31 378 SER A N 1
ATOM 2863 C CA . SER A 1 378 ? 16.018 -38.371 -6.355 1.00 89.31 378 SER A CA 1
ATOM 2864 C C . SER A 1 378 ? 16.748 -38.163 -7.685 1.00 89.31 378 SER A C 1
ATOM 2866 O O . SER A 1 378 ? 16.266 -38.618 -8.723 1.00 89.31 378 SER A O 1
ATOM 2868 N N . GLY A 1 379 ? 17.870 -37.438 -7.680 1.00 83.44 379 GLY A N 1
ATOM 2869 C CA . GLY A 1 379 ? 18.689 -37.163 -8.857 1.00 83.44 379 GLY A CA 1
ATOM 2870 C C . GLY A 1 379 ? 20.079 -37.781 -8.788 1.00 83.44 379 GLY A C 1
ATOM 2871 O O . GLY A 1 379 ? 20.466 -38.352 -7.774 1.00 83.44 379 GLY A O 1
ATOM 2872 N N . ILE A 1 380 ? 20.851 -37.633 -9.863 1.00 80.00 380 ILE A N 1
ATOM 2873 C CA . ILE A 1 380 ? 22.243 -38.106 -9.936 1.00 80.00 380 ILE A CA 1
ATOM 2874 C C . ILE A 1 380 ? 23.237 -37.025 -9.483 1.00 80.00 380 ILE A C 1
ATOM 2876 O O . ILE A 1 380 ? 23.000 -35.831 -9.674 1.00 80.00 380 ILE A O 1
ATOM 2880 N N . LYS A 1 381 ? 24.394 -37.403 -8.931 1.00 72.19 381 LYS A N 1
ATOM 2881 C CA . LYS A 1 381 ? 25.444 -36.459 -8.495 1.00 72.19 381 LYS A CA 1
ATOM 2882 C C . LYS A 1 381 ? 25.974 -35.585 -9.633 1.00 72.19 381 LYS A C 1
ATOM 2884 O O . LYS A 1 381 ? 26.279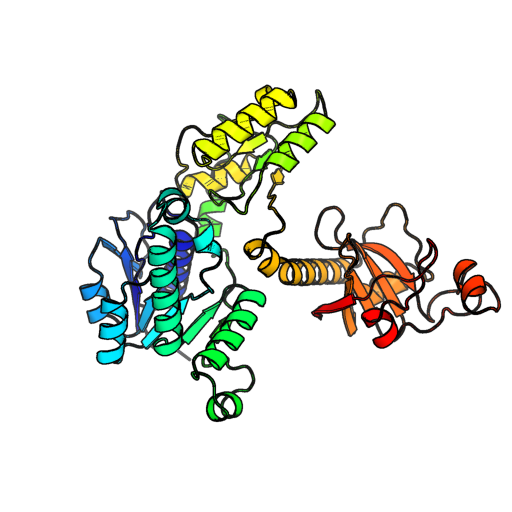 -34.409 -9.410 1.00 72.19 381 LYS A O 1
ATOM 2889 N N . GLY A 1 382 ? 26.109 -36.147 -10.835 1.00 69.06 382 GLY A N 1
ATOM 2890 C CA . GLY A 1 382 ? 26.765 -35.494 -11.968 1.00 69.06 382 GLY A CA 1
ATOM 2891 C C . GLY A 1 382 ? 28.238 -35.144 -11.700 1.00 69.06 382 GLY A C 1
ATOM 2892 O O . GLY A 1 382 ? 28.792 -35.403 -10.629 1.00 69.06 382 GLY A O 1
ATOM 2893 N N . GLU A 1 383 ? 28.900 -34.515 -12.673 1.00 68.94 383 GLU A N 1
ATOM 2894 C CA . GLU A 1 383 ? 30.341 -34.209 -12.597 1.00 68.94 383 GLU A CA 1
ATOM 2895 C C . GLU A 1 383 ? 30.709 -33.274 -11.432 1.00 68.94 383 GLU A C 1
ATOM 2897 O O . GLU A 1 383 ? 31.775 -33.397 -10.824 1.00 68.94 383 GLU A O 1
ATOM 2902 N N . THR A 1 384 ? 29.827 -32.330 -11.099 1.00 63.66 384 THR A N 1
ATOM 2903 C CA . THR A 1 384 ? 30.032 -31.378 -9.999 1.00 63.66 384 THR A CA 1
ATOM 2904 C C . THR A 1 384 ? 29.873 -32.035 -8.632 1.00 63.66 384 THR A C 1
ATOM 2906 O O . THR A 1 384 ? 30.635 -31.715 -7.721 1.00 63.66 384 THR A O 1
ATOM 2909 N N . GLY A 1 385 ? 28.935 -32.977 -8.484 1.00 59.09 385 GLY A N 1
ATOM 2910 C CA . GLY A 1 385 ? 28.755 -33.739 -7.248 1.00 59.09 385 GLY A CA 1
ATOM 2911 C C . GLY A 1 385 ? 29.946 -34.652 -6.966 1.00 59.09 385 GLY A C 1
ATOM 2912 O O . GLY A 1 385 ? 30.443 -34.675 -5.842 1.00 59.09 385 GLY A O 1
ATOM 2913 N N . VAL A 1 386 ? 30.494 -35.306 -7.995 1.00 62.44 386 VAL A N 1
ATOM 2914 C CA . VAL A 1 386 ? 31.723 -36.111 -7.861 1.00 62.44 386 VAL A CA 1
ATOM 2915 C C . VAL A 1 386 ? 32.903 -35.260 -7.386 1.00 62.44 386 VAL A C 1
ATOM 2917 O O . VAL A 1 386 ? 33.641 -35.683 -6.499 1.00 62.44 386 VAL A O 1
ATOM 2920 N N . LYS A 1 387 ? 33.063 -34.034 -7.900 1.00 66.19 387 LYS A N 1
ATOM 2921 C CA . LYS A 1 387 ? 34.127 -33.118 -7.443 1.00 66.19 387 LYS A CA 1
ATOM 2922 C C . LYS A 1 387 ? 33.964 -32.667 -5.988 1.00 66.19 387 LYS A C 1
ATOM 2924 O O . LYS A 1 387 ? 34.967 -32.371 -5.347 1.00 66.19 387 LYS A O 1
ATOM 2929 N N . ALA A 1 388 ? 32.734 -32.586 -5.481 1.00 63.34 388 ALA A N 1
ATOM 2930 C CA . ALA A 1 388 ? 32.453 -32.107 -4.128 1.00 63.34 388 ALA A CA 1
ATOM 2931 C C . ALA A 1 388 ? 32.550 -33.209 -3.061 1.00 63.34 388 ALA A C 1
ATOM 2933 O O . ALA A 1 388 ? 33.038 -32.945 -1.964 1.00 63.34 388 ALA A O 1
ATOM 2934 N N . VAL A 1 389 ? 32.079 -34.425 -3.365 1.00 65.00 389 VAL A N 1
ATOM 2935 C CA . VAL A 1 389 ? 31.922 -35.507 -2.369 1.00 65.00 389 VAL A CA 1
ATOM 2936 C C . VAL A 1 389 ? 32.478 -36.872 -2.807 1.00 65.00 389 VAL A C 1
ATOM 2938 O O . VAL A 1 389 ? 32.406 -37.828 -2.039 1.00 65.00 389 VAL A O 1
ATOM 2941 N N . GLY A 1 390 ? 33.049 -36.989 -4.011 1.00 66.75 390 GLY A N 1
ATOM 2942 C CA . GLY A 1 390 ? 33.538 -38.255 -4.571 1.00 66.75 390 GLY A CA 1
ATOM 2943 C C . GLY A 1 390 ? 32.429 -39.225 -5.023 1.00 66.75 390 GLY A C 1
ATOM 2944 O O . GLY A 1 390 ? 31.231 -38.970 -4.858 1.00 66.75 390 GLY A O 1
ATOM 2945 N N . GLY A 1 391 ? 32.834 -40.361 -5.601 1.00 73.44 391 GLY A N 1
ATOM 2946 C CA . GLY A 1 391 ? 31.930 -41.414 -6.097 1.00 73.44 391 GLY A CA 1
ATOM 2947 C C . GLY A 1 391 ? 31.713 -41.399 -7.615 1.00 73.44 391 GLY A C 1
ATOM 2948 O O . GLY A 1 391 ? 32.523 -40.832 -8.351 1.00 73.44 391 GLY A O 1
ATOM 2949 N N . SER A 1 392 ? 30.641 -42.048 -8.076 1.00 76.00 392 SER A N 1
ATOM 2950 C CA . SER A 1 392 ? 30.245 -42.094 -9.492 1.00 76.00 392 SER A CA 1
ATOM 2951 C C . SER A 1 392 ? 29.336 -40.919 -9.864 1.00 76.00 392 SER A C 1
ATOM 2953 O O . SER A 1 392 ? 28.612 -40.387 -9.021 1.00 76.00 392 SER A O 1
ATOM 2955 N N . VAL A 1 393 ? 29.337 -40.528 -11.142 1.00 74.56 393 VAL A N 1
ATOM 2956 C CA . VAL A 1 393 ? 28.426 -39.496 -11.676 1.00 74.56 393 VAL A CA 1
ATOM 2957 C C . VAL A 1 393 ? 26.957 -39.920 -11.606 1.00 74.56 393 VAL A C 1
ATOM 2959 O O . VAL A 1 393 ? 26.096 -39.050 -11.483 1.00 74.56 393 VAL A O 1
ATOM 2962 N N . ASP A 1 394 ? 26.706 -41.231 -11.617 1.00 77.62 394 ASP A N 1
ATOM 2963 C CA . ASP A 1 394 ? 25.375 -41.849 -11.574 1.00 77.62 394 ASP A CA 1
ATOM 2964 C C . ASP A 1 394 ? 24.897 -42.165 -10.147 1.00 77.62 394 ASP A C 1
ATOM 2966 O O . ASP A 1 394 ? 23.777 -42.640 -9.961 1.00 77.62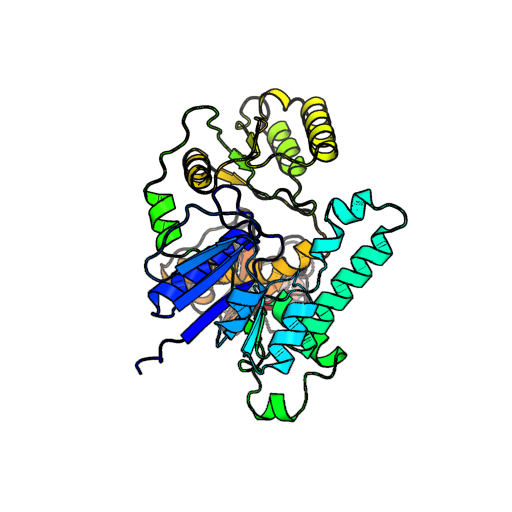 394 ASP A O 1
ATOM 2970 N N . ASP A 1 395 ? 25.728 -41.918 -9.126 1.00 79.31 395 ASP A N 1
ATOM 2971 C CA . ASP A 1 395 ? 25.304 -42.084 -7.734 1.00 79.31 395 ASP A CA 1
ATOM 2972 C C . ASP A 1 395 ? 24.159 -41.108 -7.412 1.00 79.31 395 ASP A C 1
ATOM 2974 O O . ASP A 1 395 ? 24.161 -39.983 -7.926 1.00 79.31 395 ASP A O 1
ATOM 2978 N N . PRO A 1 396 ? 23.247 -41.457 -6.488 1.00 81.19 396 PRO A N 1
ATOM 2979 C CA . PRO A 1 396 ? 22.274 -40.512 -5.955 1.00 81.19 396 PRO A CA 1
ATOM 2980 C C . PRO A 1 396 ? 22.935 -39.246 -5.398 1.00 81.19 396 PRO A C 1
ATOM 2982 O O . PRO A 1 396 ? 23.980 -39.303 -4.733 1.00 81.19 396 PRO A O 1
ATOM 2985 N N . GLY A 1 397 ? 22.316 -38.096 -5.660 1.00 82.25 397 GLY A N 1
ATOM 2986 C CA . GLY A 1 397 ? 22.733 -36.809 -5.117 1.00 82.25 397 GLY A CA 1
ATOM 2987 C C . GLY A 1 397 ? 22.704 -36.799 -3.581 1.00 82.25 397 GLY A C 1
ATOM 2988 O O . GLY A 1 397 ? 21.906 -37.513 -2.972 1.00 82.25 397 GLY A O 1
ATOM 2989 N N . PRO A 1 398 ? 23.569 -36.007 -2.921 1.00 85.94 398 PRO A N 1
ATOM 2990 C CA . PRO A 1 398 ? 23.512 -35.876 -1.472 1.00 85.94 398 PRO A CA 1
ATOM 2991 C C . PRO A 1 398 ? 22.178 -35.243 -1.036 1.00 85.94 398 PRO A C 1
ATOM 2993 O O . PRO A 1 398 ? 21.632 -34.411 -1.770 1.00 85.94 398 PRO A O 1
ATOM 2996 N N . PRO A 1 399 ? 21.668 -35.595 0.156 1.00 91.38 399 PRO A N 1
ATOM 2997 C CA . PRO A 1 399 ? 20.472 -34.972 0.702 1.00 91.38 399 PRO A CA 1
ATOM 2998 C C . PRO A 1 399 ? 20.692 -33.478 0.932 1.00 91.38 399 PRO A C 1
ATOM 3000 O O . PRO A 1 399 ? 21.776 -33.059 1.343 1.00 91.38 399 PRO A O 1
ATOM 3003 N N . VAL A 1 400 ? 19.661 -32.672 0.680 1.00 94.44 400 VAL A N 1
ATOM 3004 C CA . VAL A 1 400 ? 19.693 -31.229 0.931 1.00 94.44 400 VAL A CA 1
ATOM 3005 C C . VAL A 1 400 ? 18.835 -30.903 2.147 1.00 94.44 400 VAL A C 1
ATOM 3007 O O . VAL A 1 400 ? 17.604 -30.894 2.086 1.00 94.44 400 VAL A O 1
ATOM 3010 N N . THR A 1 401 ? 19.487 -30.616 3.274 1.00 94.94 401 THR A N 1
ATOM 3011 C CA . THR A 1 401 ? 18.793 -30.355 4.541 1.00 94.94 401 THR A CA 1
ATOM 3012 C C . THR A 1 401 ? 18.371 -28.891 4.689 1.00 94.94 401 THR A C 1
ATOM 3014 O O . THR A 1 401 ? 18.807 -28.002 3.956 1.00 94.94 401 THR A O 1
ATOM 3017 N N . HIS A 1 402 ? 17.528 -28.617 5.693 1.00 94.62 402 HIS A N 1
ATOM 3018 C CA . HIS A 1 402 ? 17.215 -27.243 6.105 1.00 94.62 402 HIS A CA 1
ATOM 3019 C C . HIS A 1 402 ? 18.489 -26.439 6.391 1.00 94.62 402 HIS A C 1
ATOM 3021 O O . HIS A 1 402 ? 18.652 -25.332 5.879 1.00 94.62 402 HIS A O 1
ATOM 3027 N N . ASP A 1 403 ? 19.396 -27.027 7.174 1.00 95.00 403 ASP A N 1
ATOM 3028 C CA . ASP A 1 403 ? 20.635 -26.387 7.604 1.00 95.00 403 ASP A CA 1
ATOM 3029 C C . ASP A 1 403 ? 21.548 -26.073 6.422 1.00 95.00 403 ASP A C 1
ATOM 3031 O O . ASP A 1 403 ? 22.207 -25.030 6.421 1.00 95.00 403 ASP A O 1
ATOM 3035 N N . ASP A 1 404 ? 21.556 -26.915 5.390 1.00 94.94 404 ASP A N 1
ATOM 3036 C CA . ASP A 1 404 ? 22.334 -26.649 4.183 1.00 94.94 404 ASP A CA 1
ATOM 3037 C C . ASP A 1 404 ? 21.797 -25.439 3.420 1.00 94.94 404 ASP A C 1
ATOM 3039 O O . ASP A 1 404 ? 22.570 -24.616 2.924 1.00 94.94 404 ASP A O 1
ATOM 3043 N N . ILE A 1 405 ? 20.475 -25.286 3.363 1.00 95.50 405 ILE A N 1
ATOM 3044 C CA . ILE A 1 405 ? 19.817 -24.179 2.667 1.00 95.50 405 ILE A CA 1
ATOM 3045 C C . ILE A 1 405 ? 20.011 -22.863 3.432 1.00 95.50 405 ILE A C 1
ATOM 3047 O O . ILE A 1 405 ? 20.417 -21.855 2.843 1.00 95.50 405 ILE A O 1
ATOM 3051 N N . VAL A 1 406 ? 19.759 -22.847 4.745 1.00 94.00 406 VAL A N 1
ATOM 3052 C CA . VAL A 1 406 ? 19.817 -21.603 5.535 1.00 94.00 406 VAL A CA 1
ATOM 3053 C C . VAL A 1 406 ? 21.238 -21.118 5.799 1.00 94.00 406 VAL A C 1
ATOM 3055 O O . VAL A 1 406 ? 21.441 -19.917 5.965 1.00 94.00 406 VAL A O 1
ATOM 3058 N N . ASN A 1 407 ? 22.228 -22.015 5.759 1.00 93.38 407 ASN A N 1
ATOM 3059 C CA . ASN A 1 407 ? 23.641 -21.667 5.928 1.00 93.38 407 ASN A CA 1
ATOM 3060 C C . ASN A 1 407 ? 24.419 -21.586 4.604 1.00 93.38 407 ASN A C 1
ATOM 3062 O O . ASN A 1 407 ? 25.628 -21.370 4.629 1.00 93.38 407 ASN A O 1
ATOM 3066 N N . GLY A 1 408 ? 23.753 -21.749 3.455 1.00 91.81 408 GLY A N 1
ATOM 3067 C CA . GLY A 1 408 ? 24.384 -21.603 2.141 1.00 91.81 408 GLY A CA 1
ATOM 3068 C C . GLY A 1 408 ? 25.451 -22.661 1.861 1.00 91.81 408 GLY A C 1
ATOM 3069 O O . GLY A 1 408 ? 26.538 -22.337 1.388 1.00 91.81 408 GLY A O 1
ATOM 3070 N N . LYS A 1 409 ? 25.166 -23.923 2.195 1.00 92.19 409 LYS A N 1
ATOM 3071 C CA . LYS A 1 409 ? 26.049 -25.081 1.973 1.00 92.19 409 LYS A CA 1
ATOM 3072 C C . LYS A 1 409 ? 25.655 -25.924 0.759 1.00 92.19 409 LYS A C 1
ATOM 3074 O O . LYS A 1 409 ? 26.394 -26.827 0.386 1.00 92.19 409 LYS A O 1
ATOM 3079 N N . VAL A 1 410 ? 24.525 -25.621 0.117 1.00 89.12 410 VAL A N 1
ATOM 3080 C CA . VAL A 1 410 ? 24.084 -26.315 -1.102 1.00 89.12 410 VAL A CA 1
ATOM 3081 C C . VAL A 1 410 ? 25.075 -26.041 -2.242 1.00 89.12 410 VAL A C 1
ATOM 3083 O O . VAL A 1 410 ? 25.306 -24.871 -2.546 1.00 89.12 410 VAL A O 1
ATOM 3086 N N . PRO A 1 411 ? 25.667 -27.055 -2.894 1.00 81.06 411 PRO A N 1
ATOM 3087 C CA . PRO A 1 411 ? 26.599 -26.845 -4.002 1.00 81.06 411 PRO A CA 1
ATOM 3088 C C . PRO A 1 411 ? 25.964 -26.122 -5.199 1.00 81.06 411 PRO A C 1
ATOM 3090 O O . PRO A 1 411 ? 24.789 -26.306 -5.504 1.00 81.06 411 PRO A O 1
ATOM 3093 N N . SER A 1 412 ? 26.754 -25.311 -5.901 1.00 78.62 412 SER A N 1
ATOM 3094 C CA . SER A 1 412 ? 26.348 -24.609 -7.125 1.00 78.62 412 SER A CA 1
ATOM 3095 C C . SER A 1 412 ? 27.052 -25.201 -8.345 1.00 78.62 412 SER A C 1
ATOM 3097 O O . SER A 1 412 ? 28.261 -25.442 -8.319 1.00 78.62 412 SER A O 1
ATOM 3099 N N . SER A 1 413 ? 26.334 -25.348 -9.461 1.00 66.88 413 SER A N 1
ATOM 3100 C CA . SER A 1 413 ? 26.903 -25.822 -10.734 1.00 66.88 413 SER A CA 1
ATOM 3101 C C . SER A 1 413 ? 27.976 -24.900 -11.324 1.00 66.88 413 SER A C 1
ATOM 3103 O O . SER A 1 413 ? 28.776 -25.327 -12.152 1.00 66.88 413 SER A O 1
ATOM 3105 N N . LYS A 1 414 ? 28.043 -23.642 -10.870 1.00 66.69 414 LYS A N 1
ATOM 3106 C CA . LYS A 1 414 ? 29.071 -22.664 -11.268 1.00 66.69 414 LYS A CA 1
ATOM 3107 C C . LYS A 1 414 ? 30.315 -22.668 -10.368 1.00 66.69 414 LYS A C 1
ATOM 3109 O O . LYS A 1 414 ? 31.165 -21.794 -10.518 1.00 66.69 414 LYS A O 1
ATOM 3114 N N . GLY A 1 415 ? 30.418 -23.626 -9.446 1.00 65.81 415 GLY A N 1
ATOM 3115 C CA . GLY A 1 415 ? 31.438 -23.654 -8.399 1.00 65.81 415 GLY A CA 1
ATOM 3116 C C . GLY A 1 415 ? 30.999 -22.903 -7.138 1.00 65.81 415 GLY A C 1
ATOM 3117 O O . GLY A 1 415 ? 30.199 -21.967 -7.198 1.00 65.81 415 GLY A O 1
ATOM 3118 N N . GLY A 1 416 ? 31.516 -23.338 -5.986 1.00 81.69 416 GLY A N 1
ATOM 3119 C CA . GLY A 1 416 ? 31.126 -22.825 -4.669 1.00 81.69 416 GLY A CA 1
ATOM 3120 C C . GLY A 1 416 ? 29.757 -23.330 -4.204 1.00 81.69 416 GLY A C 1
ATOM 3121 O O . GLY A 1 416 ? 29.253 -24.347 -4.684 1.00 81.69 416 GLY A O 1
ATOM 3122 N N . THR A 1 417 ? 29.154 -22.611 -3.260 1.00 87.50 417 THR A N 1
ATOM 3123 C CA . THR A 1 417 ? 27.835 -22.923 -2.705 1.00 87.50 417 THR A CA 1
ATOM 3124 C C . THR A 1 417 ? 26.819 -21.830 -3.030 1.00 87.50 417 THR A C 1
ATOM 3126 O O . THR A 1 417 ? 27.160 -20.681 -3.322 1.00 87.50 417 THR A O 1
ATOM 3129 N N . MET A 1 418 ? 25.541 -22.196 -3.025 1.00 89.25 418 MET A N 1
ATOM 3130 C CA . MET A 1 418 ? 24.437 -21.258 -3.124 1.00 89.25 418 MET A CA 1
ATOM 3131 C C . MET A 1 418 ? 24.433 -20.319 -1.910 1.00 89.25 418 MET A C 1
ATOM 3133 O O . MET A 1 418 ? 24.737 -20.755 -0.800 1.00 89.25 418 MET A O 1
ATOM 3137 N N . PRO A 1 419 ? 24.033 -19.046 -2.077 1.00 91.38 419 PRO A N 1
ATOM 3138 C CA . PRO A 1 419 ? 23.882 -18.136 -0.950 1.00 91.38 419 PRO A CA 1
ATOM 3139 C C . PRO A 1 419 ? 22.859 -18.660 0.068 1.00 91.38 419 PRO A C 1
ATOM 3141 O O . PRO A 1 419 ? 21.857 -19.255 -0.352 1.00 91.38 419 PRO A O 1
ATOM 3144 N N . PRO A 1 420 ? 23.051 -18.376 1.370 1.00 93.69 420 PRO A N 1
ATOM 3145 C CA . PRO A 1 420 ? 22.103 -18.750 2.415 1.00 93.69 420 PRO A CA 1
ATOM 3146 C C . PRO A 1 420 ? 20.703 -18.220 2.108 1.00 93.69 420 PRO A C 1
ATOM 3148 O O . PRO A 1 420 ? 20.542 -17.170 1.476 1.00 93.69 420 PRO A O 1
ATOM 3151 N N . ALA A 1 421 ? 19.679 -18.945 2.545 1.00 93.56 421 ALA A N 1
ATOM 3152 C CA . ALA A 1 421 ? 18.289 -18.609 2.268 1.00 93.56 421 ALA A CA 1
ATOM 3153 C C . ALA A 1 421 ? 17.435 -18.576 3.540 1.00 93.56 421 ALA A C 1
ATOM 3155 O O . ALA A 1 421 ? 17.693 -19.282 4.507 1.00 93.56 421 ALA A O 1
ATOM 3156 N N . LYS A 1 422 ? 16.382 -17.758 3.544 1.00 91.31 422 LYS A N 1
ATOM 3157 C CA . LYS A 1 422 ? 15.423 -17.675 4.654 1.00 91.31 422 LYS A CA 1
ATOM 3158 C C . LYS A 1 422 ? 14.151 -18.428 4.293 1.00 91.31 422 LYS A C 1
ATOM 3160 O O . LYS A 1 422 ? 13.601 -18.182 3.222 1.00 91.31 422 LYS A O 1
ATOM 3165 N N . GLN A 1 423 ? 13.655 -19.284 5.185 1.00 94.12 423 GLN A N 1
ATOM 3166 C CA . GLN A 1 423 ? 12.365 -19.944 4.983 1.00 94.12 423 GLN A CA 1
ATOM 3167 C C . GLN A 1 423 ? 11.232 -18.907 4.966 1.00 94.12 423 GLN A C 1
ATOM 3169 O O . GLN A 1 423 ? 11.163 -18.019 5.822 1.00 94.12 423 GLN A O 1
ATOM 3174 N N . ILE A 1 424 ? 10.374 -18.991 3.955 1.00 83.94 424 ILE A N 1
ATOM 3175 C CA . ILE A 1 424 ? 9.228 -18.104 3.732 1.00 83.94 424 ILE A CA 1
ATOM 3176 C C . ILE A 1 424 ? 7.889 -18.850 3.679 1.00 83.94 424 ILE A C 1
ATOM 3178 O O . ILE A 1 424 ? 6.857 -18.185 3.779 1.00 83.94 424 ILE A O 1
ATOM 3182 N N . ARG A 1 425 ? 7.909 -20.182 3.551 1.00 87.38 425 ARG A N 1
ATOM 3183 C CA . ARG A 1 425 ? 6.762 -21.086 3.682 1.00 87.38 425 ARG A CA 1
ATOM 3184 C C . ARG A 1 425 ? 7.181 -22.329 4.446 1.00 87.38 425 ARG A C 1
ATOM 3186 O O . ARG A 1 425 ? 8.311 -22.810 4.183 1.00 87.38 425 ARG A O 1
#

pLDDT: mean 88.77, std 10.18, range [40.72, 98.69]

Radius of gyration: 25.51 Å; chains: 1; bounding box: 61×66×62 Å

Foldseek 3Di:
DLDDAFQEEEELDAAACAQQGDPSNVQSVQVQQVSVVSPYQYEYAGCDDYPDDDPRYHYDHNCRVVSLVRGLAYEYELDDPVVSLVVSQVVVRAYEYAAAQVPQVCFDPCLVVVVPCNVVVVVVSNVSRLSCLVRHQAYEYAAPLRVVVSVVSCVVSVVDDPVQCVVPVVSRRHYDHDHDDQDPVNVVLLVPAAADDPPFWQEEAAADLTPQWDCLVVLLVQLVVPPPRTAYEYQDAHDPVNVVVSCVSNVVSVNNVRYDYDPDHGGNSNSSNNVVSYNYYDTGGDPDPVCVSCFLVLQVVLLVVQLVCLCVVDAAADPQREAQADPVVLSVQSNDFPWWWFFPDPQRWIWGHDFQKIWIAGGRDPRRRHTNYMFAQNGFCAPQNCVVPNDDRRHGGHGHDPCCQQCQVPADPVGDGGGHIDISD

Sequence (425 aa):
MSRSSRRIGILCGPYRVDDQLGGIGLRLWEIAQVLGDAGHQVTLAAPCPSDFTHPRVRILAGRDSEVLAASDVLLTTDLPDTRLLLQAYEQGVLIVAENAPPIEHLHFDTLSSAGAEAQYLYRDTVARWRLQLMLADHLLVRSEAERASTLGALVATGRMSAVHHQRNAALGHLISLVPIGFNQHSLTTAHQAQPVKAGACDVLWNGGVWDYCHPAPVLAALAHLGPNAPTLRLLYEPAPARRAALQQSADELGVADRVLWPTGPIPHQGRDGWVKAARAVVITGERTAENMTCHQAKAKDAAEKIIERAQEGKMRRDSGYHPHFGDERVIDILKNPDAVYLSAGGRGNLIFRQGEDIVVTKGPGAGAGDVITGYGPSGIKGETGVKAVGGSVDDPGPPVTHDDIVNGKVPSSKGGTMPPAKQIR

Secondary structure (DSSP, 8-state):
--PPP-EEEEE-TT---STT--HHHHHHHHHHHHHHHTT-EEEEEESS-----BTTEEEEET-HHHHHHT-SEEEE-SS--HHHHHHHHHTTPEEEEE---TTGGGG-HHHHT-GGGHHHHHHHHHHHHHHHHHH-SEEEESSHHHHHHHHHHHHHTT---HHHHHH-TT-TTTEEE------HHHHHHHHHPPPP-TT--SEEE---SSTTB--HHHHHHHHHHGGGPPPEEESSPPPHHHHHHHHHHHHHTT-GGGEE---SPPPGGGHHHHHHH-SEEE--B---HHHHTTHHHHHHHHHHHHHHHHHTT--EEEEEEEESS-HHHHHHHHHS-SEEEEE-STT--EEEEETTEEEEE--SSTTTTEEEEEESTTSB-HHHHHHHH-S-TTSBPPP--HHHHHTT-SB-TTSSBPPPEEE--